Protein AF-A0A935ZJE7-F1 (afdb_monomer)

Nearest PDB structures (foldseek):
  8e0l-assembly1_C  TM=1.708E-01  e=2.653E+00  synthetic construct
  3oql-assembly1_D  TM=1.831E-01  e=4.990E+00  Pseudomonas syringae pv. tomato str. DC3000

Solvent-accessible surface area (backbone atoms only — not comparable to full-atom values): 32978 Å² total; per-residue (Å²): 133,80,88,90,83,90,86,86,88,90,85,93,81,90,82,93,84,90,88,83,87,87,90,84,86,89,83,92,86,88,88,86,89,82,90,77,90,89,80,88,88,86,84,86,81,91,82,84,89,80,87,85,90,82,88,80,86,84,83,75,77,94,67,72,40,24,48,90,77,16,51,75,6,6,15,44,99,84,45,46,67,36,75,8,51,41,46,69,37,16,13,41,54,13,36,70,38,38,42,18,56,84,72,76,26,80,33,26,41,71,91,52,22,41,49,19,35,77,34,94,59,50,31,48,84,75,15,45,76,8,7,20,48,75,57,96,86,40,19,30,28,28,66,9,46,42,36,46,34,15,15,44,47,16,38,70,43,38,52,14,50,89,68,70,18,37,28,36,72,85,80,25,40,67,38,79,57,74,66,39,24,61,92,81,17,42,7,8,15,60,74,61,43,64,42,68,4,57,39,43,66,41,10,13,35,47,16,36,70,46,35,44,16,57,86,68,70,25,39,36,37,85,41,100,72,43,23,8,38,69,37,71,56,75,64,40,20,67,91,80,16,76,9,8,13,47,99,86,41,46,65,43,80,7,65,44,34,72,36,13,16,47,51,14,38,70,41,37,58,17,56,89,72,71,21,36,30,30,58,78,92,45,100,61,35,23,32,72,34,74,65,69,76,41,22,62,92,83,17,74,12,8,17,64,70,60,42,63,41,80,8,68,38,32,71,37,14,11,38,57,16,36,70,43,40,46,16,51,85,67,60,19,44,35,35,92,81,23,40,68,45,77,70,64,72,38,22,63,90,82,18,73,13,6,11,58,76,64,43,66,40,80,6,56,39,36,70,40,15,14,44,50,13,36,69,42,37,58,42,56,63,56,19,42,28,55,93,26,37,63,44,63,65,76,42,23,61,91,56,16,77,14,6,14,58,72,62,42,47,40,84,17,66,39,35,79,31,12,12,36,54,13,38,68,39,40,50,12,63,88,70,54,23,32,38,33,76,86,42,86,68,26,37,63,74,42,77,60,62,56,69,32,86,66,95,66,75,57,94,86,49,46,43,64,65,67,68,64,49,61,56,49,26,54,75,65,56,33,52,48,45,21,64,38,14,44,80,26,64,79,30,69,53,20,48,51,46,50,56,50,30,51,74,77,40,46,62,26,31,56,51,49,50,56,48,66,39,57,68,54,50,98,77,45,84,41,64,17,64,15,41,47,39,59,38,23,75,76,49,54,74,67,45,20,24,27,42,19,33,26,52,52,34,47,46,60,19,21,65,77,29,56,90,93,41,34,66,60,39,47,50,54,37,45,34,93,93,33,91,30,21,65,38,32,50,51,22,29,57,52,53,53,58,40,36,75,44,74,84,32,34,68,50,28,50,72,82,43,76,64,30,42,3,56,37,51,22,54,47,31,43,51,35,23,10,104

Mean predicted aligned error: 23.8 Å

Radius of gyration: 37.96 Å; Cα contacts (8 Å, |Δi|>4): 1410; chains: 1; bounding box: 98×89×112 Å

Foldseek 3Di:
DDDDDDDDDDDDDDDDDDDDDDDDDDDDDDDDDDDDDDDDDDDDDDDDDDDDDDDPDPDDPPDQQALVNAQQAEQEPVSDGDNQFDCCFFDHSSHHGHNLVVVVFDGQDNQQSATWHWDQDQFLVRQAQFEWDADPNIITTGNQQACCFFDGSHHHGHNLVVVCFHQPNVVSDTDNQPAQFLVPEQAEDDTRDHDQQQDQCFHGGSHHHGHNLVVVLFHFDDDDRTTGDRDRPPQQFLVHEQAEAEPSSDHDNQQFLCFFGGNHHHGDNLVVVCWHQAPCPDPNHRDTDNQDFQFLVPEQAEDPTSDHDNQQACCFFGGRRYHGDNLVVVVFHQDPHRDTDDDDQQFLVPEQAEDPGSDRDNQQAQCFHAGRRHHTHHLAQQWGRDPRDTDQDAQFLVREQAEDDTRHHDNQQFQCAHFGRRHHGDRLVVVQFHWDPVDVGIDTDHHQCAQPDDPAQDPPFFQDAFAWAPAQDELVLLVLLLVQQQVHLPDPSNVVSLVVCCVPRVSLSVQLVQLRDDQALPLDLAGTSNLLNLLRVVFDRVLRSLNRRLVCSLCNRQVSPDDVCSSVSNSVQCPVPHDNVVSRVSNSVRSVVSCVDDPSVLSNCVVVVVRSSVSSSSSCCTRVHD

pLDDT: mean 77.6, std 16.09, range [27.86, 95.75]

Structure (mmCIF, N/CA/C/O backbone):
data_AF-A0A935ZJE7-F1
#
_entry.id   AF-A0A935ZJE7-F1
#
loop_
_atom_site.group_PDB
_atom_site.id
_atom_site.type_symbol
_atom_site.label_atom_id
_atom_site.label_alt_id
_atom_site.label_comp_id
_atom_site.label_asym_id
_atom_site.label_entity_id
_atom_site.label_seq_id
_atom_site.pdbx_PDB_ins_code
_atom_site.Cartn_x
_atom_site.Cartn_y
_atom_site.Cartn_z
_atom_site.occupancy
_atom_site.B_iso_or_equiv
_atom_site.auth_seq_id
_atom_site.auth_comp_id
_atom_site.auth_asym_id
_atom_site.auth_atom_id
_atom_site.pdbx_PDB_model_num
ATOM 1 N N . MET A 1 1 ? 50.383 -19.926 54.196 1.00 36.00 1 MET A N 1
ATOM 2 C CA . MET A 1 1 ? 50.497 -19.558 55.626 1.00 36.00 1 MET A CA 1
ATOM 3 C C . MET A 1 1 ? 49.127 -19.083 56.098 1.00 36.00 1 MET A C 1
ATOM 5 O O . MET A 1 1 ? 48.509 -18.365 55.333 1.00 36.00 1 MET A O 1
ATOM 9 N N . LYS A 1 2 ? 48.699 -19.492 57.303 1.00 35.00 2 LYS A N 1
ATOM 10 C CA . LYS A 1 2 ? 47.664 -18.886 58.177 1.00 35.00 2 LYS A CA 1
ATOM 11 C C . LYS A 1 2 ? 46.338 -18.337 57.587 1.00 35.00 2 LYS A C 1
ATOM 13 O O . LYS A 1 2 ? 46.298 -17.259 57.009 1.00 35.00 2 LYS A O 1
ATOM 18 N N . GLU A 1 3 ? 45.251 -19.034 57.941 1.00 44.78 3 GLU A N 1
ATOM 19 C CA . GLU A 1 3 ? 43.968 -18.474 58.442 1.00 44.78 3 GLU A CA 1
ATOM 20 C C . GLU A 1 3 ? 44.148 -17.276 59.410 1.00 44.78 3 GLU A C 1
ATOM 22 O O . GLU A 1 3 ? 45.193 -17.227 60.077 1.00 44.78 3 GLU A O 1
ATOM 27 N N . PRO A 1 4 ? 43.186 -16.317 59.529 1.00 54.41 4 PRO A N 1
ATOM 28 C CA . PRO A 1 4 ? 42.033 -16.440 60.477 1.00 54.41 4 PRO A CA 1
ATOM 29 C C . PRO A 1 4 ? 40.719 -15.662 60.096 1.00 54.41 4 PRO A C 1
ATOM 31 O O . PRO A 1 4 ? 40.772 -14.832 59.196 1.00 54.41 4 PRO A O 1
ATOM 34 N N . VAL A 1 5 ? 39.522 -15.740 60.732 1.00 42.94 5 VAL A N 1
ATOM 35 C CA . VAL A 1 5 ? 38.763 -16.737 61.561 1.00 42.94 5 VAL A CA 1
ATOM 36 C C . VAL A 1 5 ? 37.298 -16.224 61.778 1.00 42.94 5 VAL A C 1
ATOM 38 O O . VAL A 1 5 ? 37.151 -15.097 62.235 1.00 42.94 5 VAL A O 1
ATOM 41 N N . PHE A 1 6 ? 36.254 -17.058 61.551 1.00 35.16 6 PHE A N 1
ATOM 42 C CA . PHE A 1 6 ? 34.897 -17.050 62.202 1.00 35.16 6 PHE A CA 1
ATOM 43 C C . PHE A 1 6 ? 33.941 -15.822 61.987 1.00 35.16 6 PHE A C 1
ATOM 45 O O . PHE A 1 6 ? 34.383 -14.763 61.569 1.00 35.16 6 PHE A O 1
ATOM 52 N N . ALA A 1 7 ? 32.605 -15.846 62.215 1.00 31.02 7 ALA A N 1
ATOM 53 C CA . ALA A 1 7 ? 31.640 -16.874 62.675 1.00 31.02 7 ALA A CA 1
ATOM 54 C C . ALA A 1 7 ? 30.168 -16.598 62.221 1.00 31.02 7 ALA A C 1
ATOM 56 O O . ALA A 1 7 ? 29.805 -15.483 61.859 1.00 31.02 7 ALA A O 1
ATOM 57 N N . SER A 1 8 ? 29.308 -17.623 62.334 1.00 41.88 8 SER A N 1
ATOM 58 C CA . SER A 1 8 ? 27.815 -17.597 62.395 1.00 41.88 8 SER A CA 1
ATOM 59 C C . SER A 1 8 ? 27.384 -18.318 63.707 1.00 41.88 8 SER A C 1
ATOM 61 O O . SER A 1 8 ? 28.276 -18.508 64.538 1.00 41.88 8 SER A O 1
ATOM 63 N N . PRO A 1 9 ? 26.156 -18.866 63.935 1.00 63.50 9 PRO A N 1
ATOM 64 C CA . PRO A 1 9 ? 24.791 -18.675 63.388 1.00 63.50 9 PRO A CA 1
ATOM 65 C C . PRO A 1 9 ? 23.897 -18.104 64.545 1.00 63.50 9 PRO A C 1
ATOM 67 O O . PRO A 1 9 ? 24.390 -17.139 65.129 1.00 63.50 9 PRO A O 1
ATOM 70 N N . PRO A 1 10 ? 22.717 -18.611 65.019 1.00 56.44 10 PRO A N 1
ATOM 71 C CA . PRO A 1 10 ? 21.580 -19.419 64.502 1.00 56.44 10 PRO A CA 1
ATOM 72 C C . PRO A 1 10 ? 20.267 -18.567 64.464 1.00 56.44 10 PRO A C 1
ATOM 74 O O . PRO A 1 10 ? 20.372 -17.353 64.352 1.00 56.44 10 PRO A O 1
ATOM 77 N N . SER A 1 11 ? 18.997 -19.021 64.496 1.00 37.75 11 SER A N 1
ATOM 78 C CA . SER A 1 11 ? 18.289 -20.331 64.586 1.00 37.75 11 SER A CA 1
ATOM 79 C C . SER A 1 11 ? 16.896 -20.161 63.928 1.00 37.75 11 SER A C 1
ATOM 81 O O . SER A 1 11 ? 16.284 -19.122 64.139 1.00 37.75 11 SER A O 1
ATOM 83 N N . SER A 1 12 ? 16.371 -21.018 63.038 1.00 36.06 12 SER A N 1
ATOM 84 C CA . SER A 1 12 ? 15.965 -22.446 63.137 1.00 36.06 12 SER A CA 1
ATOM 85 C C . SER A 1 12 ? 14.521 -22.696 63.619 1.00 36.06 12 SER A C 1
ATOM 87 O O . SER A 1 12 ? 14.275 -22.586 64.809 1.00 36.06 12 SER A O 1
ATOM 89 N N . PHE A 1 13 ? 13.642 -23.184 62.725 1.00 33.97 13 PHE A N 1
ATOM 90 C CA . PHE A 1 13 ? 12.566 -24.196 62.922 1.00 33.97 13 PHE A CA 1
ATOM 91 C C . PHE A 1 13 ? 12.171 -24.695 61.498 1.00 33.97 13 PHE A C 1
ATOM 93 O O . PHE A 1 13 ? 11.922 -23.866 60.635 1.00 33.97 13 PHE A O 1
ATOM 100 N N . SER A 1 14 ? 12.363 -25.959 61.068 1.00 34.16 14 SER A N 1
ATOM 101 C CA . SER A 1 14 ? 11.653 -27.224 61.408 1.00 34.16 14 SER A CA 1
ATOM 102 C C . SER A 1 14 ? 10.138 -27.203 61.092 1.00 34.16 14 SER A C 1
ATOM 104 O O . SER A 1 14 ? 9.490 -26.253 61.498 1.00 34.16 14 SER A O 1
ATOM 106 N N . ARG A 1 15 ? 9.482 -28.212 60.468 1.00 39.22 15 ARG A N 1
ATOM 107 C CA . ARG A 1 15 ? 9.855 -29.601 60.050 1.00 39.22 15 ARG A CA 1
ATOM 108 C C . ARG A 1 15 ? 8.691 -30.291 59.259 1.00 39.22 15 ARG A C 1
ATOM 110 O O . ARG A 1 15 ? 7.568 -30.097 59.689 1.00 39.22 15 ARG A O 1
ATOM 117 N N . VAL A 1 16 ? 8.994 -31.221 58.315 1.00 34.75 16 VAL A N 1
ATOM 118 C CA . VAL A 1 16 ? 8.336 -32.573 58.089 1.00 34.75 16 VAL A CA 1
ATOM 119 C C . VAL A 1 16 ? 6.837 -32.601 57.623 1.00 34.75 16 VAL A C 1
ATOM 121 O O . VAL A 1 16 ? 6.129 -31.653 57.903 1.00 34.75 16 VAL A O 1
ATOM 124 N N . ALA A 1 17 ? 6.210 -33.568 56.903 1.00 35.66 17 ALA A N 1
ATOM 125 C CA . ALA A 1 17 ? 6.443 -34.919 56.294 1.00 35.66 17 ALA A CA 1
ATOM 126 C C . ALA A 1 17 ? 5.574 -35.043 54.990 1.00 35.66 17 ALA A C 1
ATOM 128 O O . ALA A 1 17 ? 4.609 -34.300 54.882 1.00 35.66 17 ALA A O 1
ATOM 129 N N . ARG A 1 18 ? 5.881 -35.793 53.904 1.00 41.19 18 ARG A N 1
ATOM 130 C CA . ARG A 1 18 ? 5.984 -37.263 53.603 1.00 41.19 18 ARG A CA 1
ATOM 131 C C . ARG A 1 18 ? 4.661 -38.057 53.370 1.00 41.19 18 ARG A C 1
ATOM 133 O O . ARG A 1 18 ? 3.705 -37.866 54.104 1.00 41.19 18 ARG A O 1
ATOM 140 N N . PHE A 1 19 ? 4.769 -39.063 52.472 1.00 30.44 19 PHE A N 1
ATOM 141 C CA . PHE A 1 19 ? 3.887 -40.218 52.114 1.00 30.44 19 PHE A CA 1
ATOM 142 C C . PHE A 1 19 ? 2.851 -40.060 50.957 1.00 30.44 19 PHE A C 1
ATOM 144 O O . PHE A 1 19 ? 2.272 -38.990 50.843 1.00 30.44 19 PHE A O 1
ATOM 151 N N . VAL A 1 20 ? 2.474 -41.078 50.135 1.00 36.97 20 VAL A N 1
ATOM 152 C CA . VAL A 1 20 ? 3.189 -42.177 49.390 1.00 36.97 20 VAL A CA 1
ATOM 153 C C . VAL A 1 20 ? 2.185 -43.119 48.645 1.00 36.97 20 VAL A C 1
ATOM 155 O O . VAL A 1 20 ? 1.188 -43.504 49.233 1.00 36.97 20 VAL A O 1
ATOM 158 N N . ALA A 1 21 ? 2.510 -43.524 47.400 1.00 35.50 21 ALA A N 1
ATOM 159 C CA . ALA A 1 21 ? 2.200 -44.795 46.674 1.00 35.50 21 ALA A CA 1
ATOM 160 C C . ALA A 1 21 ? 0.762 -45.370 46.392 1.00 35.50 21 ALA A C 1
ATOM 162 O O . ALA A 1 21 ? 0.103 -45.885 47.285 1.00 35.50 21 ALA A O 1
ATOM 163 N N . SER A 1 22 ? 0.461 -45.527 45.081 1.00 34.81 22 SER A N 1
ATOM 164 C CA . SER A 1 22 ? 0.302 -46.814 44.322 1.00 34.81 22 SER A CA 1
ATOM 165 C C . SER A 1 22 ? -1.004 -47.660 44.197 1.00 34.81 22 SER A C 1
ATOM 167 O O . SER A 1 22 ? -1.686 -47.938 45.172 1.00 34.81 22 SER A O 1
ATOM 169 N N . LEU A 1 23 ? -1.142 -48.255 42.980 1.00 39.81 23 LEU A N 1
ATOM 170 C CA . LEU A 1 23 ? -1.883 -49.478 42.525 1.00 39.81 23 LEU A CA 1
ATOM 171 C C . LEU A 1 23 ? -3.438 -49.434 42.388 1.00 39.81 23 LEU A C 1
ATOM 173 O O . LEU A 1 23 ? -4.076 -48.669 43.093 1.00 39.81 23 LEU A O 1
ATOM 177 N N . ALA A 1 24 ? -4.143 -50.294 41.611 1.00 36.31 24 ALA A N 1
ATOM 178 C CA . ALA A 1 24 ? -3.977 -50.877 40.248 1.00 36.31 24 ALA A CA 1
ATOM 179 C C . ALA A 1 24 ? -5.183 -51.812 39.861 1.00 36.31 24 ALA A C 1
ATOM 181 O O . ALA A 1 24 ? -5.901 -52.258 40.749 1.00 36.31 24 ALA A O 1
ATOM 182 N N . PHE A 1 25 ? -5.277 -52.210 38.571 1.00 36.06 25 PHE A N 1
ATOM 183 C CA . PHE A 1 25 ? -5.836 -53.482 38.009 1.00 36.06 25 PHE A CA 1
ATOM 184 C C . PHE A 1 25 ? -7.334 -53.707 37.602 1.00 36.06 25 PHE A C 1
ATOM 186 O O . PHE A 1 25 ? -8.259 -53.354 38.319 1.00 36.06 25 PHE A O 1
ATOM 193 N N . PHE A 1 26 ? -7.484 -54.459 36.480 1.00 33.56 26 PHE A N 1
ATOM 194 C CA . PHE A 1 26 ? -8.649 -55.173 35.863 1.00 33.56 26 PHE A CA 1
ATOM 195 C C . PHE A 1 26 ? -9.864 -54.362 35.324 1.00 33.56 26 PHE A C 1
ATOM 197 O O . PHE A 1 26 ? -10.258 -53.370 35.915 1.00 33.56 26 PHE A O 1
ATOM 204 N N . GLY A 1 27 ? -10.549 -54.745 34.224 1.00 34.59 27 GLY A N 1
ATOM 205 C CA . GLY A 1 27 ? -10.279 -55.785 33.205 1.00 34.59 27 GLY A CA 1
ATOM 206 C C . GLY A 1 27 ? -11.488 -56.138 32.291 1.00 34.59 27 GLY A C 1
ATOM 207 O O . GLY A 1 27 ? -12.632 -56.007 32.712 1.00 34.59 27 GLY A O 1
ATOM 208 N N . SER A 1 28 ? -11.201 -56.688 31.096 1.00 35.94 28 SER A N 1
ATOM 209 C CA . SER A 1 28 ? -12.076 -57.528 30.225 1.00 35.94 28 SER A CA 1
ATOM 210 C C . SER A 1 28 ? -13.096 -56.894 29.244 1.00 35.94 28 SER A C 1
ATOM 212 O O . SER A 1 28 ? -13.632 -55.813 29.453 1.00 35.94 28 SER A O 1
ATOM 214 N N . ALA A 1 29 ? -13.335 -57.612 28.133 1.00 35.41 29 ALA A N 1
ATOM 215 C CA . ALA A 1 29 ? -13.999 -57.165 26.896 1.00 35.41 29 ALA A CA 1
ATOM 216 C C . ALA A 1 29 ? -15.297 -57.933 26.552 1.00 35.41 29 ALA A C 1
ATOM 218 O O . ALA A 1 29 ? -15.499 -59.042 27.040 1.00 35.41 29 ALA A O 1
ATOM 219 N N . VAL A 1 30 ? -16.097 -57.403 25.609 1.00 33.94 30 VAL A N 1
ATOM 220 C CA . VAL A 1 30 ? -17.034 -58.160 24.742 1.00 33.94 30 VAL A CA 1
ATOM 221 C C . VAL A 1 30 ? -17.034 -57.534 23.336 1.00 33.94 30 VAL A C 1
ATOM 223 O O . VAL A 1 30 ? -16.950 -56.316 23.206 1.00 33.94 30 VAL A O 1
ATOM 226 N N . ALA A 1 31 ? -17.128 -58.361 22.289 1.00 33.69 31 ALA A N 1
ATOM 227 C CA . ALA A 1 31 ? -17.142 -57.948 20.882 1.00 33.69 31 ALA A CA 1
ATOM 228 C C . ALA A 1 31 ? -18.503 -58.205 20.205 1.00 33.69 31 ALA A C 1
ATOM 230 O O . ALA A 1 31 ? -19.209 -59.142 20.574 1.00 33.69 31 ALA A O 1
ATOM 231 N N . ALA A 1 32 ? -18.820 -57.441 19.155 1.00 35.53 32 ALA A N 1
ATOM 232 C CA . ALA A 1 32 ? -19.810 -57.799 18.134 1.00 35.53 32 ALA A CA 1
ATOM 233 C C . ALA A 1 32 ? -19.452 -57.133 16.791 1.00 35.53 32 ALA A C 1
ATOM 235 O O . ALA A 1 32 ? -18.975 -56.000 16.767 1.00 35.53 32 ALA A O 1
ATOM 236 N N . ALA A 1 33 ? -19.640 -57.852 15.681 1.00 36.06 33 ALA A N 1
ATOM 237 C CA . ALA A 1 33 ? -19.178 -57.453 14.348 1.00 36.06 33 ALA A CA 1
ATOM 238 C C . ALA A 1 33 ? -20.267 -56.767 13.498 1.00 36.06 33 ALA A C 1
ATOM 240 O O . ALA A 1 33 ? -21.458 -57.007 13.686 1.00 36.06 33 ALA A O 1
ATOM 241 N N . GLY A 1 34 ? -19.840 -55.971 12.511 1.00 31.67 34 GLY A N 1
ATOM 242 C CA . GLY A 1 34 ? -20.705 -55.278 11.547 1.00 31.67 34 GLY A CA 1
ATOM 243 C C . GLY A 1 34 ? -19.971 -55.010 10.229 1.00 31.67 34 GLY A C 1
ATOM 244 O O . GLY A 1 34 ? -19.428 -53.936 10.013 1.00 31.67 34 GLY A O 1
ATOM 245 N N . SER A 1 35 ? -19.918 -56.031 9.378 1.00 34.66 35 SER A N 1
ATOM 246 C CA . SER A 1 35 ? -19.230 -56.097 8.080 1.00 34.66 35 SER A CA 1
ATOM 247 C C . SER A 1 35 ? -19.494 -54.943 7.094 1.00 34.66 35 SER A C 1
ATOM 249 O O . SER A 1 35 ? -20.648 -54.614 6.824 1.00 34.66 35 SER A O 1
ATOM 251 N N . GLY A 1 36 ? -18.433 -54.470 6.425 1.00 28.66 36 GLY A N 1
ATOM 252 C CA . GLY A 1 36 ? -18.494 -53.630 5.220 1.00 28.66 36 GLY A CA 1
ATOM 253 C C . GLY A 1 36 ? -17.189 -53.704 4.410 1.00 28.66 36 GLY A C 1
ATOM 254 O O . GLY A 1 36 ? -16.120 -53.407 4.932 1.00 28.66 36 GLY A O 1
ATOM 255 N N . CYS A 1 37 ? -17.263 -54.149 3.151 1.00 31.30 37 CYS A N 1
ATOM 256 C CA . CYS A 1 37 ? -16.114 -54.346 2.250 1.00 31.30 37 CYS A CA 1
ATOM 257 C C . CYS A 1 37 ? -15.410 -53.010 1.901 1.00 31.30 37 CYS A C 1
ATOM 259 O O . CYS A 1 37 ? -16.077 -51.989 1.800 1.00 31.30 37 CYS A O 1
ATOM 261 N N . GLY A 1 38 ? -14.106 -52.920 1.607 1.00 27.86 38 GLY A N 1
ATOM 262 C CA . GLY A 1 38 ? -13.087 -53.963 1.442 1.00 27.86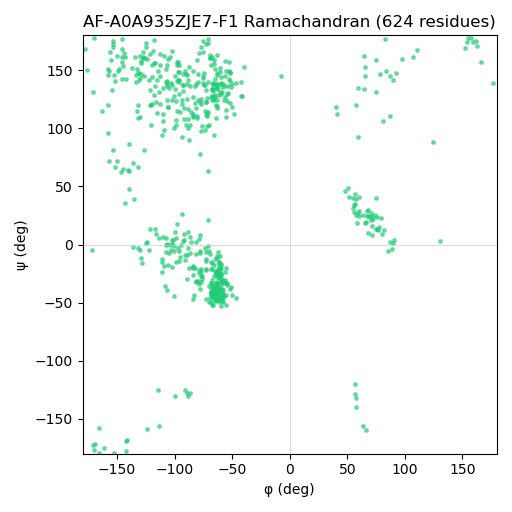 38 GLY A CA 1
ATOM 263 C C . GLY A 1 38 ? -12.372 -53.893 0.080 1.00 27.86 38 GLY A C 1
ATOM 264 O O . GLY A 1 38 ? -12.813 -54.569 -0.846 1.00 27.86 38 GLY A O 1
ATOM 265 N N . ARG A 1 39 ? -11.281 -53.107 -0.015 1.00 30.39 39 ARG A N 1
ATOM 266 C CA . ARG A 1 39 ? -10.120 -53.210 -0.948 1.00 30.39 39 ARG A CA 1
ATOM 267 C C . ARG A 1 39 ? -8.942 -52.450 -0.298 1.00 30.39 39 ARG A C 1
ATOM 269 O O . ARG A 1 39 ? -9.001 -51.231 -0.220 1.00 30.39 39 ARG A O 1
ATOM 276 N N . SER A 1 40 ? -8.023 -53.115 0.409 1.00 34.00 40 SER A N 1
ATOM 277 C CA . SER A 1 40 ? -6.761 -53.683 -0.123 1.00 34.00 40 SER A CA 1
ATOM 278 C C . SER A 1 40 ? -5.864 -52.600 -0.752 1.00 34.00 40 SER A C 1
ATOM 280 O O . SER A 1 40 ? -6.139 -52.179 -1.870 1.00 34.00 40 SER A O 1
ATOM 282 N N . SER A 1 41 ? -4.928 -51.979 -0.023 1.00 31.16 41 SER A N 1
ATOM 283 C CA . SER A 1 41 ? -3.667 -52.502 0.568 1.00 31.16 41 SER A CA 1
ATOM 284 C C . SER A 1 41 ? -2.506 -52.588 -0.429 1.00 31.16 41 SER A C 1
ATOM 286 O O . SER A 1 41 ? -2.448 -53.515 -1.232 1.00 31.16 41 SER A O 1
ATOM 288 N N . LEU A 1 42 ? -1.551 -51.663 -0.278 1.00 34.62 42 LEU A N 1
ATOM 289 C CA . LEU A 1 42 ? -0.112 -51.884 -0.461 1.00 34.62 42 LEU A CA 1
ATOM 290 C C . LEU A 1 42 ? 0.630 -51.114 0.651 1.00 34.62 42 LEU A C 1
ATOM 292 O O . LEU A 1 42 ? 0.981 -49.947 0.501 1.00 34.62 42 LEU A O 1
ATOM 296 N N . GLU A 1 43 ? 0.781 -51.787 1.788 1.00 41.72 43 GLU A N 1
ATOM 297 C CA . GLU A 1 43 ? 1.786 -51.548 2.841 1.00 41.72 43 GLU A CA 1
ATOM 298 C C . GLU A 1 43 ? 3.184 -51.937 2.280 1.00 41.72 43 GLU A C 1
ATOM 300 O O . GLU A 1 43 ? 3.245 -52.676 1.297 1.00 41.72 43 GLU A O 1
ATOM 305 N N . GLU A 1 44 ? 4.365 -51.531 2.764 1.00 44.66 44 GLU A N 1
ATOM 306 C CA . GLU A 1 44 ? 4.866 -50.752 3.926 1.00 44.66 44 GLU A CA 1
ATOM 307 C C . GLU A 1 44 ? 6.368 -50.380 3.606 1.00 44.66 44 GLU A C 1
ATOM 309 O O . GLU A 1 44 ? 6.682 -50.455 2.410 1.00 44.66 44 GLU A O 1
ATOM 314 N N . PRO A 1 45 ? 7.350 -50.043 4.506 1.00 48.12 45 PRO A N 1
ATOM 315 C CA . PRO A 1 45 ? 7.358 -49.982 5.993 1.00 48.12 45 PRO A CA 1
ATOM 316 C C . PRO A 1 45 ? 8.043 -48.767 6.711 1.00 48.12 45 PRO A C 1
ATOM 318 O O . PRO A 1 45 ? 9.069 -48.278 6.251 1.00 48.12 45 PRO A O 1
ATOM 321 N N . ILE A 1 46 ? 7.547 -48.446 7.932 1.00 36.25 46 ILE A N 1
ATOM 322 C CA . ILE A 1 46 ? 8.280 -48.237 9.231 1.00 36.25 46 ILE A CA 1
ATOM 323 C C . ILE A 1 46 ? 9.300 -47.034 9.338 1.00 36.25 46 ILE A C 1
ATOM 325 O O . ILE A 1 46 ? 10.098 -46.821 8.435 1.00 36.25 46 ILE A O 1
ATOM 329 N N . LEU A 1 47 ? 9.359 -46.158 10.376 1.00 34.38 47 LEU A N 1
ATOM 330 C CA . LEU A 1 47 ? 9.563 -46.338 11.848 1.00 34.38 47 LEU A CA 1
ATOM 331 C C . LEU A 1 47 ? 9.018 -45.159 12.726 1.00 34.38 47 LEU A C 1
ATOM 333 O O . LEU A 1 47 ? 9.098 -44.014 12.297 1.00 34.38 47 LEU A O 1
ATOM 337 N N . ASP A 1 48 ? 8.580 -45.480 13.963 1.00 30.92 48 ASP A N 1
ATOM 338 C CA . ASP A 1 48 ? 8.389 -44.688 15.224 1.00 30.92 48 ASP A CA 1
ATOM 339 C C . ASP A 1 48 ? 7.818 -43.238 15.207 1.00 30.92 48 ASP A C 1
ATOM 341 O O . ASP A 1 48 ? 8.367 -42.333 14.591 1.00 30.92 48 ASP A O 1
ATOM 345 N N . ALA A 1 49 ? 6.660 -42.936 15.830 1.00 34.91 49 ALA A N 1
ATOM 346 C CA . ALA A 1 49 ? 6.323 -42.858 17.281 1.00 34.91 49 ALA A CA 1
ATOM 347 C C . ALA A 1 49 ? 6.883 -41.587 17.989 1.00 34.91 49 ALA A C 1
ATOM 349 O O . ALA A 1 49 ? 8.051 -41.261 17.837 1.00 34.91 49 ALA A O 1
ATOM 350 N N . SER A 1 50 ? 6.136 -40.793 18.780 1.00 33.69 50 SER A N 1
ATOM 351 C CA . SER A 1 50 ? 5.019 -41.116 19.689 1.00 33.69 50 SER A CA 1
ATOM 352 C C . SER A 1 50 ? 4.011 -39.957 19.911 1.00 33.69 50 SER A C 1
ATOM 354 O O . SER A 1 50 ? 4.399 -38.799 20.010 1.00 33.69 50 SER A O 1
ATOM 356 N N . LEU A 1 51 ? 2.736 -40.345 20.077 1.00 35.69 51 LEU A N 1
ATOM 357 C CA . LEU A 1 51 ? 1.607 -39.791 20.875 1.00 35.69 51 LEU A CA 1
ATOM 358 C C . LEU A 1 51 ? 1.931 -38.617 21.848 1.00 35.69 51 LEU A C 1
ATOM 360 O O . LEU A 1 51 ? 2.970 -38.655 22.500 1.00 35.69 51 LEU A O 1
ATOM 364 N N . THR A 1 52 ? 1.061 -37.617 22.093 1.00 38.19 52 THR A N 1
ATOM 365 C CA . THR A 1 52 ? -0.406 -37.698 22.339 1.00 38.19 52 THR A CA 1
ATOM 366 C C . THR A 1 52 ? -1.261 -36.525 21.810 1.00 38.19 52 THR A C 1
ATOM 368 O O . THR A 1 52 ? -0.778 -35.418 21.598 1.00 38.19 52 THR A O 1
ATOM 371 N N . ASP A 1 53 ? -2.566 -36.792 21.682 1.00 31.05 53 ASP A N 1
ATOM 372 C CA . ASP A 1 53 ? -3.649 -35.959 21.131 1.00 31.05 53 ASP A CA 1
ATOM 373 C C . ASP A 1 53 ? -4.115 -34.772 22.007 1.00 31.05 53 ASP A C 1
ATOM 375 O O . ASP A 1 53 ? -4.358 -34.926 23.204 1.00 31.05 53 ASP A O 1
ATOM 379 N N . ALA A 1 54 ? -4.323 -33.621 21.356 1.00 32.22 54 ALA A N 1
ATOM 380 C CA . ALA A 1 54 ? -5.403 -32.673 21.653 1.00 32.22 54 ALA A CA 1
ATOM 381 C C . ALA A 1 54 ? -5.697 -31.814 20.402 1.00 32.22 54 ALA A C 1
ATOM 383 O O . ALA A 1 54 ? -5.336 -30.635 20.336 1.00 32.22 54 ALA A O 1
ATOM 384 N N . LYS A 1 55 ? -6.313 -32.404 19.370 1.00 36.00 55 LYS A N 1
ATOM 385 C CA . LYS A 1 55 ? -6.710 -31.662 18.160 1.00 36.00 55 LYS A CA 1
ATOM 386 C C . LYS A 1 55 ? -7.755 -30.577 18.447 1.00 36.00 55 LYS A C 1
ATOM 388 O O . LYS A 1 55 ? -8.893 -30.881 18.795 1.00 36.00 55 LYS A O 1
ATOM 393 N N . THR A 1 56 ? -7.425 -29.345 18.062 1.00 32.22 56 THR A N 1
ATOM 394 C CA . THR A 1 56 ? -8.402 -28.430 17.451 1.00 32.22 56 THR A CA 1
ATOM 395 C C . THR A 1 56 ? -7.821 -27.935 16.126 1.00 32.22 56 THR A C 1
ATOM 397 O O . THR A 1 56 ? -7.216 -26.867 16.056 1.00 32.22 56 THR A O 1
ATOM 400 N N . ASP A 1 57 ? -7.943 -28.749 15.073 1.00 33.97 57 ASP A N 1
ATOM 401 C CA . ASP A 1 57 ? -7.486 -28.360 13.737 1.00 33.97 57 ASP A CA 1
ATOM 402 C C . ASP A 1 57 ? -8.321 -27.194 13.200 1.00 33.97 57 ASP A C 1
ATOM 404 O O . ASP A 1 57 ? -9.543 -27.268 13.065 1.00 33.97 57 ASP A O 1
ATOM 408 N N . SER A 1 58 ? -7.641 -26.113 12.835 1.00 36.25 58 SER A N 1
ATOM 409 C CA . SER A 1 58 ? -8.144 -25.096 11.902 1.00 36.25 58 SER A CA 1
ATOM 410 C C . SER A 1 58 ? -7.007 -24.565 11.023 1.00 36.25 58 SER A C 1
ATOM 412 O O . SER A 1 58 ? -6.964 -23.391 10.667 1.00 36.25 58 SER A O 1
ATOM 414 N N . GLY A 1 59 ? -6.078 -25.459 10.669 1.00 42.03 59 GLY A N 1
ATOM 415 C CA . GLY A 1 59 ? -5.206 -25.316 9.509 1.00 42.03 59 GLY A CA 1
ATOM 416 C C . GLY A 1 59 ? -5.791 -26.141 8.369 1.00 42.03 59 GLY A C 1
ATOM 417 O O . GLY A 1 59 ? -5.768 -27.366 8.429 1.00 42.03 59 GLY A O 1
ATOM 418 N N . GLY A 1 60 ? -6.359 -25.472 7.369 1.00 36.44 60 GLY A N 1
ATOM 419 C CA . GLY A 1 60 ? -6.810 -26.099 6.129 1.00 36.44 60 GLY A CA 1
ATOM 420 C C . GLY A 1 60 ? -5.911 -25.665 4.980 1.00 36.44 60 GLY A C 1
ATOM 421 O O . GLY A 1 60 ? -5.596 -24.479 4.867 1.00 36.44 60 GLY A O 1
ATOM 422 N N . ASP A 1 61 ? -5.505 -26.618 4.143 1.00 36.38 61 ASP A N 1
ATOM 423 C CA . ASP A 1 61 ? -4.723 -26.366 2.934 1.00 36.38 61 ASP A CA 1
ATOM 424 C C . ASP A 1 61 ? -5.369 -25.306 2.031 1.00 36.38 61 ASP A C 1
ATOM 426 O O . ASP A 1 61 ? -6.587 -25.103 2.045 1.00 36.38 61 ASP A O 1
ATOM 430 N N . ALA A 1 62 ? -4.553 -24.665 1.190 1.00 41.34 62 ALA A N 1
ATOM 431 C CA . ALA A 1 62 ? -4.980 -23.648 0.230 1.00 41.34 62 ALA A CA 1
ATOM 432 C C . ALA A 1 62 ? -5.792 -24.241 -0.944 1.00 41.34 62 ALA A C 1
ATOM 434 O O . ALA A 1 62 ? -5.399 -24.169 -2.109 1.00 41.34 62 ALA A O 1
ATOM 435 N N . GLY A 1 63 ? -6.949 -24.823 -0.638 1.00 47.12 63 GLY A N 1
ATOM 436 C CA . GLY A 1 63 ? -7.977 -25.141 -1.613 1.00 47.12 63 GLY A CA 1
ATOM 437 C C . GLY A 1 63 ? -8.578 -23.859 -2.184 1.00 47.12 63 GLY A C 1
ATOM 438 O O . GLY A 1 63 ? -8.871 -22.912 -1.452 1.00 47.12 63 GLY A O 1
ATOM 439 N N . THR A 1 64 ? -8.797 -23.840 -3.499 1.00 72.69 64 THR A N 1
ATOM 440 C CA . THR A 1 64 ? -9.585 -22.804 -4.182 1.00 72.69 64 THR A CA 1
ATOM 441 C C . THR A 1 64 ? -10.891 -22.540 -3.432 1.00 72.69 64 THR A C 1
ATOM 443 O O . THR A 1 64 ? -11.538 -23.483 -2.967 1.00 72.69 64 THR A O 1
ATOM 446 N N . CYS A 1 65 ? -11.290 -21.270 -3.315 1.00 75.81 65 CYS A N 1
ATOM 447 C CA . CYS A 1 65 ? -12.541 -20.923 -2.647 1.00 75.81 65 CYS A CA 1
ATOM 448 C C . CYS A 1 65 ? -13.726 -21.680 -3.269 1.00 75.81 65 CYS A C 1
ATOM 450 O O . CYS A 1 65 ? -13.904 -21.689 -4.489 1.00 75.81 65 CYS A O 1
ATOM 452 N N . GLY A 1 66 ? -14.520 -22.311 -2.406 1.00 75.12 66 GLY A N 1
ATOM 453 C CA . GLY A 1 66 ? -15.691 -23.104 -2.757 1.00 75.12 66 GLY A CA 1
ATOM 454 C C . GLY A 1 66 ? -16.513 -23.465 -1.513 1.00 75.12 66 GLY A C 1
ATOM 455 O O . GLY A 1 66 ? -16.223 -22.965 -0.423 1.00 75.12 66 GLY A O 1
ATOM 456 N N . PRO A 1 67 ? -17.530 -24.338 -1.629 1.00 68.38 67 PRO A N 1
ATOM 457 C CA . PRO A 1 67 ? -18.483 -24.607 -0.545 1.00 68.38 67 PRO A CA 1
ATOM 458 C C . PRO A 1 67 ? -17.867 -25.128 0.763 1.00 68.38 67 PRO A C 1
ATOM 460 O O . PRO A 1 67 ? -18.392 -24.853 1.837 1.00 68.38 67 PRO A O 1
ATOM 463 N N . SER A 1 68 ? -16.742 -25.847 0.693 1.00 70.94 68 SER A N 1
ATOM 464 C CA . SER A 1 68 ? -16.022 -26.376 1.861 1.00 70.94 68 SER A CA 1
ATOM 465 C C . SER A 1 68 ? -15.115 -25.351 2.549 1.00 70.94 68 SER A C 1
ATOM 467 O O . SER A 1 68 ? -14.945 -25.408 3.763 1.00 70.94 68 SER A O 1
ATOM 469 N N . THR A 1 69 ? -14.541 -24.409 1.796 1.00 77.50 69 THR A N 1
ATOM 470 C CA . THR A 1 69 ? -13.593 -23.390 2.292 1.00 77.50 69 THR A CA 1
ATOM 471 C C . THR A 1 69 ? -14.253 -22.033 2.556 1.00 77.50 69 THR A C 1
ATOM 473 O O . THR A 1 69 ? -13.679 -21.186 3.235 1.00 77.50 69 THR A O 1
ATOM 476 N N . CYS A 1 70 ? -15.470 -21.820 2.050 1.00 81.00 70 CYS A N 1
ATOM 477 C CA . CYS A 1 70 ? -16.243 -20.588 2.194 1.00 81.00 70 CYS A CA 1
ATOM 478 C C . CYS A 1 70 ? -17.750 -20.848 2.454 1.00 81.00 70 CYS A C 1
ATOM 480 O O . CYS A 1 70 ? -18.598 -20.222 1.815 1.00 81.00 70 CYS A O 1
ATOM 482 N N . PRO A 1 71 ? -18.136 -21.741 3.391 1.00 76.62 71 PRO A N 1
ATOM 483 C CA . PRO A 1 71 ? -19.526 -22.201 3.543 1.00 76.62 71 PRO A CA 1
ATOM 484 C C . PRO A 1 71 ? -20.533 -21.074 3.831 1.00 76.62 71 PRO A C 1
ATOM 486 O O . PRO A 1 71 ? -21.680 -21.129 3.398 1.00 76.62 71 PRO A O 1
ATOM 489 N N . ASN A 1 72 ? -20.097 -20.013 4.518 1.00 79.06 72 ASN A N 1
ATOM 490 C CA . ASN A 1 72 ? -20.939 -18.875 4.902 1.00 79.06 72 ASN A CA 1
ATOM 491 C C . ASN A 1 72 ? -20.806 -17.656 3.968 1.00 79.06 72 ASN A C 1
ATOM 493 O O . ASN A 1 72 ? -21.362 -16.597 4.266 1.00 79.06 72 ASN A O 1
ATOM 497 N N . GLY A 1 73 ? -20.054 -17.769 2.872 1.00 82.94 73 GLY A N 1
ATOM 498 C CA . GLY A 1 73 ? -19.647 -16.640 2.036 1.00 82.94 73 GLY A CA 1
ATOM 499 C C . GLY A 1 73 ? -19.656 -16.953 0.543 1.00 82.94 73 GLY A C 1
ATOM 500 O O . GLY A 1 73 ? -20.180 -17.981 0.123 1.00 82.94 73 GLY A O 1
ATOM 501 N N . CYS A 1 74 ? -19.069 -16.066 -0.254 1.00 88.88 74 CYS A N 1
ATOM 502 C CA . CYS A 1 74 ? -18.906 -16.240 -1.696 1.00 88.88 74 CYS A CA 1
ATOM 503 C C . CYS A 1 74 ? -17.450 -16.041 -2.126 1.00 88.88 74 CYS A C 1
ATOM 505 O O . CYS A 1 74 ? -16.656 -15.423 -1.421 1.00 88.88 74 CYS A O 1
ATOM 507 N N . CYS A 1 75 ? -17.105 -16.544 -3.302 1.00 87.62 75 CYS A N 1
ATOM 508 C CA . CYS A 1 75 ? -15.767 -16.491 -3.866 1.00 87.62 75 CYS A CA 1
ATOM 509 C C . CYS A 1 75 ? -15.645 -15.348 -4.871 1.00 87.62 75 CYS A C 1
ATOM 511 O O . CYS A 1 75 ? -16.407 -15.282 -5.840 1.00 87.62 75 CYS A O 1
ATOM 513 N N . ASP A 1 76 ? -14.684 -14.450 -4.651 1.00 85.88 76 ASP A N 1
ATOM 514 C CA . ASP A 1 76 ? -14.381 -13.386 -5.607 1.00 85.88 76 ASP A CA 1
ATOM 515 C C . ASP A 1 76 ? -13.613 -13.908 -6.839 1.00 85.88 76 ASP A C 1
ATOM 517 O O . ASP A 1 76 ? -13.213 -15.072 -6.919 1.00 85.88 76 ASP A O 1
ATOM 521 N N . VAL A 1 77 ? -13.375 -13.027 -7.815 1.00 78.62 77 VAL A N 1
ATOM 522 C CA . VAL A 1 77 ? -12.655 -13.355 -9.062 1.00 78.62 77 VAL A CA 1
ATOM 523 C C . VAL A 1 77 ? -11.195 -13.788 -8.857 1.00 78.62 77 VAL A C 1
ATOM 525 O O . VAL A 1 77 ? -10.566 -14.257 -9.800 1.00 78.62 77 VAL A O 1
ATOM 528 N N . ARG A 1 78 ? -10.645 -13.635 -7.645 1.00 80.44 78 ARG A N 1
ATOM 529 C CA . ARG A 1 78 ? -9.291 -14.058 -7.258 1.00 80.44 78 ARG A CA 1
ATOM 530 C C . ARG A 1 78 ? -9.303 -15.356 -6.443 1.00 80.44 78 ARG A C 1
ATOM 532 O O . ARG A 1 78 ? -8.246 -15.785 -5.992 1.00 80.44 78 ARG A O 1
ATOM 539 N N . GLY A 1 79 ? -10.473 -15.971 -6.247 1.00 78.81 79 GLY A N 1
ATOM 540 C CA . GLY A 1 79 ? -10.631 -17.177 -5.438 1.00 78.81 79 GLY A CA 1
ATOM 541 C C . GLY A 1 79 ? -10.537 -16.921 -3.933 1.00 78.81 79 GLY A C 1
ATOM 542 O O . GLY A 1 79 ? -10.178 -17.837 -3.200 1.00 78.81 79 GLY A O 1
ATOM 543 N N . VAL A 1 80 ? -10.841 -15.704 -3.464 1.00 87.31 80 VAL A N 1
ATOM 544 C CA . VAL A 1 80 ? -10.838 -15.343 -2.037 1.00 87.31 80 VAL A CA 1
ATOM 545 C C . VAL A 1 80 ? -12.260 -15.369 -1.479 1.00 87.31 80 VAL A C 1
ATOM 547 O O . VAL A 1 80 ? -13.177 -14.795 -2.070 1.00 87.31 80 VAL A O 1
ATOM 550 N N . CYS A 1 81 ? -12.437 -15.988 -0.308 1.00 87.88 81 CYS A N 1
ATOM 551 C CA . CYS A 1 81 ? -13.711 -15.991 0.409 1.00 87.88 81 CYS A CA 1
ATOM 552 C C . CYS A 1 81 ? -14.068 -14.586 0.927 1.00 87.88 81 CYS A C 1
ATOM 554 O O . CYS A 1 81 ? -13.306 -13.954 1.659 1.00 87.88 81 CYS A O 1
ATOM 556 N N . ARG A 1 82 ? -15.252 -14.100 0.557 1.00 91.06 82 ARG A N 1
ATOM 557 C CA . ARG A 1 82 ? -15.900 -12.880 1.052 1.00 91.06 82 ARG A CA 1
ATOM 558 C C . ARG A 1 82 ? -17.067 -13.254 1.955 1.00 91.06 82 ARG A C 1
ATOM 560 O O . ARG A 1 82 ? -17.742 -14.249 1.720 1.00 91.06 82 ARG A O 1
ATOM 567 N N . VAL A 1 83 ? -17.383 -12.388 2.920 1.00 87.12 83 VAL A N 1
ATOM 568 C CA . VAL A 1 83 ? -18.521 -12.557 3.848 1.00 87.12 83 VAL A CA 1
ATOM 569 C C . VAL A 1 83 ? -19.876 -12.647 3.120 1.00 87.12 83 VAL A C 1
ATOM 571 O O . VAL A 1 83 ? -20.826 -13.209 3.663 1.00 87.12 83 VAL A O 1
ATOM 574 N N . GLY A 1 84 ? -19.977 -12.153 1.880 1.00 86.44 84 GLY A N 1
ATOM 575 C CA . GLY A 1 84 ? -21.141 -12.402 1.025 1.00 86.44 84 GLY A CA 1
ATOM 576 C C . GLY A 1 84 ? -22.352 -11.503 1.285 1.00 86.44 84 GLY A C 1
ATOM 577 O O . GLY A 1 84 ? -23.448 -11.802 0.821 1.00 86.44 84 GLY A O 1
ATOM 578 N N . THR A 1 85 ? -22.167 -10.436 2.065 1.00 89.75 85 THR A N 1
ATOM 579 C CA . THR A 1 85 ? -23.198 -9.456 2.459 1.00 89.75 85 THR A CA 1
ATOM 580 C C . THR A 1 85 ? -22.944 -8.060 1.882 1.00 89.75 85 THR A C 1
ATOM 582 O O . THR A 1 85 ? -23.627 -7.107 2.247 1.00 89.75 85 THR A O 1
ATOM 585 N N . ASP A 1 86 ? -21.927 -7.918 1.033 1.00 90.19 86 ASP A N 1
ATOM 586 C CA . ASP A 1 86 ? -21.564 -6.660 0.385 1.00 90.19 86 ASP A CA 1
ATOM 587 C C . ASP A 1 86 ? -22.322 -6.508 -0.944 1.00 90.19 86 ASP A C 1
ATOM 589 O O . ASP A 1 86 ? -22.567 -7.496 -1.634 1.00 90.19 86 ASP A O 1
ATOM 593 N N . VAL A 1 87 ? -22.692 -5.283 -1.327 1.00 89.25 87 VAL A N 1
ATOM 594 C CA . VAL A 1 87 ? -23.479 -5.036 -2.552 1.00 89.25 87 VAL A CA 1
ATOM 595 C C . VAL A 1 87 ? -22.715 -5.328 -3.849 1.00 89.25 87 VAL A C 1
ATOM 597 O O . VAL A 1 87 ? -23.352 -5.572 -4.869 1.00 89.25 87 VAL A O 1
ATOM 600 N N . GLN A 1 88 ? -21.380 -5.353 -3.822 1.00 90.31 88 GLN A N 1
ATOM 601 C CA . GLN A 1 88 ? -20.521 -5.732 -4.950 1.00 90.31 88 GLN A CA 1
ATOM 602 C C . GLN A 1 88 ? -19.904 -7.134 -4.791 1.00 90.31 88 GLN A C 1
ATOM 604 O O . GLN A 1 88 ? -19.268 -7.648 -5.712 1.00 90.31 88 GLN A O 1
ATOM 609 N N . ALA A 1 89 ? -20.087 -7.767 -3.630 1.00 90.38 89 ALA A N 1
ATOM 610 C CA . ALA A 1 89 ? -19.663 -9.135 -3.353 1.00 90.38 89 ALA A CA 1
ATOM 611 C C . ALA A 1 89 ? -20.731 -9.892 -2.544 1.00 90.38 89 ALA A C 1
ATOM 613 O O . ALA A 1 89 ? -20.503 -10.304 -1.402 1.00 90.38 89 ALA A O 1
ATOM 614 N N . CYS A 1 90 ? -21.903 -10.059 -3.157 1.00 89.38 90 CYS A N 1
ATOM 615 C CA . CYS A 1 90 ? -23.062 -10.729 -2.575 1.00 89.38 90 CYS A CA 1
ATOM 616 C C . CYS A 1 90 ? -23.078 -12.221 -2.933 1.00 89.38 90 CYS A C 1
ATOM 618 O O . CYS A 1 90 ? -22.810 -12.582 -4.080 1.00 89.38 90 CYS A O 1
ATOM 620 N N . GLY A 1 91 ? -23.400 -13.096 -1.980 1.00 84.31 91 GLY A N 1
ATOM 621 C CA . GLY A 1 91 ? -23.530 -14.536 -2.231 1.00 84.31 91 GLY A CA 1
ATOM 622 C C . GLY A 1 91 ? -23.230 -15.404 -1.009 1.00 84.31 91 GLY A C 1
ATOM 623 O O . GLY A 1 91 ? -22.712 -14.933 0.000 1.00 84.31 91 GLY A O 1
ATOM 624 N N . GLY A 1 92 ? -23.538 -16.696 -1.093 1.00 85.88 92 GLY A N 1
ATOM 625 C CA . GLY A 1 92 ? -23.320 -17.661 -0.012 1.00 85.88 92 GLY A CA 1
ATOM 626 C C . GLY A 1 92 ? -22.866 -19.030 -0.516 1.00 85.88 92 GLY A C 1
ATOM 627 O O . GLY A 1 92 ? -22.704 -19.236 -1.721 1.00 85.88 92 GLY A O 1
ATOM 628 N N . LEU A 1 93 ? -22.700 -19.972 0.421 1.00 75.56 93 LEU A N 1
ATOM 629 C CA . LEU A 1 93 ? -22.436 -21.393 0.153 1.00 75.56 93 LEU A CA 1
ATOM 630 C C . LEU A 1 93 ? -21.177 -21.658 -0.696 1.00 75.56 93 LEU A C 1
ATOM 632 O O . LEU A 1 93 ? -21.095 -22.670 -1.386 1.00 75.56 93 LEU A O 1
ATOM 636 N N . GLY A 1 94 ? -20.202 -20.746 -0.682 1.00 78.00 94 GLY A N 1
ATOM 637 C CA . GLY A 1 94 ? -18.989 -20.823 -1.496 1.00 78.00 94 GLY A CA 1
ATOM 638 C C . GLY A 1 94 ? -19.232 -20.711 -3.004 1.00 78.00 94 GLY A C 1
ATOM 639 O O . GLY A 1 94 ? -18.370 -21.101 -3.790 1.00 78.00 94 GLY A O 1
ATOM 640 N N . GLY A 1 95 ? -20.391 -20.193 -3.424 1.00 77.94 95 GLY A N 1
ATOM 641 C CA . GLY A 1 95 ? -20.658 -19.827 -4.815 1.00 77.94 95 GLY A CA 1
ATOM 642 C C . GLY A 1 95 ? -19.876 -18.579 -5.245 1.00 77.94 95 GLY A C 1
ATOM 643 O O . GLY A 1 95 ? -19.244 -17.913 -4.428 1.00 77.94 95 GLY A O 1
ATOM 644 N N . LYS A 1 96 ? -19.921 -18.219 -6.533 1.00 84.81 96 LYS A N 1
ATOM 645 C CA . LYS A 1 96 ? -19.288 -16.978 -7.019 1.00 84.81 96 LYS A CA 1
ATOM 646 C C . LYS A 1 96 ? -19.996 -15.745 -6.447 1.00 84.81 96 LYS A C 1
ATOM 648 O O . LYS A 1 96 ? -21.223 -15.703 -6.411 1.00 84.81 96 LYS A O 1
ATOM 653 N N . CYS A 1 97 ? -19.229 -14.737 -6.039 1.00 87.81 97 CYS A N 1
ATOM 654 C CA . CYS A 1 97 ? -19.788 -13.451 -5.635 1.00 87.81 97 CYS A CA 1
ATOM 655 C C . CYS A 1 97 ? -20.437 -12.729 -6.822 1.00 87.81 97 CYS A C 1
ATOM 657 O O . CYS A 1 97 ? -19.876 -12.693 -7.918 1.00 87.81 97 CYS A O 1
ATOM 659 N N . SER A 1 98 ? -21.590 -12.115 -6.570 1.00 87.81 98 SER A N 1
ATOM 660 C CA . SER A 1 98 ? -22.338 -11.288 -7.517 1.00 87.81 98 SER A CA 1
ATOM 661 C C . SER A 1 98 ? -22.213 -9.808 -7.160 1.00 87.81 98 SER A C 1
ATOM 663 O O . SER A 1 98 ? -22.329 -9.444 -5.987 1.00 87.81 98 SER A O 1
ATOM 665 N N . ASP A 1 99 ? -22.029 -8.958 -8.172 1.00 90.38 99 ASP A N 1
ATOM 666 C CA . ASP A 1 99 ? -22.177 -7.507 -8.032 1.00 90.38 99 ASP A CA 1
ATOM 667 C C . ASP A 1 99 ? -23.645 -7.140 -8.300 1.00 90.38 99 ASP A C 1
ATOM 669 O O . ASP A 1 99 ? -24.139 -7.221 -9.429 1.00 90.38 99 ASP A O 1
ATOM 673 N N . CYS A 1 100 ? -24.362 -6.776 -7.236 1.00 87.31 100 CYS A N 1
ATOM 674 C CA . CYS A 1 100 ? -25.774 -6.428 -7.302 1.00 87.31 100 CYS A CA 1
ATOM 675 C C . CYS A 1 100 ? -25.997 -5.134 -8.094 1.00 87.31 100 CYS A C 1
ATOM 677 O O . CYS A 1 100 ? -26.974 -5.042 -8.836 1.00 87.31 100 CYS A O 1
ATOM 679 N N . ILE A 1 101 ? -25.080 -4.168 -7.996 1.00 87.75 101 ILE A N 1
ATOM 680 C CA . ILE A 1 101 ? -25.168 -2.883 -8.699 1.00 87.75 101 ILE A CA 1
ATOM 681 C C . ILE A 1 101 ? -25.046 -3.119 -10.208 1.00 87.75 101 ILE A C 1
ATOM 683 O O . ILE A 1 101 ? -25.866 -2.623 -10.982 1.00 87.75 101 ILE A O 1
ATOM 687 N N . ALA A 1 102 ? -24.092 -3.955 -10.629 1.00 85.50 102 ALA A N 1
ATOM 688 C CA . ALA A 1 102 ? -23.942 -4.371 -12.025 1.00 85.50 102 ALA A CA 1
ATOM 689 C C . ALA A 1 102 ? -25.159 -5.163 -12.547 1.00 85.50 102 ALA A C 1
ATOM 691 O O . ALA A 1 102 ? -25.522 -5.039 -13.716 1.00 85.50 102 ALA A O 1
ATOM 692 N N . ALA A 1 103 ? -25.835 -5.927 -11.681 1.00 78.25 103 ALA A N 1
ATOM 693 C CA . ALA A 1 103 ? -27.098 -6.609 -11.982 1.00 78.25 103 ALA A CA 1
ATOM 694 C C . ALA A 1 103 ? -28.341 -5.684 -11.942 1.00 78.25 103 ALA A C 1
ATOM 696 O O . ALA A 1 103 ? -29.475 -6.156 -12.078 1.00 78.25 103 ALA A O 1
ATOM 697 N N . GLY A 1 104 ? -28.156 -4.373 -11.743 1.00 83.88 104 GLY A N 1
ATOM 698 C CA . GLY A 1 104 ? -29.231 -3.380 -11.684 1.00 83.88 104 GLY A CA 1
ATOM 699 C C . GLY A 1 104 ? -30.092 -3.458 -10.419 1.00 83.88 104 GLY A C 1
ATOM 700 O O . GLY A 1 104 ? -31.257 -3.065 -10.470 1.00 83.88 104 GLY A O 1
ATOM 701 N N . GLN A 1 105 ? -29.545 -3.995 -9.327 1.00 88.50 105 GLN A N 1
ATOM 702 C CA . GLN A 1 105 ? -30.128 -4.162 -7.988 1.00 88.50 105 GLN A CA 1
ATOM 703 C C . GLN A 1 105 ? -29.447 -3.185 -6.994 1.00 88.50 105 GLN A C 1
ATOM 705 O O . GLN A 1 105 ? -28.370 -2.670 -7.286 1.00 88.50 105 GLN A O 1
ATOM 710 N N . ASP A 1 106 ? -30.046 -2.903 -5.830 1.00 89.12 106 ASP A N 1
ATOM 711 C CA . ASP A 1 106 ? -29.568 -1.859 -4.889 1.00 89.12 106 ASP A CA 1
ATOM 712 C C . ASP A 1 106 ? -29.294 -2.350 -3.448 1.00 89.12 106 ASP A C 1
ATOM 714 O O . ASP A 1 106 ? -28.907 -1.574 -2.562 1.00 89.12 106 ASP A O 1
ATOM 718 N N . VAL A 1 107 ? -29.482 -3.647 -3.198 1.00 89.75 107 VAL A N 1
ATOM 719 C CA . VAL A 1 107 ? -29.204 -4.293 -1.914 1.00 89.75 107 VAL A CA 1
ATOM 720 C C . VAL A 1 107 ? -28.700 -5.723 -2.105 1.00 89.75 107 VAL A C 1
ATOM 722 O O . VAL A 1 107 ? -29.183 -6.453 -2.966 1.00 89.75 107 VAL A O 1
ATOM 725 N N . CYS A 1 108 ? -27.743 -6.127 -1.269 1.00 90.38 108 CYS A N 1
ATOM 726 C CA . CYS A 1 108 ? -27.487 -7.525 -0.943 1.00 90.38 108 CYS A CA 1
ATOM 727 C C . CYS A 1 108 ? -28.191 -7.800 0.386 1.00 90.38 108 CYS A C 1
ATOM 729 O O . CYS A 1 108 ? -27.843 -7.178 1.390 1.00 90.38 108 CYS A O 1
ATOM 731 N N . GLU A 1 109 ? -29.210 -8.658 0.404 1.00 88.06 109 GLU A N 1
ATOM 732 C CA . GLU A 1 109 ? -29.972 -8.925 1.628 1.00 88.06 109 GLU A CA 1
ATOM 733 C C . GLU A 1 109 ? -29.143 -9.797 2.590 1.00 88.06 109 GLU A C 1
ATOM 735 O O . GLU A 1 109 ? -28.900 -10.964 2.260 1.00 88.06 109 GLU A O 1
ATOM 740 N N . PRO A 1 110 ? -28.731 -9.314 3.783 1.00 81.88 110 PRO A N 1
ATOM 741 C CA . PRO A 1 110 ? -27.781 -10.036 4.633 1.00 81.88 110 PRO A CA 1
ATOM 742 C C . PRO A 1 110 ? -28.258 -11.426 5.063 1.00 81.88 110 PRO A C 1
ATOM 744 O O . PRO A 1 110 ? -27.444 -12.341 5.190 1.00 81.88 110 PRO A O 1
ATOM 747 N N . SER A 1 111 ? -29.572 -11.596 5.242 1.00 81.25 111 SER A N 1
ATOM 748 C CA . SER A 1 111 ? -30.182 -12.853 5.694 1.00 81.25 111 SER A CA 1
ATOM 749 C C . SER A 1 111 ? -30.305 -13.902 4.586 1.00 81.25 111 SER A C 1
ATOM 751 O O . SER A 1 111 ? -30.393 -15.091 4.875 1.00 81.25 111 SER A O 1
ATOM 753 N N . ARG A 1 112 ? -30.353 -13.477 3.315 1.00 80.62 112 ARG A N 1
ATOM 754 C CA . ARG A 1 112 ? -30.520 -14.363 2.144 1.00 80.62 112 ARG A CA 1
ATOM 755 C C . ARG A 1 112 ? -29.255 -14.490 1.297 1.00 80.62 112 ARG A C 1
ATOM 757 O O . ARG A 1 112 ? -29.158 -15.432 0.516 1.00 80.62 112 ARG A O 1
ATOM 764 N N . LYS A 1 113 ? -28.313 -13.549 1.449 1.00 84.50 113 LYS A N 1
ATOM 765 C CA . LYS A 1 113 ? -27.102 -13.376 0.627 1.00 84.50 113 LYS A CA 1
ATOM 766 C C . LYS A 1 113 ? -27.426 -13.334 -0.873 1.00 84.50 113 LYS A C 1
ATOM 768 O O . LYS A 1 113 ? -26.725 -13.923 -1.690 1.00 84.50 113 LYS A O 1
ATOM 773 N N . ALA A 1 114 ? -28.519 -12.647 -1.204 1.00 86.12 114 ALA A N 1
ATOM 774 C CA . ALA A 1 114 ? -29.071 -12.520 -2.547 1.00 86.12 114 ALA A CA 1
ATOM 775 C C . ALA A 1 114 ? -29.255 -11.038 -2.908 1.00 86.12 114 ALA A C 1
ATOM 777 O O . ALA A 1 114 ? -29.578 -10.216 -2.044 1.00 86.12 114 ALA A O 1
ATOM 778 N N . CYS A 1 115 ? -29.047 -10.702 -4.181 1.00 89.06 115 CYS A N 1
ATOM 779 C CA . CYS A 1 115 ? -29.233 -9.345 -4.693 1.00 89.06 115 CYS A CA 1
ATOM 780 C C . CYS A 1 115 ? -30.721 -9.013 -4.854 1.00 89.06 115 CYS A C 1
ATOM 782 O O . CYS A 1 115 ? -31.487 -9.860 -5.302 1.00 89.06 115 CYS A O 1
ATOM 784 N N . GLY A 1 116 ? -31.132 -7.776 -4.573 1.00 89.31 116 GLY A N 1
ATOM 785 C CA . GLY A 1 116 ? -32.515 -7.329 -4.759 1.00 89.31 116 GLY A CA 1
ATOM 786 C C . GLY A 1 116 ? -32.696 -5.819 -4.820 1.00 89.31 116 GLY A C 1
ATOM 787 O O . GLY A 1 116 ? -31.732 -5.052 -4.793 1.00 89.31 116 GLY A O 1
ATOM 788 N N . LYS A 1 117 ? -33.962 -5.403 -4.877 1.00 90.69 117 LYS A N 1
ATOM 789 C CA . LYS A 1 117 ? -34.388 -3.998 -4.870 1.00 90.69 117 LYS A CA 1
ATOM 790 C C . LYS A 1 117 ? -35.159 -3.647 -3.616 1.00 90.69 117 LYS A C 1
ATOM 792 O O . LYS A 1 117 ? -36.132 -4.326 -3.289 1.00 90.69 117 LYS A O 1
ATOM 797 N N . ARG A 1 118 ? -34.800 -2.543 -2.968 1.00 90.69 118 ARG A N 1
ATOM 798 C CA . ARG A 1 118 ? -35.651 -1.907 -1.957 1.00 90.69 118 ARG A CA 1
ATOM 799 C C . ARG A 1 118 ? -36.910 -1.353 -2.618 1.00 90.69 118 ARG A C 1
ATOM 801 O O . ARG A 1 118 ? -36.849 -0.671 -3.638 1.00 90.69 118 ARG A O 1
ATOM 808 N N . VAL A 1 119 ? -38.058 -1.645 -2.020 1.00 87.75 119 VAL A N 1
ATOM 809 C CA . VAL A 1 119 ? -39.381 -1.209 -2.478 1.00 87.75 119 VAL A CA 1
ATOM 810 C C . VAL A 1 119 ? -40.192 -0.665 -1.289 1.00 87.75 119 VAL A C 1
ATOM 812 O O . VAL A 1 119 ? -40.122 -1.243 -0.202 1.00 87.75 119 VAL A O 1
ATOM 815 N N . PRO A 1 120 ? -40.960 0.435 -1.448 1.00 84.06 120 PRO A N 1
ATOM 816 C CA . PRO A 1 120 ? -41.731 1.023 -0.344 1.00 84.06 120 PRO A CA 1
ATOM 817 C C . PRO A 1 120 ? -42.787 0.069 0.228 1.00 84.06 120 PRO A C 1
ATOM 819 O O . PRO A 1 120 ? -42.940 -0.039 1.441 1.00 84.06 120 PRO A O 1
ATOM 822 N N . THR A 1 121 ? -43.470 -0.667 -0.650 1.00 85.56 121 THR A N 1
ATOM 823 C CA . THR A 1 121 ? -44.274 -1.849 -0.326 1.00 85.56 121 THR A CA 1
ATOM 824 C C . THR A 1 121 ? -43.731 -3.018 -1.133 1.00 85.56 121 THR A C 1
ATOM 826 O O . THR A 1 121 ? -43.335 -2.837 -2.286 1.00 85.56 121 THR A O 1
ATOM 829 N N . CYS A 1 122 ? -43.678 -4.213 -0.546 1.00 87.00 122 CYS A N 1
ATOM 830 C CA . CYS A 1 122 ? -43.303 -5.426 -1.269 1.00 87.00 122 CYS A CA 1
ATOM 831 C C . CYS A 1 122 ? -44.540 -6.309 -1.421 1.00 87.00 122 CYS A C 1
ATOM 833 O O . CYS A 1 122 ? -45.024 -6.880 -0.446 1.00 87.00 122 CYS A O 1
ATOM 835 N N . ASP A 1 123 ? -45.069 -6.346 -2.640 1.00 89.62 123 ASP A N 1
ATOM 836 C CA . ASP A 1 123 ? -46.329 -6.987 -3.002 1.00 89.62 123 ASP A CA 1
ATOM 837 C C . ASP A 1 123 ? -46.294 -7.432 -4.478 1.00 89.62 123 ASP A C 1
ATOM 839 O O . ASP A 1 123 ? -45.290 -7.259 -5.176 1.00 89.62 123 ASP A O 1
ATOM 843 N N . ALA A 1 124 ? -47.382 -8.025 -4.974 1.00 87.56 124 ALA A N 1
ATOM 844 C CA . ALA A 1 124 ? -47.469 -8.527 -6.348 1.00 87.56 124 ALA A CA 1
ATOM 845 C C . ALA A 1 124 ? -47.307 -7.439 -7.432 1.00 87.56 124 ALA A C 1
ATOM 847 O O . ALA A 1 124 ? -46.983 -7.764 -8.572 1.00 87.56 124 ALA A O 1
ATOM 848 N N . THR A 1 125 ? -47.510 -6.163 -7.096 1.00 86.94 125 THR A N 1
ATOM 849 C CA . THR A 1 125 ? -47.376 -5.014 -8.006 1.00 86.94 125 THR A CA 1
ATOM 850 C C . THR A 1 125 ? -45.924 -4.561 -8.097 1.00 86.94 125 THR A C 1
ATOM 852 O O . THR A 1 125 ? -45.405 -4.356 -9.192 1.00 86.94 125 THR A O 1
ATOM 855 N N . SER A 1 126 ? -45.249 -4.423 -6.952 1.00 87.62 126 SER A N 1
ATOM 856 C CA . SER A 1 126 ? -43.849 -3.984 -6.884 1.00 87.62 126 SER A CA 1
ATOM 857 C C . SER A 1 126 ? -42.841 -5.108 -7.139 1.00 87.62 126 SER A C 1
ATOM 859 O O . SER A 1 126 ? -41.700 -4.833 -7.510 1.00 87.62 126 SER A O 1
ATOM 861 N N . CYS A 1 127 ? -43.253 -6.369 -6.973 1.00 89.81 127 CYS A N 1
ATOM 862 C CA . CYS A 1 127 ? -42.393 -7.547 -7.060 1.00 89.81 127 CYS A CA 1
ATOM 863 C C . CYS A 1 127 ? -43.019 -8.702 -7.872 1.00 89.81 127 CYS A C 1
ATOM 865 O O . CYS A 1 127 ? -42.865 -9.874 -7.536 1.00 89.81 127 CYS A O 1
ATOM 867 N N . ALA A 1 128 ? -43.715 -8.394 -8.973 1.00 86.62 128 ALA A N 1
ATOM 868 C CA . ALA A 1 128 ? -44.459 -9.373 -9.782 1.00 86.62 128 ALA A CA 1
ATOM 869 C C . ALA A 1 128 ? -43.655 -10.632 -10.184 1.00 86.62 128 ALA A C 1
ATOM 871 O O . ALA A 1 128 ? -44.153 -11.753 -10.082 1.00 86.62 128 ALA A O 1
ATOM 872 N N . ALA A 1 129 ? -42.401 -10.462 -10.616 1.00 83.75 129 ALA A N 1
ATOM 873 C CA . ALA A 1 129 ? -41.530 -11.550 -11.085 1.00 83.75 129 ALA A CA 1
ATOM 874 C C . ALA A 1 129 ? -40.641 -12.177 -9.987 1.00 83.75 129 ALA A C 1
ATOM 876 O O . ALA A 1 129 ? -39.788 -13.015 -10.291 1.00 83.75 129 ALA A O 1
ATOM 877 N N . GLY A 1 130 ? -40.804 -11.744 -8.735 1.00 89.94 130 GLY A N 1
ATOM 878 C CA . GLY A 1 130 ? -39.928 -12.079 -7.618 1.00 89.94 130 GLY A CA 1
ATOM 879 C C . GLY A 1 130 ? -40.691 -12.296 -6.316 1.00 89.94 130 GLY A C 1
ATOM 880 O O . GLY A 1 130 ? -41.918 -12.397 -6.295 1.00 89.94 130 GLY A O 1
ATOM 881 N N . CYS A 1 131 ? -39.954 -12.389 -5.218 1.00 93.00 131 CYS A N 1
ATOM 882 C CA . CYS A 1 131 ? -40.508 -12.632 -3.894 1.00 93.00 131 CYS A CA 1
ATOM 883 C C . CYS A 1 131 ? -40.021 -11.586 -2.890 1.00 93.00 131 CYS A C 1
ATOM 885 O O . CYS A 1 131 ? -39.024 -10.897 -3.104 1.00 93.00 131 CYS A O 1
ATOM 887 N N . CYS A 1 132 ? -40.741 -11.477 -1.781 1.00 92.62 132 CYS A N 1
ATOM 888 C CA . CYS A 1 132 ? -40.562 -10.425 -0.799 1.00 92.62 132 CYS A CA 1
ATOM 889 C C . CYS A 1 132 ? -39.883 -10.912 0.479 1.00 92.62 132 CYS A C 1
ATOM 891 O O . CYS A 1 132 ? -40.187 -11.982 1.014 1.00 92.62 132 CYS A O 1
ATOM 893 N N . VAL A 1 133 ? -38.997 -10.073 1.006 1.00 91.25 133 VAL A N 1
ATOM 894 C CA . VAL A 1 133 ? -38.470 -10.152 2.372 1.00 91.25 133 VAL A CA 1
ATOM 895 C C . VAL A 1 133 ? -38.537 -8.770 3.016 1.00 91.25 133 VAL A C 1
ATOM 897 O O . VAL A 1 133 ? -38.477 -7.754 2.326 1.00 91.25 133 VAL A O 1
ATOM 900 N N . THR A 1 134 ? -38.677 -8.721 4.339 1.00 83.62 134 THR A N 1
ATOM 901 C CA . THR A 1 134 ? -38.784 -7.460 5.083 1.00 83.62 134 THR A CA 1
ATOM 902 C C . THR A 1 134 ? -37.513 -7.249 5.893 1.00 83.62 134 THR A C 1
ATOM 904 O O . THR A 1 134 ? -37.265 -7.979 6.850 1.00 83.62 134 THR A O 1
ATOM 907 N N . ALA A 1 135 ? -36.720 -6.245 5.527 1.00 70.69 135 ALA A N 1
ATOM 908 C CA . ALA A 1 135 ? -35.445 -5.932 6.163 1.00 70.69 135 ALA A CA 1
ATOM 909 C C . ALA A 1 135 ? -35.532 -4.560 6.844 1.00 70.69 135 ALA A C 1
ATOM 911 O O . ALA A 1 135 ? -35.714 -3.533 6.190 1.00 70.69 135 ALA A O 1
ATOM 912 N N . GLY A 1 136 ? -35.463 -4.535 8.179 1.00 63.97 136 GLY A N 1
ATOM 913 C CA . GLY A 1 136 ? -35.515 -3.288 8.958 1.00 63.97 136 GLY A CA 1
ATOM 914 C C . GLY A 1 136 ? -36.793 -2.457 8.762 1.00 63.97 136 GLY A C 1
ATOM 915 O O . GLY A 1 136 ? -36.746 -1.238 8.880 1.00 63.97 136 GLY A O 1
ATOM 916 N N . GLY A 1 137 ? -37.917 -3.092 8.410 1.00 71.94 137 GLY A N 1
ATOM 917 C CA . GLY A 1 137 ? -39.186 -2.412 8.107 1.00 71.94 137 GLY A CA 1
ATOM 918 C C . GLY A 1 137 ? -39.338 -1.929 6.658 1.00 71.94 137 GLY A C 1
ATOM 919 O O . GLY A 1 137 ? -40.427 -1.505 6.288 1.00 71.94 137 GLY A O 1
ATOM 920 N N . THR A 1 138 ? -38.299 -2.043 5.823 1.00 80.31 138 THR A N 1
ATOM 921 C CA . THR A 1 138 ? -38.378 -1.788 4.374 1.00 80.31 138 THR A CA 1
ATOM 922 C C . THR A 1 138 ? -38.590 -3.104 3.622 1.00 80.31 138 THR A C 1
ATOM 924 O O . THR A 1 138 ? -38.011 -4.133 3.979 1.00 80.31 138 THR A O 1
ATOM 927 N N . GLY A 1 139 ? -39.413 -3.089 2.572 1.00 87.88 139 GLY A N 1
ATOM 928 C CA . GLY A 1 139 ? -39.574 -4.233 1.680 1.00 87.88 139 GLY A CA 1
ATOM 929 C C . GLY A 1 139 ? -38.373 -4.399 0.747 1.00 87.88 139 GLY A C 1
ATOM 930 O O . GLY A 1 139 ? -37.885 -3.424 0.180 1.00 87.88 139 GLY A O 1
ATOM 931 N N . VAL A 1 140 ? -37.907 -5.629 0.553 1.00 92.06 140 VAL A N 1
ATOM 932 C CA . VAL A 1 140 ? -36.903 -5.975 -0.460 1.00 92.06 140 VAL A CA 1
ATOM 933 C C . VAL A 1 140 ? -37.497 -7.020 -1.397 1.00 92.06 140 VAL A C 1
ATOM 935 O O . VAL A 1 140 ? -37.878 -8.111 -0.973 1.00 92.06 140 VAL A O 1
ATOM 938 N N . CYS A 1 141 ? -37.565 -6.669 -2.678 1.00 92.56 141 CYS A N 1
ATOM 939 C CA . CYS A 1 141 ? -37.921 -7.572 -3.759 1.00 92.56 141 CYS A CA 1
ATOM 940 C C . CYS A 1 141 ? -36.666 -8.318 -4.225 1.00 92.56 141 CYS A C 1
ATOM 942 O O . CYS A 1 141 ? -35.738 -7.707 -4.763 1.00 92.56 141 CYS A O 1
ATOM 944 N N . LEU A 1 142 ? -36.637 -9.633 -4.017 1.00 91.06 142 LEU A N 1
ATOM 945 C CA . LEU A 1 142 ? -35.591 -10.525 -4.512 1.00 91.06 142 LEU A CA 1
ATOM 946 C C . LEU A 1 142 ? -36.044 -11.179 -5.833 1.00 91.06 142 LEU A C 1
ATOM 948 O O . LEU A 1 142 ? -37.238 -11.453 -5.992 1.00 91.06 142 LEU A O 1
ATOM 952 N N . PRO A 1 143 ? -35.127 -11.488 -6.774 1.00 86.88 143 PRO A N 1
ATOM 953 C CA . PRO A 1 143 ? -35.445 -12.061 -8.084 1.00 86.88 143 PRO A CA 1
ATOM 954 C C . PRO A 1 143 ? -36.265 -13.350 -8.056 1.00 86.88 143 PRO A C 1
ATOM 956 O O . PRO A 1 143 ? -36.860 -13.699 -9.074 1.00 86.88 143 PRO A O 1
ATOM 959 N N . GLY A 1 144 ? -36.280 -14.075 -6.932 1.00 87.00 144 GLY A N 1
ATOM 960 C CA . GLY A 1 144 ? -37.097 -15.272 -6.746 1.00 87.00 144 GLY A CA 1
ATOM 961 C C . GLY A 1 144 ? -36.529 -16.549 -7.371 1.00 87.00 144 GLY A C 1
ATOM 962 O O . GLY A 1 144 ? -37.256 -17.536 -7.474 1.00 87.00 144 GLY A O 1
ATOM 963 N N . THR A 1 145 ? -35.279 -16.511 -7.850 1.00 84.06 145 THR A N 1
ATOM 964 C CA . THR A 1 145 ? -34.582 -17.624 -8.530 1.00 84.06 145 THR A CA 1
ATOM 965 C C . THR A 1 145 ? -33.523 -18.303 -7.666 1.00 84.06 145 THR A C 1
ATOM 967 O O . THR A 1 145 ? -33.110 -19.418 -7.984 1.00 84.06 145 THR A O 1
ATOM 970 N N . ASP A 1 146 ? -33.082 -17.652 -6.591 1.00 80.25 146 ASP A N 1
ATOM 971 C CA . ASP A 1 146 ? -31.977 -18.126 -5.766 1.00 80.25 146 ASP A CA 1
ATOM 972 C C . ASP A 1 146 ? -32.435 -19.228 -4.808 1.00 80.25 146 ASP A C 1
ATOM 974 O O . ASP A 1 146 ? -33.550 -19.202 -4.283 1.00 80.25 146 ASP A O 1
ATOM 978 N N . ALA A 1 147 ? -31.555 -20.190 -4.521 1.00 74.62 147 ALA A N 1
ATOM 979 C CA . ALA A 1 147 ? -31.882 -21.318 -3.646 1.00 74.62 147 ALA A CA 1
ATOM 980 C C . ALA A 1 147 ? -32.274 -20.881 -2.218 1.00 74.62 147 ALA A C 1
ATOM 982 O O . ALA A 1 147 ? -33.093 -21.542 -1.588 1.00 74.62 147 ALA A O 1
ATOM 983 N N . THR A 1 148 ? -31.750 -19.752 -1.732 1.00 79.06 148 THR A N 1
ATOM 984 C CA . THR A 1 148 ? -32.095 -19.141 -0.435 1.00 79.06 148 THR A CA 1
ATOM 985 C C . THR A 1 148 ? -33.266 -18.151 -0.510 1.00 79.06 148 THR A C 1
ATOM 987 O O . THR A 1 148 ? -33.754 -17.688 0.524 1.00 79.06 148 THR A O 1
ATOM 990 N N . ALA A 1 149 ? -33.729 -17.791 -1.711 1.00 86.31 149 ALA A N 1
ATOM 991 C CA . ALA A 1 149 ? -34.758 -16.778 -1.938 1.00 86.31 149 ALA A CA 1
ATOM 992 C C . ALA A 1 149 ? -35.634 -17.120 -3.154 1.00 86.31 149 ALA A C 1
ATOM 994 O O . ALA A 1 149 ? -35.689 -16.387 -4.141 1.00 86.31 149 ALA A O 1
ATOM 995 N N . CYS A 1 150 ? -36.334 -18.247 -3.061 1.00 87.31 150 CYS A N 1
ATOM 996 C CA . CYS A 1 150 ? -37.215 -18.753 -4.104 1.00 87.31 150 CYS A CA 1
ATOM 997 C C . CYS A 1 150 ? -38.643 -18.208 -3.956 1.00 87.31 150 CYS A C 1
ATOM 999 O O . CYS A 1 150 ? -39.178 -18.162 -2.844 1.00 87.31 150 CYS A O 1
ATOM 1001 N N . GLY A 1 151 ? -39.280 -17.827 -5.064 1.00 90.88 151 GLY A N 1
ATOM 1002 C CA . GLY A 1 151 ? -40.685 -17.405 -5.083 1.00 90.88 151 GLY A CA 1
ATOM 1003 C C . GLY A 1 151 ? -41.037 -16.471 -6.243 1.00 90.88 151 GLY A C 1
ATOM 1004 O O . GLY A 1 151 ? -40.181 -16.100 -7.046 1.00 90.88 151 GLY A O 1
ATOM 1005 N N . GLN A 1 152 ? -42.311 -16.091 -6.338 1.00 92.25 152 GLN A N 1
ATOM 1006 C CA . GLN A 1 152 ? -42.833 -15.156 -7.343 1.00 92.25 152 GLN A CA 1
ATOM 1007 C C . GLN A 1 152 ? -44.094 -14.433 -6.844 1.00 92.25 152 GLN A C 1
ATOM 1009 O O . GLN A 1 152 ? -44.660 -14.810 -5.814 1.00 92.25 152 GLN A O 1
ATOM 1014 N N . GLY A 1 153 ? -44.554 -13.415 -7.580 1.00 88.88 153 GLY A N 1
ATOM 1015 C CA . GLY A 1 153 ? -45.806 -12.709 -7.298 1.00 88.88 153 GLY A CA 1
ATOM 1016 C C . GLY A 1 153 ? -45.805 -11.895 -6.002 1.00 88.88 153 GLY A C 1
ATOM 1017 O O . GLY A 1 153 ? -46.869 -11.695 -5.423 1.00 88.88 153 GLY A O 1
ATOM 1018 N N . GLY A 1 154 ? -44.640 -11.467 -5.505 1.00 89.25 154 GLY A N 1
ATOM 1019 C CA . GLY A 1 154 ? -44.524 -10.704 -4.257 1.00 89.25 154 GLY A CA 1
ATOM 1020 C C . GLY A 1 154 ? -44.871 -11.482 -2.980 1.00 89.25 154 GLY A C 1
ATOM 1021 O O . GLY A 1 154 ? -44.966 -10.888 -1.909 1.00 89.25 154 GLY A O 1
ATOM 1022 N N . ALA A 1 155 ? -45.041 -12.805 -3.060 1.00 89.62 155 ALA A N 1
ATOM 1023 C CA . ALA A 1 155 ? -45.159 -13.665 -1.884 1.00 89.62 155 ALA A CA 1
ATOM 1024 C C . ALA A 1 155 ? -43.834 -13.715 -1.099 1.00 89.62 155 ALA A C 1
ATOM 1026 O O . ALA A 1 155 ? -42.772 -13.402 -1.639 1.00 89.62 155 ALA A O 1
ATOM 1027 N N . SER A 1 156 ? -43.861 -14.130 0.171 1.00 90.19 156 SER A N 1
ATOM 1028 C CA . SER A 1 156 ? -42.642 -14.247 0.983 1.00 90.19 156 SER A CA 1
ATOM 1029 C C . SER A 1 156 ? -41.637 -15.236 0.378 1.00 90.19 156 SER A C 1
ATOM 1031 O O . SER A 1 156 ? -41.994 -16.366 0.052 1.00 90.19 156 SER A O 1
ATOM 1033 N N . CYS A 1 157 ? -40.367 -14.836 0.255 1.00 90.94 157 CYS A N 1
ATOM 1034 C CA . CYS A 1 157 ? -39.326 -15.712 -0.287 1.00 90.94 157 CYS A CA 1
ATOM 1035 C C . CYS A 1 157 ? -39.096 -16.948 0.591 1.00 90.94 157 CYS A C 1
ATOM 1037 O O . CYS A 1 157 ? -38.870 -16.822 1.798 1.00 90.94 157 CYS A O 1
ATOM 1039 N N . THR A 1 158 ? -39.000 -18.125 -0.019 1.00 89.75 158 THR A N 1
ATOM 1040 C CA . THR A 1 158 ? -38.684 -19.390 0.663 1.00 89.75 158 THR A CA 1
ATOM 1041 C C . THR A 1 158 ? -37.192 -19.706 0.557 1.00 89.75 158 THR A C 1
ATOM 1043 O O . THR A 1 158 ? -36.587 -19.486 -0.490 1.00 89.75 158 THR A O 1
ATOM 1046 N N . ASP A 1 159 ? -36.591 -20.208 1.636 1.00 85.69 159 ASP A N 1
ATOM 1047 C CA . ASP A 1 159 ? -35.241 -20.783 1.612 1.00 85.69 159 ASP A CA 1
ATOM 1048 C C . ASP A 1 159 ? -35.340 -22.285 1.310 1.00 85.69 159 ASP A C 1
ATOM 1050 O O . ASP A 1 159 ? -35.727 -23.076 2.171 1.00 85.69 159 ASP A O 1
ATOM 1054 N N . CYS A 1 160 ? -35.049 -22.668 0.069 1.00 80.94 160 CYS A N 1
ATOM 1055 C CA . CYS A 1 160 ? -34.994 -24.063 -0.356 1.00 80.94 160 CYS A CA 1
ATOM 1056 C C . CYS A 1 160 ? -33.676 -24.724 0.074 1.00 80.94 160 CYS A C 1
ATOM 1058 O O . CYS A 1 160 ? -33.672 -25.902 0.427 1.00 80.94 160 CYS A O 1
ATOM 1060 N N . ALA A 1 161 ? -32.568 -23.976 0.088 1.00 70.62 161 ALA A N 1
ATOM 1061 C CA . ALA A 1 161 ? -31.248 -24.493 0.444 1.00 70.62 161 ALA A CA 1
ATOM 1062 C C . ALA A 1 161 ? -31.217 -25.001 1.894 1.00 70.62 161 ALA A C 1
ATOM 1064 O O . ALA A 1 161 ? -30.766 -26.120 2.139 1.00 70.62 161 ALA A O 1
ATOM 1065 N N . GLY A 1 162 ? -31.802 -24.248 2.833 1.00 69.50 162 GLY A N 1
ATOM 1066 C CA . GLY A 1 162 ? -32.005 -24.678 4.222 1.00 69.50 162 GLY A CA 1
ATOM 1067 C C . GLY A 1 162 ? -32.904 -25.916 4.384 1.00 69.50 162 GLY A C 1
ATOM 1068 O O . GLY A 1 162 ? -32.886 -26.553 5.434 1.00 69.50 162 GLY A O 1
ATOM 1069 N N . GLN A 1 163 ? -33.655 -26.295 3.343 1.00 76.19 163 GLN A N 1
ATOM 1070 C CA . GLN A 1 163 ? -34.494 -27.501 3.284 1.00 76.19 163 GLN A CA 1
ATOM 1071 C C . GLN A 1 163 ? -33.844 -28.654 2.488 1.00 76.19 163 GLN A C 1
ATOM 1073 O O . GLN A 1 163 ? -34.479 -29.687 2.284 1.00 76.19 163 GLN A O 1
ATOM 1078 N N . GLY A 1 164 ? -32.602 -28.502 2.007 1.00 64.06 164 GLY A N 1
ATOM 1079 C CA . GLY A 1 164 ? -31.956 -29.484 1.122 1.00 64.06 164 GLY A CA 1
ATOM 1080 C C . GLY A 1 164 ? -32.597 -29.571 -0.272 1.00 64.06 164 GLY A C 1
ATOM 1081 O O . GLY A 1 164 ? -32.536 -30.608 -0.932 1.00 64.06 164 GLY A O 1
ATOM 1082 N N . GLN A 1 165 ? -33.254 -28.495 -0.706 1.00 73.31 165 GLN A N 1
ATOM 1083 C CA . GLN A 1 165 ? -34.012 -28.389 -1.949 1.00 73.31 165 GLN A CA 1
ATOM 1084 C C . GLN A 1 165 ? -33.413 -27.326 -2.878 1.00 73.31 165 GLN A C 1
ATOM 1086 O O . GLN A 1 165 ? -32.774 -26.370 -2.439 1.00 73.31 165 GLN A O 1
ATOM 1091 N N . ALA A 1 166 ? -33.666 -27.459 -4.179 1.00 72.88 166 ALA A N 1
ATOM 1092 C CA . ALA A 1 166 ? -33.308 -26.440 -5.163 1.00 72.88 166 ALA A CA 1
ATOM 1093 C C . ALA A 1 166 ? -34.516 -25.540 -5.468 1.00 72.88 166 ALA A C 1
ATOM 1095 O O . ALA A 1 166 ? -35.658 -26.008 -5.458 1.00 72.88 166 ALA A O 1
ATOM 1096 N N . CYS A 1 167 ? -34.269 -24.266 -5.782 1.00 78.69 167 CYS A N 1
ATOM 1097 C CA . CYS A 1 167 ? -35.289 -23.408 -6.381 1.00 78.69 167 CYS A CA 1
ATOM 1098 C C . CYS A 1 167 ? -35.434 -23.754 -7.866 1.00 78.69 167 CYS A C 1
ATOM 1100 O O . CYS A 1 167 ? -34.469 -23.647 -8.625 1.00 78.69 167 CYS A O 1
ATOM 1102 N N . ASP A 1 168 ? -36.630 -24.147 -8.305 1.00 81.00 168 ASP A N 1
ATOM 1103 C CA . ASP A 1 168 ? -36.914 -24.256 -9.734 1.00 81.00 168 ASP A CA 1
ATOM 1104 C C . ASP A 1 168 ? -37.017 -22.840 -10.327 1.00 81.00 168 ASP A C 1
ATOM 1106 O O . ASP A 1 168 ? -37.956 -22.099 -10.039 1.00 81.00 168 ASP A O 1
ATOM 1110 N N . SER A 1 169 ? -36.058 -22.439 -11.163 1.00 73.62 169 SER A N 1
ATOM 1111 C CA . SER A 1 169 ? -35.994 -21.079 -11.720 1.00 73.62 169 SER A CA 1
ATOM 1112 C C . SER A 1 169 ? -37.101 -20.751 -12.736 1.00 73.62 169 SER A C 1
ATOM 1114 O O . SER A 1 169 ? -37.249 -19.585 -13.115 1.00 73.62 169 SER A O 1
ATOM 1116 N N . ARG A 1 170 ? -37.911 -21.740 -13.149 1.00 78.88 170 ARG A N 1
ATOM 1117 C CA . ARG A 1 170 ? -39.095 -21.564 -14.008 1.00 78.88 170 ARG A CA 1
ATOM 1118 C C . ARG A 1 170 ? -40.396 -21.571 -13.210 1.00 78.88 170 ARG A C 1
ATOM 1120 O O . ARG A 1 170 ? -41.253 -20.736 -13.469 1.00 78.88 170 ARG A O 1
ATOM 1127 N N . LEU A 1 171 ? -40.546 -22.497 -12.262 1.00 80.62 171 LEU A N 1
ATOM 1128 C CA . LEU A 1 171 ? -41.763 -22.648 -11.449 1.00 80.62 171 LEU A CA 1
ATOM 1129 C C . LEU A 1 171 ? -41.762 -21.773 -10.187 1.00 80.62 171 LEU A C 1
ATOM 1131 O O . LEU A 1 171 ? -42.822 -21.489 -9.636 1.00 80.62 171 LEU A O 1
ATOM 1135 N N . ARG A 1 172 ? -40.577 -21.325 -9.755 1.00 83.44 172 ARG A N 1
ATOM 1136 C CA . ARG A 1 172 ? -40.320 -20.496 -8.565 1.00 83.44 172 ARG A CA 1
ATOM 1137 C C . ARG A 1 172 ? -40.813 -21.131 -7.266 1.00 83.44 172 ARG A C 1
ATOM 1139 O O . ARG A 1 172 ? -41.330 -20.466 -6.373 1.00 83.44 172 ARG A O 1
ATOM 1146 N N . THR A 1 173 ? -40.621 -22.442 -7.181 1.00 84.56 173 THR A N 1
ATOM 1147 C CA . THR A 1 173 ? -40.980 -23.301 -6.049 1.00 84.56 173 THR A CA 1
ATOM 1148 C C . THR A 1 173 ? -39.782 -24.143 -5.632 1.00 84.56 173 THR A C 1
ATOM 1150 O O . THR A 1 173 ? -39.010 -24.582 -6.489 1.00 84.56 173 THR A O 1
ATOM 1153 N N . CYS A 1 174 ? -39.657 -24.432 -4.337 1.00 80.81 174 CYS A N 1
ATOM 1154 C CA . CYS A 1 174 ? -38.686 -25.413 -3.864 1.00 80.81 174 CYS A CA 1
ATOM 1155 C C . CYS A 1 174 ? -39.079 -26.820 -4.327 1.00 80.81 174 CYS A C 1
ATOM 1157 O O . CYS A 1 174 ? -40.241 -27.215 -4.216 1.00 80.81 174 CYS A O 1
ATOM 1159 N N . ASN A 1 175 ? -38.113 -27.574 -4.843 1.00 77.00 175 ASN A N 1
ATOM 1160 C CA . ASN A 1 175 ? -38.303 -28.960 -5.251 1.00 77.00 175 ASN A CA 1
ATOM 1161 C C . ASN A 1 175 ? -37.207 -29.839 -4.635 1.00 77.00 175 ASN A C 1
ATOM 1163 O O . ASN A 1 175 ? -36.049 -29.419 -4.537 1.00 77.00 175 ASN A O 1
ATOM 1167 N N . ALA A 1 176 ? -37.565 -31.065 -4.245 1.00 60.62 176 ALA A N 1
ATOM 1168 C CA . ALA A 1 176 ? -36.588 -32.083 -3.870 1.00 60.62 176 ALA A CA 1
ATOM 1169 C C . ALA A 1 176 ? -35.596 -32.238 -5.028 1.00 60.62 176 ALA A C 1
ATOM 1171 O O . ALA A 1 176 ? -36.017 -32.433 -6.170 1.00 60.62 176 ALA A O 1
ATOM 1172 N N . ALA A 1 177 ? -34.304 -32.058 -4.738 1.00 53.31 177 ALA A N 1
ATOM 1173 C CA . ALA A 1 177 ? -33.294 -31.767 -5.748 1.00 53.31 177 ALA A CA 1
ATOM 1174 C C . ALA A 1 177 ? -33.375 -32.728 -6.948 1.00 53.31 177 ALA A C 1
ATOM 1176 O O . ALA A 1 177 ? -33.061 -33.918 -6.840 1.00 53.31 177 ALA A O 1
ATOM 1177 N N . ARG A 1 178 ? -33.764 -32.198 -8.118 1.00 56.56 178 ARG A N 1
ATOM 1178 C CA . ARG A 1 178 ? -33.444 -32.861 -9.383 1.00 56.56 178 ARG A CA 1
ATOM 1179 C C . ARG A 1 178 ? -31.931 -32.833 -9.491 1.00 56.56 178 ARG A C 1
ATOM 1181 O O . ARG A 1 178 ? -31.358 -31.765 -9.693 1.00 56.56 178 ARG A O 1
ATOM 1188 N N . LYS A 1 179 ? -31.314 -34.003 -9.332 1.00 65.88 179 LYS A N 1
ATOM 1189 C CA . LYS A 1 179 ? -29.881 -34.171 -9.548 1.00 65.88 179 LYS A CA 1
ATOM 1190 C C . LYS A 1 179 ? -29.515 -33.640 -10.925 1.00 65.88 179 LYS A C 1
ATOM 1192 O O . LYS A 1 179 ? -30.288 -33.802 -11.871 1.00 65.88 179 LYS A O 1
ATOM 1197 N N . CYS A 1 180 ? -28.356 -33.008 -11.036 1.00 72.75 180 CYS A N 1
ATOM 1198 C CA . CYS A 1 180 ? -27.881 -32.554 -12.335 1.00 72.75 180 CYS A CA 1
ATOM 1199 C C . CYS A 1 180 ? -27.666 -33.778 -13.238 1.00 72.75 180 CYS A C 1
ATOM 1201 O O . CYS A 1 180 ? -26.910 -34.686 -12.890 1.00 72.75 180 CYS A O 1
ATOM 1203 N N . ASP A 1 181 ? -28.389 -33.833 -14.357 1.00 75.94 181 ASP A N 1
ATOM 1204 C CA . ASP A 1 181 ? -28.394 -34.981 -15.265 1.00 75.94 181 ASP A CA 1
ATOM 1205 C C . ASP A 1 181 ? -28.737 -34.576 -16.711 1.00 75.94 181 ASP A C 1
ATOM 1207 O O . ASP A 1 181 ? -29.073 -33.427 -17.012 1.00 75.94 181 ASP A O 1
ATOM 1211 N N . ALA A 1 182 ? -28.665 -35.542 -17.630 1.00 74.81 182 ALA A N 1
ATOM 1212 C CA . ALA A 1 182 ? -28.901 -35.342 -19.061 1.00 74.81 182 ALA A CA 1
ATOM 1213 C C . ALA A 1 182 ? -30.312 -34.839 -19.434 1.00 74.81 182 ALA A C 1
ATOM 1215 O O . ALA A 1 182 ? -30.510 -34.365 -20.552 1.00 74.81 182 ALA A O 1
ATOM 1216 N N . SER A 1 183 ? -31.298 -34.941 -18.536 1.00 72.38 183 SER A N 1
ATOM 1217 C CA . SER A 1 183 ? -32.665 -34.446 -18.751 1.00 72.38 183 SER A CA 1
ATOM 1218 C C . SER A 1 183 ? -32.825 -32.956 -18.436 1.00 72.38 183 SER A C 1
ATOM 1220 O O . SER A 1 183 ? -33.802 -32.341 -18.869 1.00 72.38 183 SER A O 1
ATOM 1222 N N . ASN A 1 184 ? -31.896 -32.378 -17.667 1.00 69.06 184 ASN A N 1
ATOM 1223 C CA . ASN A 1 184 ? -31.992 -31.008 -17.162 1.00 69.06 184 ASN A CA 1
ATOM 1224 C C . ASN A 1 184 ? -30.752 -30.136 -17.432 1.00 69.06 184 ASN A C 1
ATOM 1226 O O . ASN A 1 184 ? -30.870 -28.911 -17.388 1.00 69.06 184 ASN A O 1
ATOM 1230 N N . CYS A 1 185 ? -29.611 -30.730 -17.792 1.00 78.06 185 CYS A N 1
ATOM 1231 C CA . CYS A 1 185 ? -28.367 -30.018 -18.060 1.00 78.06 185 CYS A CA 1
ATOM 1232 C C . CYS A 1 185 ? -27.845 -30.254 -19.486 1.00 78.06 185 CYS A C 1
ATOM 1234 O O . CYS A 1 185 ? -27.520 -31.375 -19.876 1.00 78.06 185 CYS A O 1
ATOM 1236 N N . ALA A 1 186 ? -27.718 -29.178 -20.271 1.00 78.69 186 ALA A N 1
ATOM 1237 C CA . ALA A 1 186 ? -27.127 -29.235 -21.614 1.00 78.69 186 ALA A CA 1
ATOM 1238 C C . ALA A 1 186 ? -25.584 -29.255 -21.585 1.00 78.69 186 ALA A C 1
ATOM 1240 O O . ALA A 1 186 ? -24.961 -29.870 -22.450 1.00 78.69 186 ALA A O 1
ATOM 1241 N N . GLY A 1 187 ? -24.980 -28.602 -20.586 1.00 84.62 187 GLY A N 1
ATOM 1242 C CA . GLY A 1 187 ? -23.541 -28.622 -20.320 1.00 84.62 187 GLY A CA 1
ATOM 1243 C C . GLY A 1 187 ? -23.152 -29.776 -19.395 1.00 84.62 187 GLY A C 1
ATOM 1244 O O . GLY A 1 187 ? -23.511 -30.919 -19.667 1.00 84.62 187 GLY A O 1
ATOM 1245 N N . CYS A 1 188 ? -22.434 -29.495 -18.309 1.00 87.69 188 CYS A N 1
ATOM 1246 C CA . CYS A 1 188 ? -21.909 -30.518 -17.398 1.00 87.69 188 CYS A CA 1
ATOM 1247 C C . CYS A 1 188 ? -22.217 -30.230 -15.925 1.00 87.69 188 CYS A C 1
ATOM 1249 O O . CYS A 1 188 ? -22.537 -29.104 -15.553 1.00 87.69 188 CYS A O 1
ATOM 1251 N N . CYS A 1 189 ? -22.109 -31.258 -15.089 1.00 85.94 189 CYS A N 1
ATOM 1252 C CA . CYS A 1 189 ? -22.489 -31.233 -13.683 1.00 85.94 189 CYS A CA 1
ATOM 1253 C C . CYS A 1 189 ? -21.278 -31.166 -12.744 1.00 85.94 189 CYS A C 1
ATOM 1255 O O . CYS A 1 189 ? -20.322 -31.934 -12.891 1.00 85.94 189 CYS A O 1
ATOM 1257 N N . VAL A 1 190 ? -21.357 -30.294 -11.735 1.00 81.69 190 VAL A N 1
ATOM 1258 C CA . VAL A 1 190 ? -20.493 -30.296 -10.543 1.00 81.69 190 VAL A CA 1
ATOM 1259 C C . VAL A 1 190 ? -21.402 -30.461 -9.329 1.00 81.69 190 VAL A C 1
ATOM 1261 O O . VAL A 1 190 ? -22.115 -29.535 -8.946 1.00 81.69 190 VAL A O 1
ATOM 1264 N N . GLY A 1 191 ? -21.441 -31.671 -8.764 1.00 77.31 191 GLY A N 1
ATOM 1265 C CA . GLY A 1 191 ? -22.521 -32.052 -7.850 1.00 77.31 191 GLY A CA 1
ATOM 1266 C C . GLY A 1 191 ? -23.882 -31.910 -8.543 1.00 77.31 191 GLY A C 1
ATOM 1267 O O . GLY A 1 191 ? -24.035 -32.318 -9.693 1.00 77.31 191 GLY A O 1
ATOM 1268 N N . ASP A 1 192 ? -24.840 -31.273 -7.871 1.00 73.88 192 ASP A N 1
ATOM 1269 C CA . ASP A 1 192 ? -26.168 -30.982 -8.426 1.00 73.88 192 ASP A CA 1
ATOM 1270 C C . ASP A 1 192 ? -26.238 -29.656 -9.217 1.00 73.88 192 ASP A C 1
ATOM 1272 O O . ASP A 1 192 ? -27.313 -29.253 -9.661 1.00 73.88 192 ASP A O 1
ATOM 1276 N N . GLN A 1 193 ? -25.108 -28.971 -9.444 1.00 77.56 193 GLN A N 1
ATOM 1277 C CA . GLN A 1 193 ? -25.061 -27.727 -10.216 1.00 77.56 193 GLN A CA 1
ATOM 1278 C C . GLN A 1 193 ? -24.750 -27.985 -11.699 1.00 77.56 193 GLN A C 1
ATOM 1280 O O . GLN A 1 193 ? -23.674 -28.478 -12.041 1.00 77.56 193 GLN A O 1
ATOM 1285 N N . CYS A 1 194 ? -25.661 -27.572 -12.586 1.00 79.06 194 CYS A N 1
ATOM 1286 C CA . CYS A 1 194 ? -25.413 -27.531 -14.029 1.00 79.06 194 CYS A CA 1
ATOM 1287 C C . CYS A 1 194 ? -24.597 -26.290 -14.417 1.00 79.06 194 CYS A C 1
ATOM 1289 O O . CYS A 1 194 ? -25.007 -25.155 -14.166 1.00 79.06 194 CYS A O 1
ATOM 1291 N N . LEU A 1 195 ? -23.462 -26.509 -15.076 1.00 83.00 195 LEU A N 1
ATOM 1292 C CA . LEU A 1 195 ? -22.620 -25.491 -15.700 1.00 83.00 195 LEU A CA 1
ATOM 1293 C C . LEU A 1 195 ? -22.784 -25.534 -17.223 1.00 83.00 195 LEU A C 1
ATOM 1295 O O . LEU A 1 195 ? -23.190 -26.548 -17.789 1.00 83.00 195 LEU A O 1
ATOM 1299 N N . THR A 1 196 ? -22.427 -24.447 -17.916 1.00 78.38 196 THR A N 1
ATOM 1300 C CA . THR A 1 196 ? -22.552 -24.361 -19.386 1.00 78.38 196 THR A CA 1
ATOM 1301 C C . THR A 1 196 ? -21.702 -25.387 -20.129 1.00 78.38 196 THR A C 1
ATOM 1303 O O . THR A 1 196 ? -22.025 -25.703 -21.269 1.00 78.38 196 THR A O 1
ATOM 1306 N N . GLY A 1 197 ? -20.648 -25.922 -19.502 1.00 85.06 197 GLY A N 1
ATOM 1307 C CA . GLY A 1 197 ? -19.820 -26.993 -20.056 1.00 85.06 197 GLY A CA 1
ATOM 1308 C C . GLY A 1 197 ? -18.825 -26.556 -21.132 1.00 85.06 197 GLY A C 1
ATOM 1309 O O . GLY A 1 197 ? -18.286 -27.405 -21.833 1.00 85.06 197 GLY A O 1
ATOM 1310 N N . THR A 1 198 ? -18.605 -25.248 -21.284 1.00 81.38 198 THR A N 1
ATOM 1311 C CA . THR A 1 198 ? -17.747 -24.630 -22.314 1.00 81.38 198 THR A CA 1
ATOM 1312 C C . THR A 1 198 ? -16.418 -24.096 -21.771 1.00 81.38 198 THR A C 1
ATOM 1314 O O . THR A 1 198 ? -15.646 -23.502 -22.518 1.00 81.38 198 THR A O 1
ATOM 1317 N N . ASP A 1 199 ? -16.169 -24.235 -20.469 1.00 81.81 199 ASP A N 1
ATOM 1318 C CA . ASP A 1 199 ? -14.980 -23.706 -19.800 1.00 81.81 199 ASP A CA 1
ATOM 1319 C C . ASP A 1 199 ? -13.839 -24.740 -19.800 1.00 81.81 199 ASP A C 1
ATOM 1321 O O . ASP A 1 199 ? -14.081 -25.941 -19.711 1.00 81.81 199 ASP A O 1
ATOM 1325 N N . GLY A 1 200 ? -12.581 -24.295 -19.883 1.00 76.69 200 GLY A N 1
ATOM 1326 C CA . GLY A 1 200 ? -11.419 -25.193 -19.928 1.00 76.69 200 GLY A CA 1
ATOM 1327 C C . GLY A 1 200 ? -11.200 -26.030 -18.658 1.00 76.69 200 GLY A C 1
ATOM 1328 O O . GLY A 1 200 ? -10.563 -27.082 -18.730 1.00 76.69 200 GLY A O 1
ATOM 1329 N N . GLN A 1 201 ? -11.726 -25.589 -17.514 1.00 82.50 201 GLN A N 1
ATOM 1330 C CA . GLN A 1 201 ? -11.682 -26.287 -16.226 1.00 82.50 201 GLN A CA 1
ATOM 1331 C C . GLN A 1 201 ? -13.011 -26.979 -15.880 1.00 82.50 201 GLN A C 1
ATOM 1333 O O . GLN A 1 201 ? -13.016 -27.899 -15.063 1.00 82.50 201 GLN A O 1
ATOM 1338 N N . ALA A 1 202 ? -14.112 -26.575 -16.522 1.00 85.06 202 ALA A N 1
ATOM 1339 C CA . ALA A 1 202 ? -15.442 -27.163 -16.376 1.00 85.06 202 ALA A CA 1
ATOM 1340 C C . ALA A 1 202 ? -16.084 -27.451 -17.748 1.00 85.06 202 ALA A C 1
ATOM 1342 O O . ALA A 1 202 ? -17.081 -26.839 -18.143 1.00 85.06 202 ALA A O 1
ATOM 1343 N N . CYS A 1 203 ? -15.485 -28.392 -18.477 1.00 85.31 203 CYS A N 1
ATOM 1344 C CA . CYS A 1 203 ? -15.909 -28.802 -19.809 1.00 85.31 203 CYS A CA 1
ATOM 1345 C C . CYS A 1 203 ? -16.788 -30.054 -19.770 1.00 85.31 203 CYS A C 1
ATOM 1347 O O . CYS A 1 203 ? -16.517 -30.990 -19.020 1.00 85.31 203 CYS A O 1
ATOM 1349 N N . GLY A 1 204 ? -17.810 -30.121 -20.614 1.00 87.50 204 GLY A N 1
ATOM 1350 C CA . GLY A 1 204 ? -18.621 -31.324 -20.789 1.00 87.50 204 GLY A CA 1
ATOM 1351 C C . GLY A 1 204 ? -19.989 -31.012 -21.384 1.00 87.50 204 GLY A C 1
ATOM 1352 O O . GLY A 1 204 ? -20.359 -29.850 -21.558 1.00 87.50 204 GLY A O 1
ATOM 1353 N N . ASN A 1 205 ? -20.758 -32.052 -21.691 1.00 89.62 205 ASN A N 1
ATOM 1354 C CA . ASN A 1 205 ? -22.077 -31.916 -22.293 1.00 89.62 205 ASN A CA 1
ATOM 1355 C C . ASN A 1 205 ? -23.082 -32.957 -21.778 1.00 89.62 205 ASN A C 1
ATOM 1357 O O . ASN A 1 205 ? -22.706 -34.007 -21.256 1.00 89.62 205 ASN A O 1
ATOM 1361 N N . ARG A 1 206 ? -24.375 -32.664 -21.976 1.00 84.88 206 ARG A N 1
ATOM 1362 C CA . ARG A 1 206 ? -25.518 -33.544 -21.668 1.00 84.88 206 ARG A CA 1
ATOM 1363 C C . ARG A 1 206 ? -25.551 -34.040 -20.215 1.00 84.88 206 ARG A C 1
ATOM 1365 O O . ARG A 1 206 ? -25.841 -35.207 -19.972 1.00 84.88 206 ARG A O 1
ATOM 1372 N N . GLY A 1 207 ? -25.221 -33.179 -19.256 1.00 81.44 207 GLY A N 1
ATOM 1373 C CA . GLY A 1 207 ? -25.302 -33.489 -17.828 1.00 81.44 207 GLY A CA 1
ATOM 1374 C C . GLY A 1 207 ? -24.324 -34.569 -17.361 1.00 81.44 207 GLY A C 1
ATOM 1375 O O . GLY A 1 207 ? -24.528 -35.174 -16.313 1.00 81.44 207 GLY A O 1
ATOM 1376 N N . ALA A 1 208 ? -23.261 -34.830 -18.127 1.00 84.44 208 ALA A N 1
ATOM 1377 C CA . ALA A 1 208 ? -22.115 -35.591 -17.644 1.00 84.44 208 ALA A CA 1
ATOM 1378 C C . ALA A 1 208 ? -21.334 -34.779 -16.593 1.00 84.44 208 ALA A C 1
ATOM 1380 O O . ALA A 1 208 ? -21.431 -33.553 -16.552 1.00 84.44 208 ALA A O 1
ATOM 1381 N N . ALA A 1 209 ? -20.520 -35.438 -15.765 1.00 83.94 209 ALA A N 1
ATOM 1382 C CA . ALA A 1 209 ? -19.628 -34.740 -14.836 1.00 83.94 209 ALA A CA 1
ATOM 1383 C C . ALA A 1 209 ? -18.639 -33.827 -15.589 1.00 83.94 209 ALA A C 1
ATOM 1385 O O . ALA A 1 209 ? -18.094 -34.222 -16.624 1.00 83.94 209 ALA A O 1
ATOM 1386 N N . CYS A 1 210 ? -18.406 -32.617 -15.074 1.00 86.06 210 CYS A N 1
ATOM 1387 C CA . CYS A 1 210 ? -17.465 -31.678 -15.685 1.00 86.06 210 CYS A CA 1
ATOM 1388 C C . CYS A 1 210 ? -16.017 -32.189 -15.648 1.00 86.06 210 CYS A C 1
ATOM 1390 O O . CYS A 1 210 ? -15.564 -32.775 -14.665 1.00 86.06 210 CYS A O 1
ATOM 1392 N N . GLN A 1 211 ? -15.278 -31.913 -16.720 1.00 85.00 211 GLN A N 1
ATOM 1393 C CA . GLN A 1 211 ? -13.891 -32.308 -16.934 1.00 85.00 211 GLN A CA 1
ATOM 1394 C C . GLN A 1 211 ? -12.986 -31.077 -17.007 1.00 85.00 211 GLN A C 1
ATOM 1396 O O . GLN A 1 211 ? -13.333 -30.069 -17.623 1.00 85.00 211 GLN A O 1
ATOM 1401 N N . ASN A 1 212 ? -11.790 -31.181 -16.430 1.00 85.44 212 ASN A N 1
ATOM 1402 C CA . ASN A 1 212 ? -10.768 -30.148 -16.538 1.00 85.44 212 ASN A CA 1
ATOM 1403 C C . ASN A 1 212 ? -9.827 -30.464 -17.710 1.00 85.44 212 ASN A C 1
ATOM 1405 O O . ASN A 1 212 ? -8.834 -31.174 -17.550 1.00 85.44 212 ASN A O 1
ATOM 1409 N N . CYS A 1 213 ? -10.141 -29.926 -18.889 1.00 79.38 213 CYS A N 1
ATOM 1410 C CA . CYS A 1 213 ? -9.319 -30.087 -20.086 1.00 79.38 213 CYS A CA 1
ATOM 1411 C C . CYS A 1 213 ? -7.927 -29.461 -19.921 1.00 79.38 213 CYS A C 1
ATOM 1413 O O . CYS A 1 213 ? -6.952 -30.024 -20.418 1.00 79.38 213 CYS A O 1
ATOM 1415 N N . THR A 1 214 ? -7.800 -28.350 -19.178 1.00 72.62 214 THR A N 1
ATOM 1416 C CA . THR A 1 214 ? -6.485 -27.718 -18.947 1.00 72.62 214 THR A CA 1
ATOM 1417 C C . THR A 1 214 ? -5.535 -28.623 -18.158 1.00 72.62 214 THR A C 1
ATOM 1419 O O . THR A 1 214 ? -4.370 -28.740 -18.527 1.00 72.62 214 THR A O 1
ATOM 1422 N N . ALA A 1 215 ? -6.037 -29.361 -17.160 1.00 70.94 215 ALA A N 1
ATOM 1423 C CA . ALA A 1 215 ? -5.264 -30.379 -16.440 1.00 70.94 215 ALA A CA 1
ATOM 1424 C C . ALA A 1 215 ? -4.893 -31.596 -17.314 1.00 70.94 215 ALA A C 1
ATOM 1426 O O . ALA A 1 215 ? -3.943 -32.310 -17.007 1.00 70.94 215 ALA A O 1
ATOM 1427 N N . GLN A 1 216 ? -5.620 -31.822 -18.412 1.00 70.00 216 GLN A N 1
ATOM 1428 C CA . GLN A 1 216 ? -5.363 -32.889 -19.385 1.00 70.00 216 GLN A CA 1
ATOM 1429 C C . GLN A 1 216 ? -4.509 -32.426 -20.585 1.00 70.00 216 GLN A C 1
ATOM 1431 O O . GLN A 1 216 ? -4.246 -33.225 -21.481 1.00 70.00 216 GLN A O 1
ATOM 1436 N N . GLY A 1 217 ? -4.095 -31.153 -20.648 1.00 61.53 217 GLY A N 1
ATOM 1437 C CA . GLY A 1 217 ? -3.371 -30.597 -21.800 1.00 61.53 217 GLY A CA 1
ATOM 1438 C C . GLY A 1 217 ? -4.215 -30.500 -23.080 1.00 61.53 217 GLY A C 1
ATOM 1439 O O . GLY A 1 217 ? -3.686 -30.604 -24.184 1.00 61.53 217 GLY A O 1
ATOM 1440 N N . THR A 1 218 ? -5.533 -30.341 -22.942 1.00 76.12 218 THR A N 1
ATOM 1441 C CA . THR A 1 218 ? -6.508 -30.279 -24.045 1.00 76.12 218 THR A CA 1
ATOM 1442 C C . THR A 1 218 ? -7.347 -28.997 -23.967 1.00 76.12 218 THR A C 1
ATOM 1444 O O . THR A 1 218 ? -7.235 -28.223 -23.015 1.00 76.12 218 THR A O 1
ATOM 1447 N N . THR A 1 219 ? -8.191 -28.724 -24.966 1.00 77.50 219 THR A N 1
ATOM 1448 C CA . THR A 1 219 ? -9.072 -27.542 -24.980 1.00 77.50 219 THR A CA 1
ATOM 1449 C C . THR A 1 219 ? -10.537 -27.964 -25.035 1.00 77.50 219 THR A C 1
ATOM 1451 O O . THR A 1 219 ? -10.885 -28.953 -25.677 1.00 77.50 219 THR A O 1
ATOM 1454 N N . CYS A 1 220 ? -11.411 -27.218 -24.356 1.00 78.56 220 CYS A N 1
ATOM 1455 C CA . CYS A 1 220 ? -12.848 -27.461 -24.412 1.00 78.56 220 CYS A CA 1
ATOM 1456 C C . CYS A 1 220 ? -13.405 -27.000 -25.768 1.00 78.56 220 CYS A C 1
ATOM 1458 O O . CYS A 1 220 ? -13.612 -25.809 -25.990 1.00 78.56 220 CYS A O 1
ATOM 1460 N N . GLY A 1 221 ? -13.596 -27.938 -26.694 1.00 81.38 221 GLY A N 1
ATOM 1461 C CA . GLY A 1 221 ? -14.142 -27.670 -28.023 1.00 81.38 221 GLY A CA 1
ATOM 1462 C C . GLY A 1 221 ? -15.669 -27.811 -28.059 1.00 81.38 221 GLY A C 1
ATOM 1463 O O . GLY A 1 221 ? -16.226 -28.621 -27.311 1.00 81.38 221 GLY A O 1
ATOM 1464 N N . PRO A 1 222 ? -16.376 -27.051 -28.915 1.00 73.19 222 PRO A N 1
ATOM 1465 C CA . PRO A 1 222 ? -17.838 -27.048 -28.967 1.00 73.19 222 PRO A CA 1
ATOM 1466 C C . PRO A 1 222 ? -18.406 -28.419 -29.360 1.00 73.19 222 PRO A C 1
ATOM 1468 O O . PRO A 1 222 ? -17.804 -29.154 -30.144 1.00 73.19 222 PRO A O 1
ATOM 1471 N N . SER A 1 223 ? -19.584 -28.764 -28.827 1.00 76.81 223 SER A N 1
ATOM 1472 C CA . SER A 1 223 ? -20.232 -30.064 -29.052 1.00 76.81 223 SER A CA 1
ATOM 1473 C C . SER A 1 223 ? -21.702 -29.969 -29.466 1.00 76.81 223 SER A C 1
ATOM 1475 O O . SER A 1 223 ? -22.453 -29.092 -29.035 1.00 76.81 223 SER A O 1
ATOM 1477 N N . ALA A 1 224 ? -22.141 -30.926 -30.290 1.00 58.22 224 ALA A N 1
ATOM 1478 C CA . ALA A 1 224 ? -23.521 -31.020 -30.763 1.00 58.22 224 ALA A CA 1
ATOM 1479 C C . ALA A 1 224 ? -24.483 -31.422 -29.623 1.00 58.22 224 ALA A C 1
ATOM 1481 O O . ALA A 1 224 ? -24.572 -32.593 -29.227 1.00 58.22 224 ALA A O 1
ATOM 1482 N N . GLY A 1 225 ? -25.210 -30.431 -29.100 1.00 62.66 225 GLY A N 1
ATOM 1483 C CA . GLY A 1 225 ? -26.168 -30.576 -27.994 1.00 62.66 225 GLY A CA 1
ATOM 1484 C C . GLY A 1 225 ? -26.006 -29.567 -26.851 1.00 62.66 225 GLY A C 1
ATOM 1485 O O . GLY A 1 225 ? -26.746 -29.663 -25.879 1.00 62.66 225 GLY A O 1
ATOM 1486 N N . GLY A 1 226 ? -25.071 -28.617 -26.962 1.00 66.75 226 GLY A N 1
ATOM 1487 C CA . GLY A 1 226 ? -24.702 -27.709 -25.873 1.00 66.75 226 GLY A CA 1
ATOM 1488 C C . GLY A 1 226 ? -23.455 -28.197 -25.133 1.00 66.75 226 GLY A C 1
ATOM 1489 O O . GLY A 1 226 ? -23.077 -29.364 -25.246 1.00 66.75 226 GLY A O 1
ATOM 1490 N N . GLY A 1 227 ? -22.792 -27.280 -24.428 1.00 79.62 227 GLY A N 1
ATOM 1491 C CA . GLY A 1 227 ? -21.503 -27.542 -23.792 1.00 79.62 227 GLY A CA 1
ATOM 1492 C C . GLY A 1 227 ? -20.377 -27.859 -24.773 1.00 79.62 227 GLY A C 1
ATOM 1493 O O . GLY A 1 227 ? -20.401 -27.475 -25.948 1.00 79.62 227 GLY A O 1
ATOM 1494 N N . GLY A 1 228 ? -19.369 -28.555 -24.265 1.00 82.06 228 GLY A N 1
ATOM 1495 C CA . GLY A 1 228 ? -18.154 -28.885 -24.990 1.00 82.06 228 GLY A CA 1
ATOM 1496 C C . GLY A 1 228 ? -17.588 -30.243 -24.600 1.00 82.06 228 GLY A C 1
ATOM 1497 O O . GLY A 1 228 ? -18.106 -30.934 -23.727 1.00 82.06 228 GLY A O 1
ATOM 1498 N N . GLN A 1 229 ? -16.520 -30.636 -25.278 1.00 85.19 229 GLN A N 1
ATOM 1499 C CA . GLN A 1 229 ? -15.758 -31.850 -25.002 1.00 85.19 229 GLN A CA 1
ATOM 1500 C C . GLN A 1 229 ? -14.276 -31.498 -24.960 1.00 85.19 229 GLN A C 1
ATOM 1502 O O . GLN A 1 229 ? -13.837 -30.616 -25.701 1.00 85.19 229 GLN A O 1
ATOM 1507 N N . CYS A 1 230 ? -13.499 -32.192 -24.124 1.00 78.06 230 CYS A N 1
ATOM 1508 C CA . CYS A 1 230 ? -12.045 -32.075 -24.146 1.00 78.06 230 CYS A CA 1
ATOM 1509 C C . CYS A 1 230 ? -11.522 -32.628 -25.474 1.00 78.06 230 CYS A C 1
ATOM 1511 O O . CYS A 1 230 ? -11.336 -33.830 -25.657 1.00 78.06 230 CYS A O 1
ATOM 1513 N N . GLN A 1 231 ? -11.337 -31.723 -26.428 1.00 78.25 231 GLN A N 1
ATOM 1514 C CA . GLN A 1 231 ? -10.740 -32.001 -27.716 1.00 78.25 231 GLN A CA 1
ATOM 1515 C C . GLN A 1 231 ? -9.244 -31.792 -27.546 1.00 78.25 231 GLN A C 1
ATOM 1517 O O . GLN A 1 231 ? -8.791 -30.738 -27.087 1.00 78.25 231 GLN A O 1
ATOM 1522 N N . GLY A 1 232 ? -8.465 -32.811 -27.899 1.00 61.06 232 GLY A N 1
ATOM 1523 C CA . GLY A 1 232 ? -7.026 -32.649 -27.986 1.00 61.06 232 GLY A CA 1
ATOM 1524 C C . GLY A 1 232 ? -6.727 -31.497 -28.933 1.00 61.06 232 GLY A C 1
ATOM 1525 O O . GLY A 1 232 ? -6.995 -31.606 -30.130 1.00 61.06 232 GLY A O 1
ATOM 1526 N N . ILE A 1 233 ? -6.133 -30.420 -28.410 1.00 51.59 233 ILE A N 1
ATOM 1527 C CA . ILE A 1 233 ? -5.264 -29.610 -29.251 1.00 51.59 233 ILE A CA 1
ATOM 1528 C C . ILE A 1 233 ? -4.230 -30.589 -29.788 1.00 51.59 233 ILE A C 1
ATOM 1530 O O . ILE A 1 233 ? -3.438 -31.149 -29.027 1.00 51.59 233 ILE A O 1
ATOM 1534 N N . GLY A 1 234 ? -4.308 -30.874 -31.090 1.00 54.50 234 GLY A N 1
ATOM 1535 C CA . GLY A 1 234 ? -3.253 -31.608 -31.767 1.00 54.50 234 GLY A CA 1
ATOM 1536 C C . GLY A 1 234 ? -1.959 -30.899 -31.405 1.00 54.50 234 GLY A C 1
ATOM 1537 O O . GLY A 1 234 ? -1.860 -29.690 -31.643 1.00 54.50 234 GLY A O 1
ATOM 1538 N N . ARG A 1 235 ? -1.050 -31.623 -30.729 1.00 65.94 235 ARG A N 1
ATOM 1539 C CA . ARG A 1 235 ? 0.218 -31.072 -30.229 1.00 65.94 235 ARG A CA 1
ATOM 1540 C C . ARG A 1 235 ? 0.810 -30.182 -31.311 1.00 65.94 235 ARG A C 1
ATOM 1542 O O . ARG A 1 235 ? 0.726 -30.562 -32.481 1.00 65.94 235 ARG A O 1
ATOM 1549 N N . CYS A 1 236 ? 1.375 -29.037 -30.920 1.00 69.06 236 CYS A N 1
ATOM 1550 C CA . CYS A 1 236 ? 2.056 -28.159 -31.865 1.00 69.06 236 CYS A CA 1
ATOM 1551 C C . CYS A 1 236 ? 2.885 -29.001 -32.846 1.00 69.06 236 CYS A C 1
ATOM 1553 O O . CYS A 1 236 ? 3.616 -29.909 -32.439 1.00 69.06 236 CYS A O 1
ATOM 1555 N N . GLY A 1 237 ? 2.659 -28.752 -34.131 1.00 71.62 237 GLY A N 1
ATOM 1556 C CA . GLY A 1 237 ? 3.104 -29.619 -35.205 1.00 71.62 237 GLY A CA 1
ATOM 1557 C C . GLY A 1 237 ? 2.920 -28.967 -36.576 1.00 71.62 237 GLY A C 1
ATOM 1558 O O . GLY A 1 237 ? 2.371 -27.864 -36.674 1.00 71.62 237 GLY A O 1
ATOM 1559 N N . PRO A 1 238 ? 3.327 -29.643 -37.664 1.00 73.62 238 PRO A N 1
ATOM 1560 C CA . PRO A 1 238 ? 3.363 -29.049 -39.005 1.00 73.62 238 PRO A CA 1
ATOM 1561 C C . PRO A 1 238 ? 2.011 -28.556 -39.539 1.00 73.62 238 PRO A C 1
ATOM 1563 O O . PRO A 1 238 ? 1.961 -27.764 -40.474 1.00 73.62 238 PRO A O 1
ATOM 1566 N N . GLN A 1 239 ? 0.908 -29.031 -38.956 1.00 72.88 239 GLN A N 1
ATOM 1567 C CA . GLN A 1 239 ? -0.457 -28.697 -39.367 1.00 72.88 239 GLN A CA 1
ATOM 1568 C C . GLN A 1 239 ? -0.976 -27.384 -38.759 1.00 72.88 239 GLN A C 1
ATOM 1570 O O . GLN A 1 239 ? -1.935 -26.819 -39.276 1.00 72.88 239 GLN A O 1
ATOM 1575 N N . ASN A 1 240 ? -0.377 -26.909 -37.660 1.00 69.88 240 ASN A N 1
ATOM 1576 C CA . ASN A 1 240 ? -0.851 -25.740 -36.911 1.00 69.88 240 ASN A CA 1
ATOM 1577 C C . ASN A 1 240 ? 0.260 -24.766 -36.475 1.00 69.88 240 ASN A C 1
ATOM 1579 O O . ASN A 1 240 ? -0.057 -23.720 -35.910 1.00 69.88 240 ASN A O 1
ATOM 1583 N N . CYS A 1 241 ? 1.535 -25.058 -36.757 1.00 81.25 241 CYS A N 1
ATOM 1584 C CA . CYS A 1 241 ? 2.655 -24.193 -36.404 1.00 81.25 241 CYS A CA 1
ATOM 1585 C C . CYS A 1 241 ? 3.624 -23.953 -37.570 1.00 81.25 241 CYS A C 1
ATOM 1587 O O . CYS A 1 241 ? 4.245 -24.875 -38.092 1.00 81.25 241 CYS A O 1
ATOM 1589 N N . GLY A 1 242 ? 3.797 -22.682 -37.953 1.00 81.00 242 GLY A N 1
ATOM 1590 C CA . GLY A 1 242 ? 4.786 -22.273 -38.961 1.00 81.00 242 GLY A CA 1
ATOM 1591 C C . GLY A 1 242 ? 6.205 -22.062 -38.411 1.00 81.00 242 GLY A C 1
ATOM 1592 O O . GLY A 1 242 ? 7.163 -22.037 -39.188 1.00 81.00 242 GLY A O 1
ATOM 1593 N N . GLY A 1 243 ? 6.347 -21.881 -37.095 1.00 87.38 243 GLY A N 1
ATOM 1594 C CA . GLY A 1 243 ? 7.627 -21.817 -36.379 1.00 87.38 243 GLY A CA 1
ATOM 1595 C C . GLY A 1 243 ? 7.949 -23.155 -35.716 1.00 87.38 243 GLY A C 1
ATOM 1596 O O . GLY A 1 243 ? 7.861 -24.180 -36.388 1.00 87.38 243 GLY A O 1
ATOM 1597 N N . CYS A 1 244 ? 8.305 -23.166 -34.433 1.00 90.44 244 CYS A N 1
ATOM 1598 C CA . CYS A 1 244 ? 8.636 -24.390 -33.695 1.00 90.44 244 CYS A CA 1
ATOM 1599 C C . CYS A 1 244 ? 7.799 -24.556 -32.424 1.00 90.44 244 CYS A C 1
ATOM 1601 O O . CYS A 1 244 ? 7.078 -23.651 -32.004 1.00 90.44 244 CYS A O 1
ATOM 1603 N N . CYS A 1 245 ? 7.892 -25.738 -31.826 1.00 88.50 245 CYS A N 1
ATOM 1604 C CA . CYS A 1 245 ? 7.107 -26.141 -30.672 1.00 88.50 245 CYS A CA 1
ATOM 1605 C C . CYS A 1 245 ? 7.951 -26.154 -29.401 1.00 88.50 245 CYS A C 1
ATOM 1607 O O . CYS A 1 245 ? 8.977 -26.838 -29.339 1.00 88.50 245 CYS A O 1
ATOM 1609 N N . ASP A 1 246 ? 7.510 -25.416 -28.382 1.00 85.44 246 ASP A N 1
ATOM 1610 C CA . ASP A 1 246 ? 8.146 -25.431 -27.067 1.00 85.44 246 ASP A CA 1
ATOM 1611 C C . ASP A 1 246 ? 7.867 -26.744 -26.305 1.00 85.44 246 ASP A C 1
ATOM 1613 O O . ASP A 1 246 ? 7.048 -27.578 -26.705 1.00 85.44 246 ASP A O 1
ATOM 1617 N N . ALA A 1 247 ? 8.529 -26.927 -25.159 1.00 77.19 247 ALA A N 1
ATOM 1618 C CA . ALA A 1 247 ? 8.366 -28.117 -24.319 1.00 77.19 247 ALA A CA 1
ATOM 1619 C C . ALA A 1 247 ? 6.945 -28.300 -23.733 1.00 77.19 247 ALA A C 1
ATOM 1621 O O . ALA A 1 247 ? 6.642 -29.365 -23.197 1.00 77.19 247 ALA A O 1
ATOM 1622 N N . ARG A 1 248 ? 6.073 -27.285 -23.825 1.00 76.19 248 ARG A N 1
ATOM 1623 C CA . ARG A 1 248 ? 4.659 -27.337 -23.416 1.00 76.19 248 ARG A CA 1
ATOM 1624 C C . ARG A 1 248 ? 3.717 -27.612 -24.595 1.00 76.19 248 ARG A C 1
ATOM 1626 O O . ARG A 1 248 ? 2.518 -27.761 -24.383 1.00 76.19 248 ARG A O 1
ATOM 1633 N N . GLY A 1 249 ? 4.241 -27.716 -25.819 1.00 74.56 249 GLY A N 1
ATOM 1634 C CA . GLY A 1 249 ? 3.449 -27.882 -27.036 1.00 74.56 249 GLY A CA 1
ATOM 1635 C C . GLY A 1 249 ? 2.837 -26.578 -27.554 1.00 74.56 249 GLY A C 1
ATOM 1636 O O . GLY A 1 249 ? 1.851 -26.634 -28.286 1.00 74.56 249 GLY A O 1
ATOM 1637 N N . THR A 1 250 ? 3.403 -25.425 -27.194 1.00 84.75 250 THR A N 1
ATOM 1638 C CA . THR A 1 250 ? 3.026 -24.096 -27.697 1.00 84.75 250 THR A CA 1
ATOM 1639 C C . THR A 1 250 ? 3.787 -23.789 -28.984 1.00 84.75 250 THR A C 1
ATOM 1641 O O . THR A 1 250 ? 4.996 -24.009 -29.048 1.00 84.75 250 THR A O 1
ATOM 1644 N N . CYS A 1 251 ? 3.112 -23.239 -29.996 1.00 82.31 251 CYS A N 1
ATOM 1645 C CA . CYS A 1 251 ? 3.784 -22.729 -31.194 1.00 82.31 251 CYS A CA 1
ATOM 1646 C C . CYS A 1 251 ? 4.442 -21.372 -30.914 1.00 82.31 251 CYS A C 1
ATOM 1648 O O . CYS A 1 251 ? 3.762 -20.429 -30.509 1.00 82.31 251 CYS A O 1
ATOM 1650 N N . THR A 1 252 ? 5.741 -21.259 -31.176 1.00 87.56 252 THR A N 1
ATOM 1651 C CA . THR A 1 252 ? 6.498 -19.999 -31.174 1.00 87.56 252 THR A CA 1
ATOM 1652 C C . THR A 1 252 ? 6.953 -19.665 -32.597 1.00 87.56 252 THR A C 1
ATOM 1654 O O . THR A 1 252 ? 6.934 -20.522 -33.481 1.00 87.56 252 THR A O 1
ATOM 1657 N N . GLU A 1 253 ? 7.372 -18.423 -32.867 1.00 85.19 253 GLU A N 1
ATOM 1658 C CA . GLU A 1 253 ? 7.781 -18.015 -34.224 1.00 85.19 253 GLU A CA 1
ATOM 1659 C C . GLU A 1 253 ? 9.043 -18.716 -34.756 1.00 85.19 253 GLU A C 1
ATOM 1661 O O . GLU A 1 253 ? 9.271 -18.709 -35.970 1.00 85.19 253 GLU A O 1
ATOM 1666 N N . GLY A 1 254 ? 9.847 -19.329 -33.880 1.00 87.94 254 GLY A N 1
ATOM 1667 C CA . GLY A 1 254 ? 11.027 -20.096 -34.279 1.00 87.94 254 GLY A CA 1
ATOM 1668 C C . GLY A 1 254 ? 12.242 -19.265 -34.704 1.00 87.94 254 GLY A C 1
ATOM 1669 O O . GLY A 1 254 ? 13.051 -19.745 -35.497 1.00 87.94 254 GLY A O 1
ATOM 1670 N N . ILE A 1 255 ? 12.334 -18.010 -34.245 1.00 86.56 255 ILE A N 1
ATOM 1671 C CA . ILE A 1 255 ? 13.360 -17.026 -34.652 1.00 86.56 255 ILE A CA 1
ATOM 1672 C C . ILE A 1 255 ? 14.370 -16.666 -33.551 1.00 86.56 255 ILE A C 1
ATOM 1674 O O . ILE A 1 255 ? 15.380 -16.030 -33.845 1.00 86.56 255 ILE A O 1
ATOM 1678 N N . ASP A 1 256 ? 14.116 -17.044 -32.297 1.00 88.56 256 ASP A N 1
ATOM 1679 C CA . ASP A 1 256 ? 15.036 -16.773 -31.189 1.00 88.56 256 ASP A CA 1
ATOM 1680 C C . ASP A 1 256 ? 16.122 -17.859 -31.114 1.00 88.56 256 ASP A C 1
ATOM 1682 O O . ASP A 1 256 ? 15.884 -19.015 -31.457 1.00 88.56 256 ASP A O 1
ATOM 1686 N N . SER A 1 257 ? 17.327 -17.522 -30.648 1.00 87.31 257 SER A N 1
ATOM 1687 C CA . SER A 1 257 ? 18.426 -18.502 -30.571 1.00 87.31 257 SER A CA 1
ATOM 1688 C C . SER A 1 257 ? 18.250 -19.549 -29.464 1.00 87.31 257 SER A C 1
ATOM 1690 O O . SER A 1 257 ? 18.927 -20.567 -29.512 1.00 87.31 257 SER A O 1
ATOM 1692 N N . THR A 1 258 ? 17.331 -19.343 -28.517 1.00 88.69 258 THR A N 1
ATOM 1693 C CA . THR A 1 258 ? 16.900 -20.329 -27.505 1.00 88.69 258 THR A CA 1
ATOM 1694 C C . THR A 1 258 ? 15.635 -21.097 -27.911 1.00 88.69 258 THR A C 1
ATOM 1696 O O . THR A 1 258 ? 15.266 -22.078 -27.268 1.00 88.69 258 THR A O 1
ATOM 1699 N N . SER A 1 259 ? 14.954 -20.666 -28.980 1.00 90.50 259 SER A N 1
ATOM 1700 C CA . SER A 1 259 ? 13.775 -21.340 -29.535 1.00 90.50 259 SER A CA 1
ATOM 1701 C C . SER A 1 259 ? 13.735 -21.212 -31.061 1.00 90.50 259 SER A C 1
ATOM 1703 O O . SER A 1 259 ? 12.857 -20.579 -31.645 1.00 90.50 259 SER A O 1
ATOM 1705 N N . CYS A 1 260 ? 14.727 -21.822 -31.708 1.00 91.19 260 CYS A N 1
ATOM 1706 C CA . CYS A 1 260 ? 14.908 -21.796 -33.154 1.00 91.19 260 CYS A CA 1
ATOM 1707 C C . CYS A 1 260 ? 14.235 -23.003 -33.819 1.00 91.19 260 CYS A C 1
ATOM 1709 O O . CYS A 1 260 ? 14.368 -24.130 -33.339 1.00 91.19 260 CYS A O 1
ATOM 1711 N N . GLY A 1 261 ? 13.545 -22.802 -34.943 1.00 90.88 261 GLY A N 1
ATOM 1712 C CA . GLY A 1 261 ? 13.000 -23.906 -35.739 1.00 90.88 261 GLY A CA 1
ATOM 1713 C C . GLY A 1 261 ? 11.833 -23.505 -36.640 1.00 90.88 261 GLY A C 1
ATOM 1714 O O . GLY A 1 261 ? 11.383 -22.361 -36.647 1.00 90.88 261 GLY A O 1
ATOM 1715 N N . ARG A 1 262 ? 11.321 -24.446 -37.435 1.00 90.50 262 ARG A N 1
ATOM 1716 C CA . ARG A 1 262 ? 10.255 -24.182 -38.416 1.00 90.50 262 ARG A CA 1
ATOM 1717 C C . ARG A 1 262 ? 9.365 -25.398 -38.646 1.00 90.50 262 ARG A C 1
ATOM 1719 O O . ARG A 1 262 ? 9.768 -26.520 -38.366 1.00 90.50 262 ARG A O 1
ATOM 1726 N N . GLY A 1 263 ? 8.182 -25.164 -39.215 1.00 86.00 263 GLY A N 1
ATOM 1727 C CA . GLY A 1 263 ? 7.277 -26.233 -39.647 1.00 86.00 263 GLY A CA 1
ATOM 1728 C C . GLY A 1 263 ? 6.739 -27.116 -38.518 1.00 86.00 263 GLY A C 1
ATOM 1729 O O . GLY A 1 263 ? 6.413 -28.268 -38.773 1.00 86.00 263 GLY A O 1
ATOM 1730 N N . GLY A 1 264 ? 6.670 -26.611 -37.284 1.00 84.62 264 GLY A N 1
ATOM 1731 C CA . GLY A 1 264 ? 6.114 -27.333 -36.142 1.00 84.62 264 GLY A CA 1
ATOM 1732 C C . GLY A 1 264 ? 6.984 -28.482 -35.629 1.00 84.62 264 GLY A C 1
ATOM 1733 O O . GLY A 1 264 ? 6.479 -29.387 -34.973 1.00 84.62 264 GLY A O 1
ATOM 1734 N N . GLU A 1 265 ? 8.283 -28.465 -35.919 1.00 87.25 265 GLU A N 1
ATOM 1735 C CA . GLU A 1 265 ? 9.253 -29.308 -35.218 1.00 87.25 265 GLU A CA 1
ATOM 1736 C C . GLU A 1 265 ? 9.545 -28.756 -33.809 1.00 87.25 265 GLU A C 1
ATOM 1738 O O . GLU A 1 265 ? 9.212 -27.612 -33.487 1.00 87.25 265 GLU A O 1
ATOM 1743 N N . ALA A 1 266 ? 10.175 -29.558 -32.947 1.00 88.31 266 ALA A N 1
ATOM 1744 C CA . ALA A 1 266 ? 10.585 -29.108 -31.616 1.00 88.31 266 ALA A CA 1
ATOM 1745 C C . ALA A 1 266 ? 11.622 -27.973 -31.706 1.00 88.31 266 ALA A C 1
ATOM 1747 O O . ALA A 1 266 ? 12.563 -28.045 -32.498 1.00 88.31 266 ALA A O 1
ATOM 1748 N N . CYS A 1 267 ? 11.462 -26.935 -30.883 1.00 90.69 267 CYS A N 1
ATOM 1749 C CA . CYS A 1 267 ? 12.403 -25.819 -30.837 1.00 90.69 267 CYS A CA 1
ATOM 1750 C C . CYS A 1 267 ? 13.804 -26.264 -30.389 1.00 90.69 267 CYS A C 1
ATOM 1752 O O . CYS A 1 267 ? 13.952 -27.025 -29.432 1.00 90.69 267 CYS A O 1
ATOM 1754 N N . GLN A 1 268 ? 14.832 -25.739 -31.055 1.00 91.06 268 GLN A N 1
ATOM 1755 C CA . GLN A 1 268 ? 16.239 -25.965 -30.737 1.00 91.06 268 GLN A CA 1
ATOM 1756 C C . GLN A 1 268 ? 16.839 -24.749 -30.024 1.00 91.06 268 GLN A C 1
ATOM 1758 O O . GLN A 1 268 ? 16.607 -23.607 -30.424 1.00 91.06 268 GLN A O 1
ATOM 1763 N N . ASP A 1 269 ? 17.656 -25.008 -29.003 1.00 90.88 269 ASP A N 1
ATOM 1764 C CA . ASP A 1 269 ? 18.534 -24.009 -28.395 1.00 90.88 269 ASP A CA 1
ATOM 1765 C C . ASP A 1 269 ? 19.906 -24.051 -29.085 1.00 90.88 269 ASP A C 1
ATOM 1767 O O . ASP A 1 269 ? 20.691 -24.990 -28.925 1.00 90.88 269 ASP A O 1
ATOM 1771 N N . CYS A 1 270 ? 20.180 -23.025 -29.884 1.00 88.25 270 CYS A N 1
ATOM 1772 C CA . CYS A 1 270 ? 21.439 -22.837 -30.591 1.00 88.25 270 CYS A CA 1
ATOM 1773 C C . CYS A 1 270 ? 22.556 -22.327 -29.660 1.00 88.25 270 CYS A C 1
ATOM 1775 O O . CYS A 1 270 ? 23.742 -22.533 -29.940 1.00 88.25 270 CYS A O 1
ATOM 1777 N N . THR A 1 271 ? 22.206 -21.680 -28.542 1.00 83.00 271 THR A N 1
ATOM 1778 C CA . THR A 1 271 ? 23.176 -21.000 -27.669 1.00 83.00 271 THR A CA 1
ATOM 1779 C C . THR A 1 271 ? 24.127 -21.986 -26.993 1.00 83.00 271 THR A C 1
ATOM 1781 O O . THR A 1 271 ? 25.329 -21.728 -26.928 1.00 83.00 271 THR A O 1
ATOM 1784 N N . GLY A 1 272 ? 23.635 -23.178 -26.631 1.00 78.69 272 GLY A N 1
ATOM 1785 C CA . GLY A 1 272 ? 24.435 -24.278 -26.078 1.00 78.69 272 GLY A CA 1
ATOM 1786 C C . GLY A 1 272 ? 25.523 -24.837 -27.011 1.00 78.69 272 GLY A C 1
ATOM 1787 O O . GLY A 1 272 ? 26.322 -25.667 -26.584 1.00 78.69 272 GLY A O 1
ATOM 1788 N N . ARG A 1 273 ? 25.576 -24.395 -28.276 1.00 80.00 273 ARG A N 1
ATOM 1789 C CA . ARG A 1 273 ? 26.622 -24.740 -29.259 1.00 80.00 273 ARG A CA 1
ATOM 1790 C C . ARG A 1 273 ? 27.374 -23.520 -29.807 1.00 80.00 273 ARG A C 1
ATOM 1792 O O . ARG A 1 273 ? 28.065 -23.651 -30.812 1.00 80.00 273 ARG A O 1
ATOM 1799 N N . ALA A 1 274 ? 27.224 -22.348 -29.180 1.00 74.50 274 ALA A N 1
ATOM 1800 C CA . ALA A 1 274 ? 27.690 -21.059 -29.707 1.00 74.50 274 ALA A CA 1
ATOM 1801 C C . ALA A 1 274 ? 27.152 -20.742 -31.123 1.00 74.50 274 ALA A C 1
ATOM 1803 O O . ALA A 1 274 ? 27.811 -20.087 -31.929 1.00 74.50 274 ALA A O 1
ATOM 1804 N N . GLN A 1 275 ? 25.940 -21.215 -31.429 1.00 84.88 275 GLN A N 1
ATOM 1805 C CA . GLN A 1 275 ? 25.243 -20.985 -32.693 1.00 84.88 275 GLN A CA 1
ATOM 1806 C C . GLN A 1 275 ? 24.125 -19.947 -32.521 1.00 84.88 275 GLN A C 1
ATOM 1808 O O . GLN A 1 275 ? 23.651 -19.693 -31.412 1.00 84.88 275 GLN A O 1
ATOM 1813 N N . VAL A 1 276 ? 23.675 -19.363 -33.631 1.00 85.44 276 VAL A N 1
ATOM 1814 C CA . VAL A 1 276 ? 22.544 -18.424 -33.681 1.00 85.44 276 VAL A CA 1
ATOM 1815 C C . VAL A 1 276 ? 21.442 -18.962 -34.588 1.00 85.44 276 VAL A C 1
ATOM 1817 O O . VAL A 1 276 ? 21.709 -19.738 -35.507 1.00 85.44 276 VAL A O 1
ATOM 1820 N N . CYS A 1 277 ? 20.200 -18.543 -34.351 1.00 87.62 277 CYS A N 1
ATOM 1821 C CA . CYS A 1 277 ? 19.103 -18.864 -35.260 1.00 87.62 277 CYS A CA 1
ATOM 1822 C C . CYS A 1 277 ? 19.228 -18.050 -36.558 1.00 87.62 277 CYS A C 1
ATOM 1824 O O . CYS A 1 277 ? 19.265 -16.819 -36.525 1.00 87.62 277 CYS A O 1
ATOM 1826 N N . ALA A 1 278 ? 19.300 -18.726 -37.705 1.00 86.88 278 ALA A N 1
ATOM 1827 C CA . ALA A 1 278 ? 19.425 -18.070 -39.003 1.00 86.88 278 ALA A CA 1
ATOM 1828 C C . ALA A 1 278 ? 18.190 -17.195 -39.328 1.00 86.88 278 ALA A C 1
ATOM 1830 O O . ALA A 1 278 ? 17.060 -17.686 -39.202 1.00 86.88 278 ALA A O 1
ATOM 1831 N N . PRO A 1 279 ? 18.366 -15.946 -39.810 1.00 80.94 279 PRO A N 1
ATOM 1832 C CA . PRO A 1 279 ? 17.268 -15.080 -40.242 1.00 80.94 279 PRO A CA 1
ATOM 1833 C C . PRO A 1 279 ? 16.326 -15.746 -41.252 1.00 80.94 279 PRO A C 1
ATOM 1835 O O . PRO A 1 279 ? 16.753 -16.545 -42.088 1.00 80.94 279 PRO A O 1
ATOM 1838 N N . ARG A 1 280 ? 15.037 -15.386 -41.198 1.00 80.56 280 ARG A N 1
ATOM 1839 C CA . ARG A 1 280 ? 13.960 -16.015 -41.986 1.00 80.56 280 ARG A CA 1
ATOM 1840 C C . ARG A 1 280 ? 14.227 -16.032 -43.496 1.00 80.56 280 ARG A C 1
ATOM 1842 O O . ARG A 1 280 ? 13.832 -16.987 -44.157 1.00 80.56 280 ARG A O 1
ATOM 1849 N N . ASP A 1 281 ? 14.902 -15.008 -44.007 1.00 78.56 281 ASP A N 1
ATOM 1850 C CA . ASP A 1 281 ? 15.068 -14.749 -45.442 1.00 78.56 281 ASP A CA 1
ATOM 1851 C C . ASP A 1 281 ? 16.339 -15.386 -46.043 1.00 78.56 281 ASP A C 1
ATOM 1853 O O . ASP A 1 281 ? 16.699 -15.120 -47.189 1.00 78.56 281 ASP A O 1
ATOM 1857 N N . GLN A 1 282 ? 17.037 -16.235 -45.279 1.00 78.62 282 GLN A N 1
ATOM 1858 C CA . GLN A 1 282 ? 18.212 -16.986 -45.736 1.00 78.62 282 GLN A CA 1
ATOM 1859 C C . GLN A 1 282 ? 17.852 -18.425 -46.161 1.00 78.62 282 GLN A C 1
ATOM 1861 O O . GLN A 1 282 ? 16.885 -18.988 -45.645 1.00 78.62 282 GLN A O 1
ATOM 1866 N N . PRO A 1 283 ? 18.659 -19.094 -47.016 1.00 74.50 283 PRO A N 1
ATOM 1867 C CA . PRO A 1 283 ? 18.419 -20.488 -47.424 1.00 74.50 283 PRO A CA 1
ATOM 1868 C C . PRO A 1 283 ? 18.294 -21.470 -46.245 1.00 74.50 283 PRO A C 1
ATOM 1870 O O . PRO A 1 283 ? 17.496 -22.406 -46.279 1.00 74.50 283 PRO A O 1
ATOM 1873 N N . ASN A 1 284 ? 19.039 -21.202 -45.168 1.00 78.44 284 ASN A N 1
ATOM 1874 C CA . ASN A 1 284 ? 19.036 -21.976 -43.926 1.00 78.44 284 ASN A CA 1
ATOM 1875 C C . ASN A 1 284 ? 18.146 -21.347 -42.836 1.00 78.44 284 ASN A C 1
ATOM 1877 O O . ASN A 1 284 ? 18.298 -21.669 -41.660 1.00 78.44 284 ASN A O 1
ATOM 1881 N N . GLY A 1 285 ? 17.235 -20.436 -43.195 1.00 83.38 285 GLY A N 1
ATOM 1882 C CA . GLY A 1 285 ? 16.432 -19.660 -42.252 1.00 83.38 285 GLY A CA 1
ATOM 1883 C C . GLY A 1 285 ? 15.670 -20.523 -41.243 1.00 83.38 285 GLY A C 1
ATOM 1884 O O . GLY A 1 285 ? 15.070 -21.545 -41.606 1.00 83.38 285 GLY A O 1
ATOM 1885 N N . ARG A 1 286 ? 15.697 -20.082 -39.978 1.00 86.44 286 ARG A N 1
ATOM 1886 C CA . ARG A 1 286 ? 15.195 -20.789 -38.786 1.00 86.44 286 ARG A CA 1
ATOM 1887 C C . ARG A 1 286 ? 15.876 -22.138 -38.511 1.00 86.44 286 ARG A C 1
ATOM 1889 O O . ARG A 1 286 ? 15.220 -23.111 -38.145 1.00 86.44 286 ARG A O 1
ATOM 1896 N N . THR A 1 287 ? 17.195 -22.198 -38.689 1.00 88.38 287 THR A N 1
ATOM 1897 C CA . THR A 1 287 ? 18.046 -23.305 -38.215 1.00 88.38 287 THR A CA 1
ATOM 1898 C C . THR A 1 287 ? 19.237 -22.758 -37.429 1.00 88.38 287 THR A C 1
ATOM 1900 O O . THR A 1 287 ? 19.622 -21.601 -37.621 1.00 88.38 287 THR A O 1
ATOM 1903 N N . CYS A 1 288 ? 19.817 -23.568 -36.540 1.00 88.44 288 CYS A N 1
ATOM 1904 C CA . CYS A 1 288 ? 21.032 -23.193 -35.823 1.00 88.44 288 CYS A CA 1
ATOM 1905 C C . CYS A 1 288 ? 22.233 -23.194 -36.774 1.00 88.44 288 CYS A C 1
ATOM 1907 O O . CYS A 1 288 ? 22.658 -24.244 -37.258 1.00 88.44 288 CYS A O 1
ATOM 1909 N N . ILE A 1 289 ? 22.794 -22.012 -37.014 1.00 85.38 289 ILE A N 1
ATOM 1910 C CA . ILE A 1 289 ? 24.012 -21.824 -37.801 1.00 85.38 289 ILE A CA 1
ATOM 1911 C C . ILE A 1 289 ? 25.141 -21.339 -36.899 1.00 85.38 289 ILE A C 1
ATOM 1913 O O . ILE A 1 289 ? 24.926 -20.564 -35.966 1.00 85.38 289 ILE A O 1
ATOM 1917 N N . THR A 1 290 ? 26.366 -21.767 -37.189 1.00 82.06 290 THR A N 1
ATOM 1918 C CA . THR A 1 290 ? 27.545 -21.112 -36.618 1.00 82.06 290 THR A CA 1
ATOM 1919 C C . THR A 1 290 ? 27.574 -19.683 -37.164 1.00 82.06 290 THR A C 1
ATOM 1921 O O . THR A 1 290 ? 27.578 -19.534 -38.391 1.00 82.06 290 THR A O 1
ATOM 1924 N N . PRO A 1 291 ? 27.526 -18.638 -36.315 1.00 67.75 291 PRO A N 1
ATOM 1925 C CA . PRO A 1 291 ? 27.617 -17.271 -36.802 1.00 67.75 291 PRO A CA 1
ATOM 1926 C C . PRO A 1 291 ? 28.942 -17.105 -37.561 1.00 67.75 291 PRO A C 1
ATOM 1928 O O . PRO A 1 291 ? 29.972 -17.595 -37.089 1.00 67.75 291 PRO A O 1
ATOM 1931 N N . PRO A 1 292 ? 28.949 -16.454 -38.739 1.00 68.88 292 PRO A N 1
ATOM 1932 C CA . PRO A 1 292 ? 30.206 -16.062 -39.360 1.00 68.88 292 PRO A CA 1
ATOM 1933 C C . PRO A 1 292 ? 30.962 -15.131 -38.396 1.00 68.88 292 PRO A C 1
ATOM 1935 O O . PRO A 1 292 ? 30.303 -14.332 -37.721 1.00 68.88 292 PRO A O 1
ATOM 1938 N N . PRO A 1 293 ? 32.307 -15.196 -38.330 1.00 78.81 293 PRO A N 1
ATOM 1939 C CA . PRO A 1 293 ? 33.086 -14.333 -37.449 1.00 78.81 293 PRO A CA 1
ATOM 1940 C C . PRO A 1 293 ? 32.703 -12.870 -37.647 1.00 78.81 293 PRO A C 1
ATOM 1942 O O . PRO A 1 293 ? 32.541 -12.422 -38.786 1.00 78.81 293 PRO A O 1
ATOM 1945 N N . CYS A 1 294 ? 32.522 -12.131 -36.556 1.00 80.50 294 CYS A N 1
ATOM 1946 C CA . CYS A 1 294 ? 32.122 -10.732 -36.667 1.00 80.50 294 CYS A CA 1
ATOM 1947 C C . CYS A 1 294 ? 33.251 -9.917 -37.310 1.00 80.50 294 CYS A C 1
ATOM 1949 O O . CYS A 1 294 ? 34.398 -9.971 -36.864 1.00 80.50 294 CYS A O 1
ATOM 1951 N N . GLY A 1 295 ? 32.927 -9.174 -38.368 1.00 85.19 295 GLY A N 1
ATOM 1952 C CA . GLY A 1 295 ? 33.911 -8.416 -39.129 1.00 85.19 295 GLY A CA 1
ATOM 1953 C C . GLY A 1 295 ? 33.289 -7.453 -40.144 1.00 85.19 295 GLY A C 1
ATOM 1954 O O . GLY A 1 295 ? 32.064 -7.337 -40.227 1.00 85.19 295 GLY A O 1
ATOM 1955 N N . PRO A 1 296 ? 34.116 -6.755 -40.944 1.00 82.88 296 PRO A N 1
ATOM 1956 C CA . PRO A 1 296 ? 33.655 -5.682 -41.832 1.00 82.88 296 PRO A CA 1
ATOM 1957 C C . PRO A 1 296 ? 32.625 -6.119 -42.885 1.00 82.88 296 PRO A C 1
ATOM 1959 O O . PRO A 1 296 ? 31.822 -5.308 -43.335 1.00 82.88 296 PRO A O 1
ATOM 1962 N N . GLU A 1 297 ? 32.628 -7.399 -43.273 1.00 81.81 297 GLU A N 1
ATOM 1963 C CA . GLU A 1 297 ? 31.723 -7.951 -44.292 1.00 81.81 297 GLU A CA 1
ATOM 1964 C C . GLU A 1 297 ? 30.294 -8.203 -43.781 1.00 81.81 297 GLU A C 1
ATOM 1966 O O . GLU A 1 297 ? 29.364 -8.295 -44.580 1.00 81.81 297 GLU A O 1
ATOM 1971 N N . ASN A 1 298 ? 30.102 -8.323 -42.461 1.00 77.75 298 ASN A N 1
ATOM 1972 C CA . ASN A 1 298 ? 28.813 -8.672 -41.851 1.00 77.75 298 ASN A CA 1
ATOM 1973 C C . ASN A 1 298 ? 28.378 -7.740 -40.705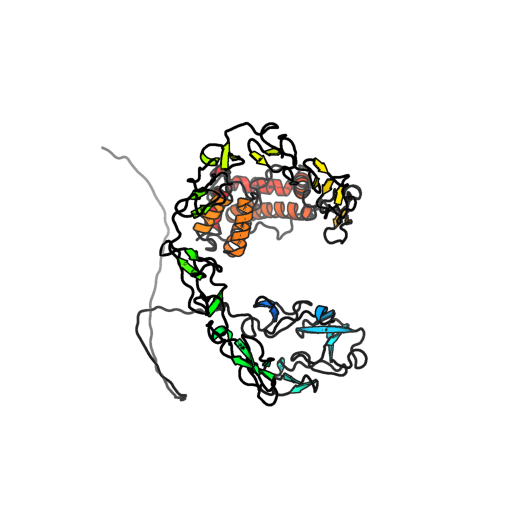 1.00 77.75 298 ASN A C 1
ATOM 1975 O O . ASN A 1 298 ? 27.261 -7.882 -40.204 1.00 77.75 298 ASN A O 1
ATOM 1979 N N . CYS A 1 299 ? 29.215 -6.777 -40.308 1.00 85.88 299 CYS A N 1
ATOM 1980 C CA . CYS A 1 299 ? 28.935 -5.861 -39.212 1.00 85.88 299 CYS A CA 1
ATOM 1981 C C . CYS A 1 299 ? 29.233 -4.402 -39.578 1.00 85.88 299 CYS A C 1
ATOM 1983 O O . CYS A 1 299 ? 30.382 -4.009 -39.758 1.00 85.88 299 CYS A O 1
ATOM 1985 N N . ALA A 1 300 ? 28.190 -3.569 -39.627 1.00 85.06 300 ALA A N 1
ATOM 1986 C CA . ALA A 1 300 ? 28.336 -2.128 -39.855 1.00 85.06 300 ALA A CA 1
ATOM 1987 C C . ALA A 1 300 ? 28.825 -1.364 -38.605 1.00 85.06 300 ALA A C 1
ATOM 1989 O O . ALA A 1 300 ? 29.496 -0.339 -38.736 1.00 85.06 300 ALA A O 1
ATOM 1990 N N . GLY A 1 301 ? 28.493 -1.860 -37.406 1.00 89.69 301 GLY A N 1
ATOM 1991 C CA . GLY A 1 301 ? 28.941 -1.321 -36.118 1.00 89.69 301 GLY A CA 1
ATOM 1992 C C . GLY A 1 301 ? 30.233 -1.989 -35.643 1.00 89.69 301 GLY A C 1
ATOM 1993 O O . GLY A 1 301 ? 31.213 -2.008 -36.383 1.00 89.69 301 GLY A O 1
ATOM 1994 N N . CYS A 1 302 ? 30.250 -2.548 -34.431 1.00 92.38 302 CYS A N 1
ATOM 1995 C CA . CYS A 1 302 ? 31.443 -3.186 -33.860 1.00 92.38 302 CYS A CA 1
ATOM 1996 C C . CYS A 1 302 ? 31.171 -4.541 -33.200 1.00 92.38 302 CYS A C 1
ATOM 1998 O O . CYS A 1 302 ? 30.039 -4.865 -32.834 1.00 92.38 302 CYS A O 1
ATOM 2000 N N . CYS A 1 303 ? 32.241 -5.309 -33.022 1.00 92.06 303 CYS A N 1
ATOM 2001 C CA . CYS A 1 303 ? 32.235 -6.697 -32.586 1.00 92.06 303 CYS A CA 1
ATOM 2002 C C . CYS A 1 303 ? 32.579 -6.859 -31.097 1.00 92.06 303 CYS A C 1
ATOM 2004 O O . CYS A 1 303 ? 33.629 -6.399 -30.636 1.00 92.06 303 CYS A O 1
ATOM 2006 N N . ILE A 1 304 ? 31.724 -7.572 -30.355 1.00 88.81 304 ILE A N 1
ATOM 2007 C CA . ILE A 1 304 ? 32.021 -8.119 -29.020 1.00 88.81 304 ILE A CA 1
ATOM 2008 C C . ILE A 1 304 ? 32.096 -9.642 -29.161 1.00 88.81 304 ILE A C 1
ATOM 2010 O O . ILE A 1 304 ? 31.071 -10.327 -29.163 1.00 88.81 304 ILE A O 1
ATOM 2014 N N . GLY A 1 305 ? 33.310 -10.168 -29.350 1.00 83.81 305 GLY A N 1
ATOM 2015 C CA . GLY A 1 305 ? 33.480 -11.516 -29.903 1.00 83.81 305 GLY A CA 1
ATOM 2016 C C . GLY A 1 305 ? 32.800 -11.608 -31.274 1.00 83.81 305 GLY A C 1
ATOM 2017 O O . GLY A 1 305 ? 32.801 -10.636 -32.026 1.00 83.81 305 GLY A O 1
ATOM 2018 N N . ASP A 1 306 ? 32.133 -12.725 -31.561 1.00 80.62 306 ASP A N 1
ATOM 2019 C CA . ASP A 1 306 ? 31.394 -12.922 -32.819 1.00 80.62 306 ASP A CA 1
ATOM 2020 C C . ASP A 1 306 ? 30.021 -12.221 -32.869 1.00 80.62 306 ASP A C 1
ATOM 2022 O O . ASP A 1 306 ? 29.249 -12.414 -33.809 1.00 80.62 306 ASP A O 1
ATOM 2026 N N . ARG A 1 307 ? 29.680 -11.378 -31.881 1.00 83.75 307 ARG A N 1
ATOM 2027 C CA . ARG A 1 307 ? 28.433 -10.599 -31.896 1.00 83.75 307 ARG A CA 1
ATOM 2028 C C . ARG A 1 307 ? 28.659 -9.199 -32.450 1.00 83.75 307 ARG A C 1
ATOM 2030 O O . ARG A 1 307 ? 29.281 -8.362 -31.796 1.00 83.75 307 ARG A O 1
ATOM 2037 N N . CYS A 1 308 ? 28.055 -8.925 -33.604 1.00 84.88 308 CYS A N 1
ATOM 2038 C CA . CYS A 1 308 ? 27.896 -7.562 -34.096 1.00 84.88 308 CYS A CA 1
ATOM 2039 C C . CYS A 1 308 ? 26.929 -6.770 -33.206 1.00 84.88 308 CYS A C 1
ATOM 2041 O O . CYS A 1 308 ? 25.837 -7.235 -32.873 1.00 84.88 308 CYS A O 1
ATOM 2043 N N . THR A 1 309 ? 27.323 -5.551 -32.856 1.00 87.88 309 THR A N 1
ATOM 2044 C CA . THR A 1 309 ? 26.501 -4.550 -32.174 1.00 87.88 309 THR A CA 1
ATOM 2045 C C . THR A 1 309 ? 26.418 -3.292 -33.037 1.00 87.88 309 THR A C 1
ATOM 2047 O O . THR A 1 309 ? 27.236 -3.093 -33.933 1.00 87.88 309 THR A O 1
ATOM 2050 N N . LEU A 1 310 ? 25.460 -2.406 -32.747 1.00 85.88 310 LEU A N 1
ATOM 2051 C CA . LEU A 1 310 ? 25.320 -1.120 -33.445 1.00 85.88 310 LEU A CA 1
ATOM 2052 C C . LEU A 1 310 ? 26.546 -0.200 -33.304 1.00 85.88 310 LEU A C 1
ATOM 2054 O O . LEU A 1 310 ? 26.707 0.695 -34.125 1.00 85.88 310 LEU A O 1
ATOM 2058 N N . GLY A 1 311 ? 27.401 -0.408 -32.296 1.00 88.00 311 GLY A N 1
ATOM 2059 C CA . GLY A 1 311 ? 28.631 0.368 -32.127 1.00 88.00 311 GLY A CA 1
ATOM 2060 C C . GLY A 1 311 ? 28.442 1.818 -31.673 1.00 88.00 311 GLY A C 1
ATOM 2061 O O . GLY A 1 311 ? 29.367 2.618 -31.785 1.00 88.00 311 GLY A O 1
ATOM 2062 N N . THR A 1 312 ? 27.256 2.157 -31.159 1.00 86.06 312 THR A N 1
ATOM 2063 C CA . THR A 1 312 ? 26.867 3.510 -30.720 1.00 86.06 312 THR A CA 1
ATOM 2064 C C . THR A 1 312 ? 26.715 3.650 -29.201 1.00 86.06 312 THR A C 1
ATOM 2066 O O . THR A 1 312 ? 26.192 4.662 -28.742 1.00 86.06 312 THR A O 1
ATOM 2069 N N . GLN A 1 313 ? 27.066 2.630 -28.412 1.00 85.69 313 GLN A N 1
ATOM 2070 C CA . GLN A 1 313 ? 26.917 2.660 -26.952 1.00 85.69 313 GLN A CA 1
ATOM 2071 C C . GLN A 1 313 ? 28.254 2.987 -26.288 1.00 85.69 313 GLN A C 1
ATOM 2073 O O . GLN A 1 313 ? 29.297 2.517 -26.734 1.00 85.69 313 GLN A O 1
ATOM 2078 N N . ASP A 1 314 ? 28.239 3.724 -25.177 1.00 83.25 314 ASP A N 1
ATOM 2079 C CA . ASP A 1 314 ? 29.473 4.128 -24.485 1.00 83.25 314 ASP A CA 1
ATOM 2080 C C . ASP A 1 314 ? 30.292 2.937 -23.963 1.00 83.25 314 ASP A C 1
ATOM 2082 O O . ASP A 1 314 ? 31.508 3.028 -23.838 1.00 83.25 314 ASP A O 1
ATOM 2086 N N . THR A 1 315 ? 29.661 1.793 -23.699 1.00 87.56 315 THR A N 1
ATOM 2087 C CA . THR A 1 315 ? 30.334 0.539 -23.315 1.00 87.56 315 THR A CA 1
ATOM 2088 C C . THR A 1 315 ? 30.683 -0.367 -24.502 1.00 87.56 315 THR A C 1
ATOM 2090 O O . THR A 1 315 ? 31.394 -1.355 -24.318 1.00 87.56 315 THR A O 1
ATOM 2093 N N . ALA A 1 316 ? 30.205 -0.043 -25.707 1.00 89.88 316 ALA A N 1
ATOM 2094 C CA . ALA A 1 316 ? 30.347 -0.834 -26.926 1.00 89.88 316 ALA A CA 1
ATOM 2095 C C . ALA A 1 316 ? 30.369 0.083 -28.164 1.00 89.88 316 ALA A C 1
ATOM 2097 O O . ALA A 1 316 ? 29.399 0.161 -28.924 1.00 89.88 316 ALA A O 1
ATOM 2098 N N . CYS A 1 317 ? 31.472 0.814 -28.327 1.00 90.00 317 CYS A N 1
ATOM 2099 C CA . CYS A 1 317 ? 31.641 1.824 -29.366 1.00 90.00 317 CYS A CA 1
ATOM 2100 C C . CYS A 1 317 ? 32.578 1.349 -30.480 1.00 90.00 317 CYS A C 1
ATOM 2102 O O . CYS A 1 317 ? 33.632 0.777 -30.198 1.00 90.00 317 CYS A O 1
ATOM 2104 N N . GLY A 1 318 ? 32.220 1.596 -31.736 1.00 91.19 318 GLY A N 1
ATOM 2105 C CA . GLY A 1 318 ? 33.033 1.215 -32.892 1.00 91.19 318 GLY A CA 1
ATOM 2106 C C . GLY A 1 318 ? 32.231 1.217 -34.191 1.00 91.19 318 GLY A C 1
ATOM 2107 O O . GLY A 1 318 ? 31.007 1.319 -34.178 1.00 91.19 318 GLY A O 1
ATOM 2108 N N . ALA A 1 319 ? 32.911 1.070 -35.323 1.00 91.75 319 ALA A N 1
ATOM 2109 C CA . ALA A 1 319 ? 32.276 0.985 -36.638 1.00 91.75 319 ALA A CA 1
ATOM 2110 C C . ALA A 1 319 ? 33.043 0.036 -37.574 1.00 91.75 319 ALA A C 1
ATOM 2112 O O . ALA A 1 319 ? 34.174 -0.365 -37.282 1.00 91.75 319 ALA A O 1
ATOM 2113 N N . ALA A 1 320 ? 32.426 -0.297 -38.711 1.00 88.19 320 ALA A N 1
ATOM 2114 C CA . ALA A 1 320 ? 33.012 -1.090 -39.795 1.00 88.19 320 ALA A CA 1
ATOM 2115 C C . ALA A 1 320 ? 33.539 -2.478 -39.369 1.00 88.19 320 ALA A C 1
ATOM 2117 O O . ALA A 1 320 ? 34.548 -2.951 -39.886 1.00 88.19 320 ALA A O 1
ATOM 2118 N N . GLY A 1 321 ? 32.874 -3.127 -38.408 1.00 88.44 321 GLY A N 1
ATOM 2119 C CA . GLY A 1 321 ? 33.182 -4.492 -37.977 1.00 88.44 321 GLY A CA 1
ATOM 2120 C C . GLY A 1 321 ? 34.497 -4.62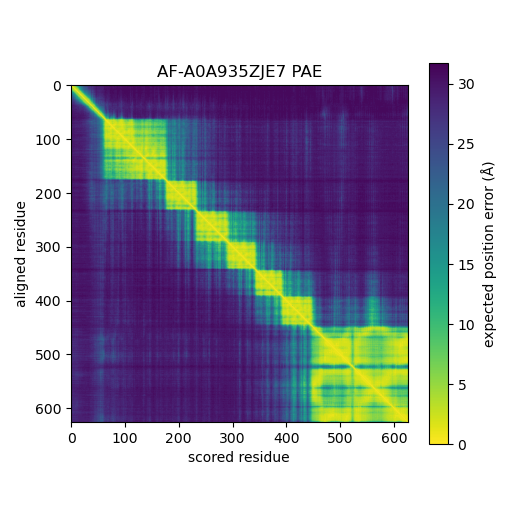0 -37.210 1.00 88.44 321 GLY A C 1
ATOM 2121 O O . GLY A 1 321 ? 35.074 -5.701 -37.144 1.00 88.44 321 GLY A O 1
ATOM 2122 N N . THR A 1 322 ? 34.986 -3.518 -36.640 1.00 90.25 322 THR A N 1
ATOM 2123 C CA . THR A 1 322 ? 36.138 -3.506 -35.727 1.00 90.25 322 THR A CA 1
ATOM 2124 C C . THR A 1 322 ? 35.730 -3.961 -34.319 1.00 90.25 322 THR A C 1
ATOM 2126 O O . THR A 1 322 ? 34.544 -4.030 -33.998 1.00 90.25 322 THR A O 1
ATOM 2129 N N . GLN A 1 323 ? 36.690 -4.297 -33.452 1.00 92.12 323 GLN A N 1
ATOM 2130 C CA . GLN A 1 323 ? 36.391 -4.678 -32.066 1.00 92.12 323 GLN A CA 1
ATOM 2131 C C . GLN A 1 323 ? 35.831 -3.483 -31.274 1.00 92.12 323 GLN A C 1
ATOM 2133 O O . GLN A 1 323 ? 36.381 -2.383 -31.332 1.00 92.12 323 GLN A O 1
ATOM 2138 N N . CYS A 1 324 ? 34.751 -3.691 -30.516 1.00 92.12 324 CYS A N 1
ATOM 2139 C CA . CYS A 1 324 ? 34.150 -2.623 -29.717 1.00 92.12 324 CYS A CA 1
ATOM 2140 C C . CYS A 1 324 ? 35.088 -2.119 -28.611 1.00 92.12 324 CYS A C 1
ATOM 2142 O O . CYS A 1 324 ? 35.686 -2.903 -27.873 1.00 92.12 324 CYS A O 1
ATOM 2144 N N . THR A 1 325 ? 35.128 -0.800 -28.437 1.00 91.12 325 THR A N 1
ATOM 2145 C CA . THR A 1 325 ? 35.846 -0.104 -27.365 1.00 91.12 325 THR A CA 1
ATOM 2146 C C . THR A 1 325 ? 34.870 0.353 -26.279 1.00 91.12 325 THR A C 1
ATOM 2148 O O . THR A 1 325 ? 33.800 0.885 -26.576 1.00 91.12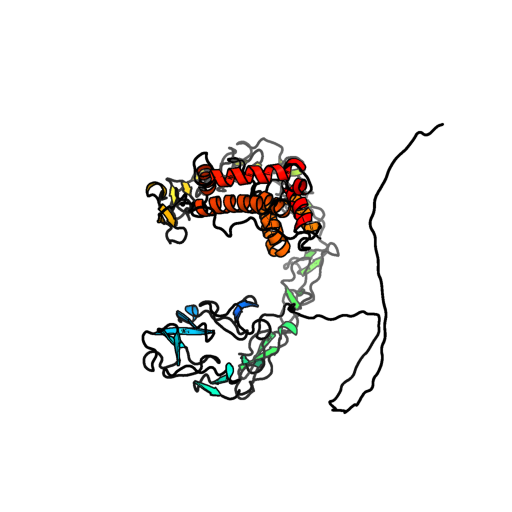 325 THR A O 1
ATOM 2151 N N . ASN A 1 326 ? 35.241 0.174 -25.009 1.00 88.38 326 ASN A N 1
ATOM 2152 C CA . ASN A 1 326 ? 34.481 0.672 -23.861 1.00 88.38 326 ASN A CA 1
ATOM 2153 C C . ASN A 1 326 ? 34.918 2.111 -23.524 1.00 88.38 326 ASN A C 1
ATOM 2155 O O . ASN A 1 326 ? 35.842 2.320 -22.739 1.00 88.38 326 ASN A O 1
ATOM 2159 N N . CYS A 1 327 ? 34.255 3.096 -24.128 1.00 84.06 327 CYS A N 1
ATOM 2160 C CA . CYS A 1 327 ? 34.476 4.520 -23.876 1.00 84.06 327 CYS A CA 1
ATOM 2161 C C . CYS A 1 327 ? 34.151 4.919 -22.428 1.00 84.06 327 CYS A C 1
ATOM 2163 O O . CYS A 1 327 ? 34.891 5.705 -21.837 1.00 84.06 327 CYS A O 1
ATOM 2165 N N . ALA A 1 328 ? 33.108 4.343 -21.821 1.00 77.69 328 ALA A N 1
ATOM 2166 C CA . ALA A 1 328 ? 32.726 4.629 -20.437 1.00 77.69 328 ALA A CA 1
ATOM 2167 C C . ALA A 1 328 ? 33.858 4.283 -19.450 1.00 77.69 328 ALA A C 1
ATOM 2169 O O . ALA A 1 328 ? 34.170 5.072 -18.561 1.00 77.69 328 ALA A O 1
ATOM 2170 N N . GLY A 1 329 ? 34.556 3.161 -19.669 1.00 71.19 329 GLY A N 1
ATOM 2171 C CA . GLY A 1 329 ? 35.761 2.780 -18.917 1.00 71.19 329 GLY A CA 1
ATOM 2172 C C . GLY A 1 329 ? 36.965 3.718 -19.106 1.00 71.19 329 GLY A C 1
ATOM 2173 O O . GLY A 1 329 ? 37.926 3.639 -18.346 1.00 71.19 329 GLY A O 1
ATOM 2174 N N . LEU A 1 330 ? 36.909 4.619 -20.092 1.00 71.81 330 LEU A N 1
ATOM 2175 C CA . LEU A 1 330 ? 37.915 5.640 -20.393 1.00 71.81 330 LEU A CA 1
ATOM 2176 C C . LEU A 1 330 ? 37.449 7.067 -20.018 1.00 71.81 330 LEU A C 1
ATOM 2178 O O . LEU A 1 330 ? 38.159 8.028 -20.315 1.00 71.81 330 LEU A O 1
ATOM 2182 N N . ASN A 1 331 ? 36.279 7.222 -19.379 1.00 61.16 331 ASN A N 1
ATOM 2183 C CA . ASN A 1 331 ? 35.586 8.506 -19.161 1.00 61.16 331 ASN A CA 1
ATOM 2184 C C . ASN A 1 331 ? 35.305 9.275 -20.470 1.00 61.16 331 ASN A C 1
ATOM 2186 O O . ASN A 1 331 ? 35.527 10.485 -20.577 1.00 61.16 331 ASN A O 1
ATOM 2190 N N . GLN A 1 332 ? 34.847 8.552 -21.491 1.00 77.81 332 GLN A N 1
ATOM 2191 C CA . GLN A 1 332 ? 34.545 9.057 -22.830 1.00 77.81 332 GLN A CA 1
ATOM 2192 C C . GLN A 1 332 ? 33.144 8.617 -23.265 1.00 77.81 332 GLN A C 1
ATOM 2194 O O . GLN A 1 332 ? 32.628 7.611 -22.779 1.00 77.81 332 GLN A O 1
ATOM 2199 N N . VAL A 1 333 ? 32.557 9.337 -24.220 1.00 77.19 333 VAL A N 1
ATOM 2200 C CA . VAL A 1 333 ? 31.292 8.948 -24.869 1.00 77.19 333 VAL A CA 1
ATOM 2201 C C . VAL A 1 333 ? 31.538 8.459 -26.293 1.00 77.19 333 VAL A C 1
ATOM 2203 O O . VAL A 1 333 ? 32.529 8.839 -26.927 1.00 77.19 333 VAL A O 1
ATOM 2206 N N . CYS A 1 334 ? 30.645 7.614 -26.800 1.00 82.81 334 CYS A N 1
ATOM 2207 C CA . CYS A 1 334 ? 30.698 7.118 -28.166 1.00 82.81 334 CYS A CA 1
ATOM 2208 C C . CYS A 1 334 ? 30.227 8.196 -29.150 1.00 82.81 334 CYS A C 1
ATOM 2210 O O . CYS A 1 334 ? 29.036 8.474 -29.293 1.00 82.81 334 CYS A O 1
ATOM 2212 N N . GLY A 1 335 ? 31.182 8.838 -29.819 1.00 80.81 335 GLY A N 1
ATOM 2213 C CA . GLY A 1 335 ? 30.922 9.910 -30.769 1.00 80.81 335 GLY A CA 1
ATOM 2214 C C . GLY A 1 335 ? 30.416 9.420 -32.127 1.00 80.81 335 GLY A C 1
ATOM 2215 O O . GLY A 1 335 ? 30.466 8.234 -32.467 1.00 80.81 335 GLY A O 1
ATOM 2216 N N . ALA A 1 336 ? 29.973 10.373 -32.950 1.00 73.38 336 ALA A N 1
ATOM 2217 C CA . ALA A 1 336 ? 29.595 10.110 -34.336 1.00 73.38 336 ALA A CA 1
ATOM 2218 C C . ALA A 1 336 ? 30.738 9.409 -35.096 1.00 73.38 336 ALA A C 1
ATOM 2220 O O . ALA A 1 336 ? 31.885 9.854 -35.051 1.00 73.38 336 ALA A O 1
ATOM 2221 N N . GLY A 1 337 ? 30.412 8.314 -35.789 1.00 74.56 337 GLY A N 1
ATOM 2222 C CA . GLY A 1 337 ? 31.391 7.449 -36.457 1.00 74.56 337 GLY A CA 1
ATOM 2223 C C . GLY A 1 337 ? 31.938 6.298 -35.603 1.00 74.56 337 GLY A C 1
ATOM 2224 O O . GLY A 1 337 ? 32.805 5.579 -36.085 1.00 74.56 337 GLY A O 1
ATOM 2225 N N . GLY A 1 338 ? 31.447 6.097 -34.372 1.00 80.38 338 GLY A N 1
ATOM 2226 C CA . GLY A 1 338 ? 31.854 4.966 -33.530 1.00 80.38 338 GLY A CA 1
ATOM 2227 C C . GLY A 1 338 ? 33.252 5.141 -32.934 1.00 80.38 338 GLY A C 1
ATOM 2228 O O . GLY A 1 338 ? 34.037 4.201 -32.894 1.00 80.38 338 GLY A O 1
ATOM 2229 N N . VAL A 1 339 ? 33.595 6.357 -32.501 1.00 84.56 339 VAL A N 1
ATOM 2230 C CA . VAL A 1 339 ? 34.910 6.676 -31.923 1.00 84.56 339 VAL A CA 1
ATOM 2231 C C . VAL A 1 339 ? 34.717 7.215 -30.510 1.00 84.56 339 VAL A C 1
ATOM 2233 O O . VAL A 1 339 ? 33.887 8.099 -30.307 1.00 84.56 339 VAL A O 1
ATOM 2236 N N . CYS A 1 340 ? 35.489 6.727 -29.537 1.00 80.19 340 CYS A N 1
ATOM 2237 C CA . CYS A 1 340 ? 35.485 7.305 -28.193 1.00 80.19 340 CYS A CA 1
ATOM 2238 C C . CYS A 1 340 ? 36.032 8.740 -28.227 1.00 80.19 340 CYS A C 1
ATOM 2240 O O . CYS A 1 340 ? 37.113 8.986 -28.767 1.00 80.19 340 CYS A O 1
ATOM 2242 N N . GLN A 1 341 ? 35.274 9.690 -27.676 1.00 80.81 341 GLN A N 1
ATOM 2243 C CA . GLN A 1 341 ? 35.639 11.107 -27.653 1.00 80.81 341 GLN A CA 1
ATOM 2244 C C . GLN A 1 341 ? 35.842 11.592 -26.214 1.00 80.81 341 GLN A C 1
ATOM 2246 O O . GLN A 1 341 ? 34.966 11.470 -25.355 1.00 80.81 341 GLN A O 1
ATOM 2251 N N . GLY A 1 342 ? 37.039 12.120 -25.948 1.00 58.53 342 GLY A N 1
ATOM 2252 C CA . GLY A 1 342 ? 37.536 12.352 -24.596 1.00 58.53 342 GLY A CA 1
ATOM 2253 C C . GLY A 1 342 ? 37.058 13.632 -23.917 1.00 58.53 342 GLY A C 1
ATOM 2254 O O . GLY A 1 342 ? 37.390 14.732 -24.353 1.00 58.53 342 GLY A O 1
ATOM 2255 N N . GLY A 1 343 ? 36.403 13.465 -22.763 1.00 62.75 343 GLY A N 1
ATOM 2256 C CA . GLY A 1 343 ? 36.707 14.239 -21.553 1.00 62.75 343 GLY A CA 1
ATOM 2257 C C . GLY A 1 343 ? 36.656 15.768 -21.630 1.00 62.75 343 GLY A C 1
ATOM 2258 O O . GLY A 1 343 ? 37.440 16.424 -20.949 1.00 62.75 343 GLY A O 1
ATOM 2259 N N . GLN A 1 344 ? 35.759 16.354 -22.422 1.00 55.75 344 GLN A N 1
ATOM 2260 C CA . GLN A 1 344 ? 35.388 17.758 -22.239 1.00 55.75 344 GLN A CA 1
ATOM 2261 C C . GLN A 1 344 ? 34.308 17.847 -21.160 1.00 55.75 344 GLN A C 1
ATOM 2263 O O . GLN A 1 344 ? 33.271 17.189 -21.283 1.00 55.75 344 GLN A O 1
ATOM 2268 N N . THR A 1 345 ? 34.537 18.680 -20.136 1.00 66.06 345 THR A N 1
ATOM 2269 C CA . THR A 1 345 ? 33.502 19.132 -19.191 1.00 66.06 345 THR A CA 1
ATOM 2270 C C . THR A 1 345 ? 32.245 19.465 -19.982 1.00 66.06 345 THR A C 1
ATOM 2272 O O . THR A 1 345 ? 32.342 20.192 -20.973 1.00 66.06 345 THR A O 1
ATOM 2275 N N . CYS A 1 346 ? 31.094 18.907 -19.603 1.00 72.12 346 CYS A N 1
ATOM 2276 C CA . CYS A 1 346 ? 29.887 19.077 -20.406 1.00 72.12 346 CYS A CA 1
ATOM 2277 C C . CYS A 1 346 ? 29.588 20.571 -20.584 1.00 72.12 346 CYS A C 1
ATOM 2279 O O . CYS A 1 346 ? 29.508 21.323 -19.610 1.00 72.12 346 CYS A O 1
ATOM 2281 N N . GLY A 1 347 ? 29.483 21.000 -21.841 1.00 77.44 347 GLY A N 1
ATOM 2282 C CA . GLY A 1 347 ? 29.403 22.408 -22.188 1.00 77.44 347 GLY A CA 1
ATOM 2283 C C . GLY A 1 347 ? 28.949 22.652 -23.629 1.00 77.44 347 GLY A C 1
ATOM 2284 O O . GLY A 1 347 ? 28.704 21.709 -24.388 1.00 77.44 347 GLY A O 1
ATOM 2285 N N . PRO A 1 348 ? 28.854 23.925 -24.053 1.00 77.00 348 PRO A N 1
ATOM 2286 C CA . PRO A 1 348 ? 28.324 24.289 -25.372 1.00 77.00 348 PRO A CA 1
ATOM 2287 C C . PRO A 1 348 ? 29.114 23.734 -26.566 1.00 77.00 348 PRO A C 1
ATOM 2289 O O . PRO A 1 348 ? 28.587 23.662 -27.673 1.00 77.00 348 PRO A O 1
ATOM 2292 N N . ALA A 1 349 ? 30.376 23.345 -26.357 1.00 75.31 349 ALA A N 1
ATOM 2293 C CA . ALA A 1 349 ? 31.243 22.793 -27.396 1.00 75.31 349 ALA A CA 1
ATOM 2294 C C . ALA A 1 349 ? 30.932 21.325 -27.747 1.00 75.31 349 ALA A C 1
ATOM 2296 O O . ALA A 1 349 ? 31.205 20.901 -28.868 1.00 75.31 349 ALA A O 1
ATOM 2297 N N . ASN A 1 350 ? 30.382 20.546 -26.806 1.00 68.69 350 ASN A N 1
ATOM 2298 C CA . ASN A 1 350 ? 30.187 19.098 -26.949 1.00 68.69 350 ASN A CA 1
ATOM 2299 C C . ASN A 1 350 ? 28.763 18.610 -26.634 1.00 68.69 350 ASN A C 1
ATOM 2301 O O . ASN A 1 350 ? 28.442 17.471 -26.964 1.00 68.69 350 ASN A O 1
ATOM 2305 N N . CYS A 1 351 ? 27.895 19.441 -26.050 1.00 77.06 351 CYS A N 1
ATOM 2306 C CA . CYS A 1 351 ? 26.530 19.056 -25.704 1.00 77.06 351 CYS A CA 1
ATOM 2307 C C . CYS A 1 351 ? 25.475 19.916 -26.415 1.00 77.06 351 CYS A C 1
ATOM 2309 O O . CYS A 1 351 ? 25.417 21.132 -26.244 1.00 77.06 351 CYS A O 1
ATOM 2311 N N . ARG A 1 352 ? 24.599 19.277 -27.207 1.00 80.94 352 ARG A N 1
ATOM 2312 C CA . ARG A 1 352 ? 23.458 19.956 -27.858 1.00 80.94 352 ARG A CA 1
ATOM 2313 C C . ARG A 1 352 ? 22.257 20.135 -26.921 1.00 80.94 352 ARG A C 1
ATOM 2315 O O . ARG A 1 352 ? 21.538 21.122 -27.064 1.00 80.94 352 ARG A O 1
ATOM 2322 N N . GLY A 1 353 ? 22.062 19.203 -25.986 1.00 86.25 353 GLY A N 1
ATOM 2323 C CA . GLY A 1 353 ? 21.055 19.271 -24.925 1.00 86.25 353 GLY A CA 1
ATOM 2324 C C . GLY A 1 353 ? 21.580 20.018 -23.699 1.00 86.25 353 GLY A C 1
ATOM 2325 O O . GLY A 1 353 ? 22.091 21.130 -23.832 1.00 86.25 353 GLY A O 1
ATOM 2326 N N . CYS A 1 354 ? 21.481 19.419 -22.513 1.00 90.00 354 CYS A N 1
ATOM 2327 C CA . CYS A 1 354 ? 21.913 20.030 -21.253 1.00 90.00 354 CYS A CA 1
ATOM 2328 C C . CYS A 1 354 ? 22.869 19.140 -20.456 1.00 90.00 354 CYS A C 1
ATOM 2330 O O . CYS A 1 354 ? 22.989 17.950 -20.723 1.00 90.00 354 CYS A O 1
ATOM 2332 N N . CYS A 1 355 ? 23.540 19.721 -19.468 1.00 87.44 355 CYS A N 1
ATOM 2333 C CA . CYS A 1 355 ? 24.559 19.051 -18.671 1.00 87.44 355 CYS A CA 1
ATOM 2334 C C . CYS A 1 355 ? 24.058 18.703 -17.269 1.00 87.44 355 CYS A C 1
ATOM 2336 O O . CYS A 1 355 ? 23.745 19.603 -16.488 1.00 87.44 355 CYS A O 1
ATOM 2338 N N . ASP A 1 356 ? 24.023 17.412 -16.941 1.00 86.94 356 ASP A N 1
ATOM 2339 C CA . ASP A 1 356 ? 23.918 16.937 -15.561 1.00 86.94 356 ASP A CA 1
ATOM 2340 C C . ASP A 1 356 ? 25.316 16.511 -15.089 1.00 86.94 356 ASP A C 1
ATOM 2342 O O . ASP A 1 356 ? 25.865 15.488 -15.507 1.00 86.94 356 ASP A O 1
ATOM 2346 N N . GLY A 1 357 ? 25.970 17.387 -14.324 1.00 80.88 357 GLY A N 1
ATOM 2347 C CA . GLY A 1 357 ? 27.410 17.302 -14.080 1.00 80.88 357 GLY A CA 1
ATOM 2348 C C . GLY A 1 357 ? 28.207 17.317 -15.393 1.00 80.88 357 GLY A C 1
ATOM 2349 O O . GLY A 1 357 ? 28.118 18.264 -16.173 1.00 80.88 357 GLY A O 1
ATOM 2350 N N . ASN A 1 358 ? 28.979 16.255 -15.641 1.00 76.69 358 ASN A N 1
ATOM 2351 C CA . ASN A 1 358 ? 29.732 16.055 -16.887 1.00 76.69 358 ASN A CA 1
ATOM 2352 C C . ASN A 1 358 ? 28.974 15.232 -17.948 1.00 76.69 358 ASN A C 1
ATOM 2354 O O . ASN A 1 358 ? 29.524 14.972 -19.017 1.00 76.69 358 ASN A O 1
ATOM 2358 N N . THR A 1 359 ? 27.728 14.834 -17.686 1.00 78.88 359 THR A N 1
ATOM 2359 C CA . THR A 1 359 ? 26.920 14.014 -18.596 1.00 78.88 359 THR A CA 1
ATOM 2360 C C . THR A 1 359 ? 26.059 14.906 -19.485 1.00 78.88 359 THR A C 1
ATOM 2362 O O . THR A 1 359 ? 25.275 15.713 -18.984 1.00 78.88 359 THR A O 1
ATOM 2365 N N . CYS A 1 360 ? 26.170 14.757 -20.809 1.00 77.19 360 CYS A N 1
ATOM 2366 C CA . CYS A 1 360 ? 25.271 15.436 -21.742 1.00 77.19 360 CYS A CA 1
ATOM 2367 C C . CYS A 1 360 ? 23.945 14.676 -21.858 1.00 77.19 360 CYS A C 1
ATOM 2369 O O . CYS A 1 360 ? 23.876 13.604 -22.457 1.00 77.19 360 CYS A O 1
ATOM 2371 N N . MET A 1 361 ? 22.886 15.259 -21.312 1.00 85.38 361 MET A N 1
ATOM 2372 C CA . MET A 1 361 ? 21.518 14.776 -21.430 1.00 85.38 361 MET A CA 1
ATOM 2373 C C . MET A 1 361 ? 20.856 15.333 -22.701 1.00 85.38 361 MET A C 1
ATOM 2375 O O . MET A 1 361 ? 21.174 16.453 -23.114 1.00 85.38 361 MET A O 1
ATOM 2379 N N . PRO A 1 362 ? 19.866 14.631 -23.296 1.00 82.62 362 PRO A N 1
ATOM 2380 C CA . PRO A 1 362 ? 19.136 15.114 -24.474 1.00 82.62 362 PRO A CA 1
ATOM 2381 C C . PRO A 1 362 ? 18.463 16.481 -24.290 1.00 82.62 362 PRO A C 1
ATOM 2383 O O . PRO A 1 362 ? 18.225 17.181 -25.271 1.00 82.62 362 PRO A O 1
ATOM 2386 N N . GLY A 1 363 ? 18.167 16.872 -23.045 1.00 84.56 363 GLY A N 1
ATOM 2387 C CA . GLY A 1 363 ? 17.622 18.190 -22.722 1.00 84.56 363 GLY A CA 1
ATOM 2388 C C . GLY A 1 363 ? 16.141 18.369 -23.051 1.00 84.56 363 GLY A C 1
ATOM 2389 O O . GLY A 1 363 ? 15.667 19.499 -23.046 1.00 84.56 363 GLY A O 1
ATOM 2390 N N . THR A 1 364 ? 15.419 17.280 -23.337 1.00 84.38 364 THR A N 1
ATOM 2391 C CA . THR A 1 364 ? 13.996 17.257 -23.727 1.00 84.38 364 THR A CA 1
ATOM 2392 C C . THR A 1 364 ? 13.059 16.714 -22.644 1.00 84.38 364 THR A C 1
ATOM 2394 O O . THR A 1 364 ? 11.856 16.627 -22.874 1.00 84.38 364 THR A O 1
ATOM 2397 N N . ASP A 1 365 ? 13.581 16.315 -21.483 1.00 83.81 365 ASP A N 1
ATOM 2398 C CA . ASP A 1 365 ? 12.785 15.761 -20.383 1.00 83.81 365 ASP A CA 1
ATOM 2399 C C . ASP A 1 365 ? 12.369 16.862 -19.391 1.00 83.81 365 ASP A C 1
ATOM 2401 O O . ASP A 1 365 ? 13.109 17.819 -19.168 1.00 83.81 365 ASP A O 1
ATOM 2405 N N . ALA A 1 366 ? 11.194 16.745 -18.769 1.00 80.56 366 ALA A N 1
ATOM 2406 C CA . ALA A 1 366 ? 10.700 17.728 -17.801 1.00 80.56 366 ALA A CA 1
ATOM 2407 C C . ALA A 1 366 ? 11.539 17.802 -16.506 1.00 80.56 366 ALA A C 1
ATOM 2409 O O . ALA A 1 366 ? 11.585 18.858 -15.870 1.00 80.56 366 ALA A O 1
ATOM 2410 N N . ALA A 1 367 ? 12.211 16.718 -16.111 1.00 82.44 367 ALA A N 1
ATOM 2411 C CA . ALA A 1 367 ? 13.143 16.683 -14.986 1.00 82.44 367 ALA A CA 1
ATOM 2412 C C . ALA A 1 367 ? 14.558 17.154 -15.371 1.00 82.44 367 ALA A C 1
ATOM 2414 O O . ALA A 1 367 ? 15.281 17.664 -14.517 1.00 82.44 367 ALA A O 1
ATOM 2415 N N . MET A 1 368 ? 14.944 17.020 -16.646 1.00 86.44 368 MET A N 1
ATOM 2416 C CA . MET A 1 368 ? 16.273 17.370 -17.167 1.00 86.44 368 MET A CA 1
ATOM 2417 C C . MET A 1 368 ? 16.164 18.131 -18.496 1.00 86.44 368 MET A C 1
ATOM 2419 O O . MET A 1 368 ? 16.496 17.625 -19.570 1.00 86.44 368 MET A O 1
ATOM 2423 N N . CYS A 1 369 ? 15.682 19.370 -18.403 1.00 88.94 369 CYS A N 1
ATOM 2424 C CA . CYS A 1 369 ? 15.441 20.255 -19.535 1.00 88.94 369 CYS A CA 1
ATOM 2425 C C . CYS A 1 369 ? 16.594 21.245 -19.742 1.00 88.94 369 CYS A C 1
ATOM 2427 O O . CYS A 1 369 ? 17.120 21.817 -18.780 1.00 88.94 369 CYS A O 1
ATOM 2429 N N . GLY A 1 370 ? 16.949 21.502 -21.001 1.00 88.62 370 GLY A N 1
ATOM 2430 C CA . GLY A 1 370 ? 17.913 22.535 -21.380 1.00 88.62 370 GLY A CA 1
ATOM 2431 C C . GLY A 1 370 ? 18.472 22.346 -22.794 1.00 88.62 370 GLY A C 1
ATOM 2432 O O . GLY A 1 370 ? 18.198 21.353 -23.460 1.00 88.62 370 GLY A O 1
ATOM 2433 N N . GLN A 1 371 ? 19.281 23.300 -23.247 1.00 91.06 371 GLN A N 1
ATOM 2434 C CA . GLN A 1 371 ? 19.853 23.345 -24.596 1.00 91.06 371 GLN A CA 1
ATOM 2435 C C . GLN A 1 371 ? 21.271 23.927 -24.558 1.00 91.06 371 GLN A C 1
ATOM 2437 O O . GLN A 1 371 ? 21.586 24.761 -23.707 1.00 91.06 371 GLN A O 1
ATOM 2442 N N . GLY A 1 372 ? 22.093 23.545 -25.540 1.00 84.69 372 GLY A N 1
ATOM 2443 C CA . GLY A 1 372 ? 23.368 24.194 -25.839 1.00 84.69 372 GLY A CA 1
ATOM 2444 C C . GLY A 1 372 ? 24.429 24.010 -24.759 1.00 84.69 372 GLY A C 1
ATOM 2445 O O . GLY A 1 372 ? 25.241 24.908 -24.562 1.00 84.69 372 GLY A O 1
ATOM 2446 N N . GLY A 1 373 ? 24.394 22.892 -24.030 1.00 84.81 373 GLY A N 1
ATOM 2447 C CA . GLY A 1 373 ? 25.413 22.538 -23.043 1.00 84.81 373 GLY A CA 1
ATOM 2448 C C . GLY A 1 373 ? 25.410 23.420 -21.797 1.00 84.81 373 GLY A C 1
ATOM 2449 O O . GLY A 1 373 ? 26.425 23.554 -21.122 1.00 84.81 373 GLY A O 1
ATOM 2450 N N . LEU A 1 374 ? 24.270 24.038 -21.491 1.00 87.00 374 LEU A N 1
ATOM 2451 C CA . LEU A 1 374 ? 24.006 24.641 -20.187 1.00 87.00 374 LEU A CA 1
ATOM 2452 C C . LEU A 1 374 ? 23.575 23.559 -19.187 1.00 87.00 374 LEU A C 1
ATOM 2454 O O . LEU A 1 374 ? 23.083 22.506 -19.589 1.00 87.00 374 LEU A O 1
ATOM 2458 N N . ALA A 1 375 ? 23.706 23.824 -17.885 1.00 87.50 375 ALA A N 1
ATOM 2459 C CA . ALA A 1 375 ? 23.256 22.894 -16.848 1.00 87.50 375 ALA A CA 1
ATOM 2460 C C . ALA A 1 375 ? 21.763 22.532 -17.001 1.00 87.50 375 ALA A C 1
ATOM 2462 O O . ALA A 1 375 ? 20.924 23.406 -17.255 1.00 87.50 375 ALA A O 1
ATOM 2463 N N . CYS A 1 376 ? 21.436 21.247 -16.840 1.00 89.00 376 CYS A N 1
ATOM 2464 C CA . CYS A 1 376 ? 20.060 20.761 -16.848 1.00 89.00 376 CYS A CA 1
ATOM 2465 C C . CYS A 1 376 ? 19.256 21.361 -15.691 1.00 89.00 376 CYS A C 1
ATOM 2467 O O . CYS A 1 376 ? 19.771 21.562 -14.591 1.00 89.00 376 CYS A O 1
ATOM 2469 N N . ARG A 1 377 ? 17.965 21.614 -15.926 1.00 88.62 377 ARG A N 1
ATOM 2470 C CA . ARG A 1 377 ? 17.024 22.027 -14.879 1.00 88.62 377 ARG A CA 1
ATOM 2471 C C . ARG A 1 377 ? 15.724 21.234 -14.961 1.00 88.62 377 ARG A C 1
ATOM 2473 O O . ARG A 1 377 ? 15.239 20.957 -16.055 1.00 88.62 377 ARG A O 1
ATOM 2480 N N . ALA A 1 378 ? 15.116 20.965 -13.812 1.00 84.81 378 ALA A N 1
ATOM 2481 C CA . ALA A 1 378 ? 13.732 20.516 -13.762 1.00 84.81 378 ALA A CA 1
ATOM 2482 C C . ALA A 1 378 ? 12.784 21.698 -14.029 1.00 84.81 378 ALA A C 1
ATOM 2484 O O . ALA A 1 378 ? 12.986 22.795 -13.506 1.00 84.81 378 ALA A O 1
ATOM 2485 N N . CYS A 1 379 ? 11.723 21.476 -14.805 1.00 79.00 379 CYS A N 1
ATOM 2486 C CA . CYS A 1 379 ? 10.729 22.502 -15.142 1.00 79.00 379 CYS A CA 1
ATOM 2487 C C . CYS A 1 379 ? 9.706 22.786 -14.028 1.00 79.00 379 CYS A C 1
ATOM 2489 O O . CYS A 1 379 ? 8.915 23.725 -14.136 1.00 79.00 379 CYS A O 1
ATOM 2491 N N . GLY A 1 380 ? 9.747 22.006 -12.945 1.00 70.94 380 GLY A N 1
ATOM 2492 C CA . GLY A 1 380 ? 8.796 22.071 -11.838 1.00 70.94 380 GLY A CA 1
ATOM 2493 C C . GLY A 1 380 ? 7.493 21.297 -12.105 1.00 70.94 380 GLY A C 1
ATOM 2494 O O . GLY A 1 380 ? 7.315 20.724 -13.182 1.00 70.94 380 GLY A O 1
ATOM 2495 N N . PRO A 1 381 ? 6.578 21.236 -11.118 1.00 58.22 381 PRO A N 1
ATOM 2496 C CA . PRO A 1 381 ? 5.343 20.459 -11.227 1.00 58.22 381 PRO A CA 1
ATOM 2497 C C . PRO A 1 381 ? 4.429 20.977 -12.348 1.00 58.22 381 PRO A C 1
ATOM 2499 O O . PRO A 1 381 ? 3.949 22.105 -12.275 1.00 58.22 381 PRO A O 1
ATOM 2502 N N . GLY A 1 382 ? 4.162 20.140 -13.356 1.00 63.25 382 GLY A N 1
ATOM 2503 C CA . GLY A 1 382 ? 3.304 20.478 -14.503 1.00 63.25 382 GLY A CA 1
ATOM 2504 C C . GLY A 1 382 ? 4.016 21.168 -15.677 1.00 63.25 382 GLY A C 1
ATOM 2505 O O . GLY A 1 382 ? 3.359 21.494 -16.669 1.00 63.25 382 GLY A O 1
ATOM 2506 N N . GLY A 1 383 ? 5.335 21.372 -15.590 1.00 72.50 383 GLY A N 1
ATOM 2507 C CA . GLY A 1 383 ? 6.139 21.953 -16.664 1.00 72.50 383 GLY A CA 1
ATOM 2508 C C . GLY A 1 383 ? 6.528 20.938 -17.734 1.00 72.50 383 GLY A C 1
ATOM 2509 O O . GLY A 1 383 ? 6.939 19.823 -17.423 1.00 72.50 383 GLY A O 1
ATOM 2510 N N . ALA A 1 384 ? 6.447 21.345 -19.000 1.00 78.06 384 ALA A N 1
ATOM 2511 C CA . ALA A 1 384 ? 6.907 20.561 -20.142 1.00 78.06 384 ALA A CA 1
ATOM 2512 C C . ALA A 1 384 ? 8.192 21.167 -20.717 1.00 78.06 384 ALA A C 1
ATOM 2514 O O . ALA A 1 384 ? 8.312 22.389 -20.839 1.00 78.06 384 ALA A O 1
ATOM 2515 N N . CYS A 1 385 ? 9.143 20.318 -21.104 1.00 81.00 385 CYS A N 1
ATOM 2516 C CA . CYS A 1 385 ? 10.341 20.767 -21.799 1.00 81.00 385 CYS A CA 1
ATOM 2517 C C . CYS A 1 385 ? 10.079 20.835 -23.309 1.00 81.00 385 CYS A C 1
ATOM 2519 O O . CYS A 1 385 ? 10.062 19.816 -23.995 1.00 81.00 385 CYS A O 1
ATOM 2521 N N . ASN A 1 386 ? 9.870 22.041 -23.833 1.00 84.00 386 ASN A N 1
ATOM 2522 C CA . ASN A 1 386 ? 9.661 22.280 -25.256 1.00 84.00 386 ASN A CA 1
ATOM 2523 C C . ASN A 1 386 ? 10.924 22.901 -25.860 1.00 84.00 386 ASN A C 1
ATOM 2525 O O . ASN A 1 386 ? 11.351 23.983 -25.456 1.00 84.00 386 ASN A O 1
ATOM 2529 N N . ALA A 1 387 ? 11.534 22.192 -26.815 1.00 79.31 387 ALA A N 1
ATOM 2530 C CA . ALA A 1 387 ? 12.759 22.602 -27.511 1.00 79.31 387 ALA A CA 1
ATOM 2531 C C . ALA A 1 387 ? 13.886 23.082 -26.564 1.00 79.31 387 ALA A C 1
ATOM 2533 O O . ALA A 1 387 ? 14.465 24.142 -26.766 1.00 79.31 387 ALA A O 1
ATOM 2534 N N . GLY A 1 388 ? 14.157 22.334 -25.486 1.00 77.69 388 GLY A N 1
ATOM 2535 C CA . GLY A 1 388 ? 15.196 22.682 -24.506 1.00 77.69 388 GLY A CA 1
ATOM 2536 C C . GLY A 1 388 ? 14.866 23.876 -23.600 1.00 77.69 388 GLY A C 1
ATOM 2537 O O . GLY A 1 388 ? 15.716 24.317 -22.827 1.00 77.69 388 GLY A O 1
ATOM 2538 N N . THR A 1 389 ? 13.634 24.390 -23.650 1.00 83.00 389 THR A N 1
ATOM 2539 C CA . THR A 1 389 ? 13.126 25.411 -22.726 1.00 83.00 389 THR A CA 1
ATOM 2540 C C . THR A 1 389 ? 11.951 24.885 -21.912 1.00 83.00 389 THR A C 1
ATOM 2542 O O . THR A 1 389 ? 11.043 24.235 -22.429 1.00 83.00 389 THR A O 1
ATOM 2545 N N . CYS A 1 390 ? 11.948 25.180 -20.612 1.00 80.88 390 CYS A N 1
ATOM 2546 C CA . CYS A 1 390 ? 10.817 24.861 -19.751 1.00 80.88 390 CYS A CA 1
ATOM 2547 C C . CYS A 1 390 ? 9.643 25.787 -20.063 1.00 80.88 390 CYS A C 1
ATOM 2549 O O . CYS A 1 390 ? 9.603 26.928 -19.600 1.00 80.88 390 CYS A O 1
ATOM 2551 N N . SER A 1 391 ? 8.662 25.280 -20.803 1.00 76.56 391 SER A N 1
ATOM 2552 C CA . SER A 1 391 ? 7.344 25.895 -20.867 1.00 76.56 391 SER A CA 1
ATOM 2553 C C . SER A 1 391 ? 6.529 25.411 -19.669 1.00 76.56 391 SER A C 1
ATOM 2555 O O . SER A 1 391 ? 6.163 24.237 -19.601 1.00 76.56 391 SER A O 1
ATOM 2557 N N . ASN A 1 392 ? 6.221 26.314 -18.741 1.00 64.50 392 ASN A N 1
ATOM 2558 C CA . ASN A 1 392 ? 5.108 26.118 -17.818 1.00 64.50 392 ASN A CA 1
ATOM 2559 C C . ASN A 1 392 ? 3.847 26.683 -18.485 1.00 64.50 392 ASN A C 1
ATOM 2561 O O . ASN A 1 392 ? 3.670 27.905 -18.468 1.00 64.50 392 ASN A O 1
ATOM 2565 N N . PRO A 1 393 ? 2.968 25.853 -19.086 1.00 64.44 393 PRO A N 1
ATOM 2566 C CA . PRO A 1 393 ? 1.585 26.272 -19.262 1.00 64.44 393 PRO A CA 1
ATOM 2567 C C . PRO A 1 393 ? 1.015 26.641 -17.887 1.00 64.44 393 PRO A C 1
ATOM 2569 O O . PRO A 1 393 ? 1.383 26.033 -16.878 1.00 64.44 393 PRO A O 1
ATOM 2572 N N . ALA A 1 394 ? 0.141 27.650 -17.840 1.00 73.50 394 ALA A N 1
ATOM 2573 C CA . ALA A 1 394 ? -0.492 28.064 -16.590 1.00 73.50 394 ALA A CA 1
ATOM 2574 C C . ALA A 1 394 ? -1.123 26.851 -15.889 1.00 73.50 394 ALA A C 1
ATOM 2576 O O . ALA A 1 394 ? -1.661 25.959 -16.551 1.00 73.50 394 ALA A O 1
ATOM 2577 N N . CYS A 1 395 ? -1.015 26.790 -14.562 1.00 74.88 395 CYS A N 1
ATOM 2578 C CA . CYS A 1 395 ? -1.545 25.654 -13.815 1.00 74.88 395 CYS A CA 1
ATOM 2579 C C . CYS A 1 395 ? -3.065 25.568 -14.015 1.00 74.88 395 CYS A C 1
ATOM 2581 O O . CYS A 1 395 ? -3.776 26.561 -13.849 1.00 74.88 395 CYS A O 1
ATOM 2583 N N . GLY A 1 396 ? -3.555 24.387 -14.387 1.00 82.75 396 GLY A N 1
ATOM 2584 C CA . GLY A 1 396 ? -4.960 24.155 -14.686 1.00 82.75 396 GLY A CA 1
ATOM 2585 C C . GLY A 1 396 ? -5.306 22.671 -14.866 1.00 82.75 396 GLY A C 1
ATOM 2586 O O . GLY A 1 396 ? -4.467 21.794 -14.644 1.00 82.75 396 GLY A O 1
ATOM 2587 N N . PRO A 1 397 ? -6.541 22.357 -15.297 1.00 81.88 397 PRO A N 1
ATOM 2588 C CA . PRO A 1 397 ? -7.038 20.977 -15.363 1.00 81.88 397 PRO A CA 1
ATOM 2589 C C . PRO A 1 397 ? -6.239 20.045 -16.286 1.00 81.88 397 PRO A C 1
ATOM 2591 O O . PRO A 1 397 ? -6.249 18.833 -16.096 1.00 81.88 397 PRO A O 1
ATOM 2594 N N . ALA A 1 398 ? -5.536 20.600 -17.279 1.00 79.12 398 ALA A N 1
ATOM 2595 C CA . ALA A 1 398 ? -4.750 19.837 -18.250 1.00 79.12 398 ALA A CA 1
ATOM 2596 C C . ALA A 1 398 ? -3.380 19.364 -17.723 1.00 79.12 398 ALA A C 1
ATOM 2598 O O . ALA A 1 398 ? -2.810 18.433 -18.286 1.00 79.12 398 ALA A O 1
ATOM 2599 N N . ASN A 1 399 ? -2.831 20.002 -16.681 1.00 70.81 399 ASN A N 1
ATOM 2600 C CA . ASN A 1 399 ? -1.482 19.725 -16.164 1.00 70.81 399 ASN A CA 1
ATOM 2601 C C . ASN A 1 399 ? -1.407 19.550 -14.636 1.00 70.81 399 ASN A C 1
ATOM 2603 O O . ASN A 1 399 ? -0.335 19.227 -14.124 1.00 70.81 399 ASN A O 1
ATOM 2607 N N . CYS A 1 400 ? -2.513 19.725 -13.904 1.00 81.19 400 CYS A N 1
ATOM 2608 C CA . CYS A 1 400 ? -2.548 19.565 -12.455 1.00 81.19 400 CYS A CA 1
ATOM 2609 C C . CYS A 1 400 ? -3.725 18.689 -11.982 1.00 81.19 400 CYS A C 1
ATOM 2611 O O . CYS A 1 400 ? -4.865 19.150 -11.979 1.00 81.19 400 CYS A O 1
ATOM 2613 N N . PRO A 1 401 ? -3.488 17.447 -11.509 1.00 78.44 401 PRO A N 1
ATOM 2614 C CA . PRO A 1 401 ? -4.549 16.619 -10.923 1.00 78.44 401 PRO A CA 1
ATOM 2615 C C . PRO A 1 401 ? -4.995 17.106 -9.530 1.00 78.44 401 PRO A C 1
ATOM 2617 O O . PRO A 1 401 ? -6.104 16.801 -9.090 1.00 78.44 401 PRO A O 1
ATOM 2620 N N . GLY A 1 402 ? -4.140 17.864 -8.832 1.00 86.12 402 GLY A N 1
ATOM 2621 C CA . GLY A 1 402 ? -4.437 18.506 -7.550 1.00 86.12 402 GLY A CA 1
ATOM 2622 C C . GLY A 1 402 ? -5.054 19.897 -7.724 1.00 86.12 402 GLY A C 1
ATOM 2623 O O . GLY A 1 402 ? -6.005 20.056 -8.483 1.00 86.12 402 GLY A O 1
ATOM 2624 N N . CYS A 1 403 ? -4.528 20.903 -7.028 1.00 90.62 403 CYS A N 1
ATOM 2625 C CA . CYS A 1 403 ? -4.972 22.295 -7.129 1.00 90.62 403 CYS A CA 1
ATOM 2626 C C . CYS A 1 403 ? -3.814 23.246 -7.452 1.00 90.62 403 CYS A C 1
ATOM 2628 O O . CYS A 1 403 ? -2.647 22.933 -7.221 1.00 90.62 403 CYS A O 1
ATOM 2630 N N . CYS A 1 404 ? -4.144 24.427 -7.960 1.00 90.94 404 CYS A N 1
ATOM 2631 C CA . CYS A 1 404 ? -3.191 25.434 -8.402 1.00 90.94 404 CYS A CA 1
ATOM 2632 C C . CYS A 1 404 ? -3.042 26.565 -7.383 1.00 90.94 404 CYS A C 1
ATOM 2634 O O . CYS A 1 404 ? -4.017 27.228 -7.028 1.00 90.94 404 CYS A O 1
ATOM 2636 N N . ASN A 1 405 ? -1.810 26.820 -6.942 1.00 89.56 405 ASN A N 1
ATOM 2637 C CA . ASN A 1 405 ? -1.446 28.037 -6.223 1.00 89.56 405 ASN A CA 1
ATOM 2638 C C . ASN A 1 405 ? -0.566 28.891 -7.148 1.00 89.56 405 ASN A C 1
ATOM 2640 O O . ASN A 1 405 ? 0.613 28.598 -7.358 1.00 89.56 405 ASN A O 1
ATOM 2644 N N . GLY A 1 406 ? -1.179 29.879 -7.806 1.00 84.00 406 GLY A N 1
ATOM 2645 C CA . GLY A 1 406 ? -0.586 30.513 -8.984 1.00 84.00 406 GLY A CA 1
ATOM 2646 C C . GLY A 1 406 ? -0.287 29.468 -10.065 1.00 84.00 406 GLY A C 1
ATOM 2647 O O . GLY A 1 406 ? -1.140 28.646 -10.388 1.00 84.00 406 GLY A O 1
ATOM 2648 N N . ASN A 1 407 ? 0.946 29.458 -10.579 1.00 77.06 407 ASN A N 1
ATOM 2649 C CA . ASN A 1 407 ? 1.412 28.450 -11.540 1.00 77.06 407 ASN A CA 1
ATOM 2650 C C . ASN A 1 407 ? 1.962 27.164 -10.891 1.00 77.06 407 ASN A C 1
ATOM 2652 O O . ASN A 1 407 ? 2.422 26.283 -11.611 1.00 77.06 407 ASN A O 1
ATOM 2656 N N . GLN A 1 408 ? 1.934 27.027 -9.562 1.00 78.69 408 GLN A N 1
ATOM 2657 C CA . GLN A 1 408 ? 2.422 25.825 -8.886 1.00 78.69 408 GLN A CA 1
ATOM 2658 C C . GLN A 1 408 ? 1.287 24.815 -8.684 1.00 78.69 408 GLN A C 1
ATOM 2660 O O . GLN A 1 408 ? 0.339 25.080 -7.942 1.00 78.69 408 GLN A O 1
ATOM 2665 N N . CYS A 1 409 ? 1.412 23.631 -9.290 1.00 79.38 409 CYS A N 1
ATOM 2666 C CA . CYS A 1 409 ? 0.535 22.507 -8.973 1.00 79.38 409 CYS A CA 1
ATOM 2667 C C . CYS A 1 409 ? 0.887 21.923 -7.597 1.00 79.38 409 CYS A C 1
ATOM 2669 O O . CYS A 1 409 ? 2.020 21.501 -7.355 1.00 79.38 409 CYS A O 1
ATOM 2671 N N . LEU A 1 410 ? -0.097 21.886 -6.701 1.00 81.00 410 LEU A N 1
ATOM 2672 C CA . LEU A 1 410 ? -0.028 21.299 -5.365 1.00 81.00 410 LEU A CA 1
ATOM 2673 C C . LEU A 1 410 ? -0.966 20.092 -5.288 1.00 81.00 410 LEU A C 1
ATOM 2675 O O . LEU A 1 410 ? -2.013 20.058 -5.926 1.00 81.00 410 LEU A O 1
ATOM 2679 N N . ALA A 1 411 ? -0.625 19.094 -4.473 1.00 77.31 411 ALA A N 1
ATOM 2680 C CA . ALA A 1 411 ? -1.292 17.787 -4.490 1.00 77.31 411 ALA A CA 1
ATOM 2681 C C . ALA A 1 411 ? -2.745 17.761 -3.947 1.00 77.31 411 ALA A C 1
ATOM 2683 O O . ALA A 1 411 ? -3.408 16.719 -3.981 1.00 77.31 411 ALA A O 1
ATOM 2684 N N . GLY A 1 412 ? -3.270 18.899 -3.477 1.00 82.00 412 GLY A N 1
ATOM 2685 C CA . GLY A 1 412 ? -4.711 19.089 -3.293 1.00 82.00 412 GLY A CA 1
ATOM 2686 C C . GLY A 1 412 ? -5.330 18.438 -2.052 1.00 82.00 412 GLY A C 1
ATOM 2687 O O . GLY A 1 412 ? -6.542 18.245 -2.010 1.00 82.00 412 GLY A O 1
ATOM 2688 N N . PHE A 1 413 ? -4.525 18.013 -1.074 1.00 77.56 413 PHE A N 1
ATOM 2689 C CA . PHE A 1 413 ? -4.992 17.307 0.133 1.00 77.56 413 PHE A CA 1
ATOM 2690 C C . PHE A 1 413 ? -4.585 17.969 1.457 1.00 77.56 413 PHE A C 1
ATOM 2692 O O . PHE A 1 413 ? -4.880 17.426 2.518 1.00 77.56 413 PHE A O 1
ATOM 2699 N N . THR A 1 414 ? -3.906 19.120 1.431 1.00 75.12 414 THR A N 1
ATOM 2700 C CA . THR A 1 414 ? -3.543 19.838 2.666 1.00 75.12 414 THR A CA 1
ATOM 2701 C C . THR A 1 414 ? -4.549 20.948 2.943 1.00 75.12 414 THR A C 1
ATOM 2703 O O . THR A 1 414 ? -5.136 21.501 2.017 1.00 75.12 414 THR A O 1
ATOM 2706 N N . ASN A 1 415 ? -4.708 21.352 4.203 1.00 67.56 415 ASN A N 1
ATOM 2707 C CA . ASN A 1 415 ? -5.615 22.452 4.538 1.00 67.56 415 ASN A CA 1
ATOM 2708 C C . ASN A 1 415 ? -5.227 23.790 3.892 1.00 67.56 415 ASN A C 1
ATOM 2710 O O . ASN A 1 415 ? -6.122 24.570 3.625 1.00 67.56 415 ASN A O 1
ATOM 2714 N N . ARG A 1 416 ? -3.942 24.055 3.607 1.00 77.62 416 ARG A N 1
ATOM 2715 C CA . ARG A 1 416 ? -3.500 25.286 2.908 1.00 77.62 416 ARG A CA 1
ATOM 2716 C C . ARG A 1 416 ? -3.495 25.157 1.381 1.00 77.62 416 ARG A C 1
ATOM 2718 O O . ARG A 1 416 ? -3.118 26.087 0.677 1.00 77.62 416 ARG A O 1
ATOM 2725 N N . SER A 1 417 ? -3.815 23.973 0.868 1.00 84.06 417 SER A N 1
ATOM 2726 C CA . SER A 1 417 ? -3.896 23.683 -0.561 1.00 84.06 417 SER A CA 1
ATOM 2727 C C . SER A 1 417 ? -4.894 22.559 -0.806 1.00 84.06 417 SER A C 1
ATOM 2729 O O . SER A 1 417 ? -4.535 21.439 -1.176 1.00 84.06 417 SER A O 1
ATOM 2731 N N . CYS A 1 418 ? -6.162 22.868 -0.538 1.00 83.88 418 CYS A N 1
ATOM 2732 C CA . CYS A 1 418 ? -7.274 21.959 -0.753 1.00 83.88 418 CYS A CA 1
ATOM 2733 C C . CYS A 1 418 ? -7.879 22.177 -2.141 1.00 83.88 418 CYS A C 1
ATOM 2735 O O . CYS A 1 418 ? -8.149 23.314 -2.527 1.00 83.88 418 CYS A O 1
ATOM 2737 N N . GLY A 1 419 ? -8.095 21.098 -2.890 1.00 88.25 419 GLY A N 1
ATOM 2738 C CA . GLY A 1 419 ? -8.714 21.149 -4.214 1.00 88.25 419 GLY A CA 1
ATOM 2739 C C . GLY A 1 419 ? -8.295 19.979 -5.098 1.00 88.25 419 GLY A C 1
ATOM 2740 O O . GLY A 1 419 ? -7.445 19.170 -4.729 1.00 88.25 419 GLY A O 1
ATOM 2741 N N . SER A 1 420 ? -8.897 19.870 -6.275 1.00 88.88 420 SER A N 1
ATOM 2742 C CA . SER A 1 420 ? -8.613 18.802 -7.240 1.00 88.88 420 SER A CA 1
ATOM 2743 C C . SER A 1 420 ? -8.967 19.244 -8.660 1.00 88.88 420 SER A C 1
ATOM 2745 O O . SER A 1 420 ? -9.798 20.135 -8.835 1.00 88.88 420 SER A O 1
ATOM 2747 N N . GLY A 1 421 ? -8.379 18.598 -9.670 1.00 85.12 421 GLY A N 1
ATOM 2748 C CA . GLY A 1 421 ? -8.682 18.861 -11.081 1.00 85.12 421 GLY A CA 1
ATOM 2749 C C . GLY A 1 421 ? -8.181 20.212 -11.604 1.00 85.12 421 GLY A C 1
ATOM 2750 O O . GLY A 1 421 ? -8.787 20.770 -12.513 1.00 85.12 421 GLY A O 1
ATOM 2751 N N . GLY A 1 422 ? -7.119 20.767 -11.017 1.00 86.94 422 GLY A N 1
ATOM 2752 C CA . GLY A 1 422 ? -6.457 21.981 -11.501 1.00 86.94 422 GLY A CA 1
ATOM 2753 C C . GLY A 1 422 ? -7.215 23.279 -11.220 1.00 86.94 422 GLY A C 1
ATOM 2754 O O . GLY A 1 422 ? -6.882 24.320 -11.781 1.00 86.94 422 GLY A O 1
ATOM 2755 N N . ALA A 1 423 ? -8.225 23.238 -10.349 1.00 89.69 423 ALA A N 1
ATOM 2756 C CA . ALA A 1 423 ? -8.847 24.432 -9.786 1.00 89.69 423 ALA A CA 1
ATOM 2757 C C . ALA A 1 423 ? -7.889 25.158 -8.820 1.00 89.69 423 ALA A C 1
ATOM 2759 O O . ALA A 1 423 ? -6.921 24.571 -8.331 1.00 89.69 423 ALA A O 1
ATOM 2760 N N . ALA A 1 424 ? -8.167 26.425 -8.504 1.00 91.69 424 ALA A N 1
ATOM 2761 C CA . ALA A 1 424 ? -7.391 27.174 -7.516 1.00 91.69 424 ALA A CA 1
ATOM 2762 C C . ALA A 1 424 ? -7.426 26.493 -6.133 1.00 91.69 424 ALA A C 1
ATOM 2764 O O . ALA A 1 424 ? -8.468 26.009 -5.691 1.00 91.69 424 ALA A O 1
ATOM 2765 N N . CYS A 1 425 ? -6.286 26.463 -5.446 1.00 90.81 425 CYS A N 1
ATOM 2766 C CA . CYS A 1 425 ? -6.180 25.918 -4.097 1.00 90.81 425 CYS A CA 1
ATOM 2767 C C . CYS A 1 425 ? -6.938 26.776 -3.074 1.00 90.81 425 CYS A C 1
ATOM 2769 O O . CYS A 1 425 ? -6.675 27.970 -2.948 1.00 90.81 425 CYS A O 1
ATOM 2771 N N . ALA A 1 426 ? -7.809 26.148 -2.284 1.00 89.88 426 ALA A N 1
ATOM 2772 C CA . ALA A 1 426 ? -8.452 26.769 -1.133 1.00 89.88 426 ALA A CA 1
ATOM 2773 C C . ALA A 1 426 ? -7.600 26.612 0.141 1.00 89.88 426 ALA A C 1
ATOM 2775 O O . ALA A 1 426 ? -7.015 25.547 0.375 1.00 89.88 426 ALA A O 1
ATOM 2776 N N . ASP A 1 427 ? -7.574 27.655 0.978 1.00 87.00 427 ASP A N 1
ATOM 2777 C CA . ASP A 1 427 ? -7.026 27.599 2.337 1.00 87.00 427 ASP A CA 1
ATOM 2778 C C . ASP A 1 427 ? -8.154 27.425 3.366 1.00 87.00 427 ASP A C 1
ATOM 2780 O O . ASP A 1 427 ? -8.877 28.357 3.723 1.00 87.00 427 ASP A O 1
ATOM 2784 N N . CYS A 1 428 ? -8.299 26.201 3.858 1.00 78.62 428 CYS A N 1
ATOM 2785 C CA . CYS A 1 428 ? -9.268 25.833 4.876 1.00 78.62 428 CYS A CA 1
ATOM 2786 C C . CYS A 1 428 ? -8.895 26.372 6.270 1.00 78.62 428 CYS A C 1
ATOM 2788 O O . CYS A 1 428 ? -9.789 26.550 7.097 1.00 78.62 428 CYS A O 1
ATOM 2790 N N . PHE A 1 429 ? -7.623 26.718 6.541 1.00 73.69 429 PHE A N 1
ATOM 2791 C CA . PHE A 1 429 ? -7.271 27.383 7.806 1.00 73.69 429 PHE A CA 1
ATOM 2792 C C . PHE A 1 429 ? -7.902 28.770 7.906 1.00 73.69 429 PHE A C 1
ATOM 2794 O O . PHE A 1 429 ? -8.400 29.125 8.971 1.00 73.69 429 PHE A O 1
ATOM 2801 N N . ALA A 1 430 ? -7.952 29.521 6.801 1.00 74.50 430 ALA A N 1
ATOM 2802 C CA . ALA A 1 430 ? -8.601 30.832 6.752 1.00 74.50 430 ALA A CA 1
ATOM 2803 C C . ALA A 1 430 ? -10.115 30.776 7.055 1.00 74.50 430 ALA A C 1
ATOM 2805 O O . ALA A 1 430 ? -10.723 31.804 7.340 1.00 74.50 430 ALA A O 1
ATOM 2806 N N . THR A 1 431 ? -10.721 29.582 7.019 1.00 72.25 431 THR A N 1
ATOM 2807 C CA . THR A 1 431 ? -12.144 29.338 7.313 1.00 72.25 431 THR A CA 1
ATOM 2808 C C . THR A 1 431 ? -12.373 28.443 8.540 1.00 72.25 431 THR A C 1
ATOM 2810 O O . THR A 1 431 ? -13.503 28.031 8.785 1.00 72.25 431 THR A O 1
ATOM 2813 N N . SER A 1 432 ? -11.332 28.132 9.325 1.00 71.81 432 SER A N 1
ATOM 2814 C CA . SER A 1 432 ? -11.390 27.220 10.489 1.00 71.81 432 SER A CA 1
ATOM 2815 C C . SER A 1 432 ? -11.921 25.807 10.182 1.00 71.81 432 SER A C 1
ATOM 2817 O O . SER A 1 432 ? -12.462 25.117 11.052 1.00 71.81 432 SER A O 1
ATOM 2819 N N . THR A 1 433 ? -11.737 25.344 8.945 1.00 77.00 433 THR A N 1
ATOM 2820 C CA . THR A 1 433 ? -12.137 24.008 8.484 1.00 77.00 433 THR A CA 1
ATOM 2821 C C . THR A 1 433 ? -10.930 23.180 8.035 1.00 77.00 433 THR A C 1
ATOM 2823 O O . THR A 1 433 ? -9.784 23.635 8.017 1.00 77.00 433 THR A O 1
ATOM 2826 N N . THR A 1 434 ? -11.176 21.924 7.681 1.00 73.88 434 THR A N 1
ATOM 2827 C CA . THR A 1 434 ? -10.198 21.002 7.114 1.00 73.88 434 THR A CA 1
ATOM 2828 C C . THR A 1 434 ? -10.590 20.592 5.696 1.00 73.88 434 THR A C 1
ATOM 2830 O O . THR A 1 434 ? -11.756 20.685 5.290 1.00 73.88 434 THR A O 1
ATOM 2833 N N . CYS A 1 435 ? -9.585 20.175 4.923 1.00 75.69 435 CYS A N 1
ATOM 2834 C CA . CYS A 1 435 ? -9.767 19.713 3.556 1.00 75.69 435 CYS A CA 1
ATOM 2835 C C . CYS A 1 435 ? -10.460 18.347 3.545 1.00 75.69 435 CYS A C 1
ATOM 2837 O O . CYS A 1 435 ? -9.881 17.346 3.968 1.00 75.69 435 CYS A O 1
ATOM 2839 N N . ASN A 1 436 ? -11.687 18.290 3.030 1.00 80.06 436 ASN A N 1
ATOM 2840 C CA . ASN A 1 436 ? -12.399 17.036 2.846 1.00 80.06 436 ASN A CA 1
ATOM 2841 C C . ASN A 1 436 ? -11.847 16.311 1.608 1.00 80.06 436 ASN A C 1
ATOM 2843 O O . ASN A 1 436 ? -12.227 16.602 0.473 1.00 80.06 436 ASN A O 1
ATOM 2847 N N . THR A 1 437 ? -10.943 15.357 1.831 1.00 72.06 437 THR A N 1
ATOM 2848 C CA . THR A 1 437 ? -10.319 14.545 0.773 1.00 72.06 437 THR A CA 1
ATOM 2849 C C . THR A 1 437 ? -11.257 13.504 0.156 1.00 72.06 437 THR A C 1
ATOM 2851 O O . THR A 1 437 ? -10.917 12.957 -0.894 1.00 72.06 437 THR A O 1
ATOM 2854 N N . LEU A 1 438 ? -12.419 13.260 0.778 1.00 66.19 438 LEU A N 1
ATOM 2855 C CA . LEU A 1 438 ? -13.491 12.381 0.296 1.00 66.19 438 LEU A CA 1
ATOM 2856 C C . LEU A 1 438 ? -14.533 13.132 -0.555 1.00 66.19 438 LEU A C 1
ATOM 2858 O O . LEU A 1 438 ? -15.343 12.497 -1.226 1.00 66.19 438 LEU A O 1
ATOM 2862 N N . ALA A 1 439 ? -14.523 14.470 -0.547 1.00 69.62 439 ALA A N 1
ATOM 2863 C CA . ALA A 1 439 ? -15.341 15.275 -1.450 1.00 69.62 439 ALA A CA 1
ATOM 2864 C C . ALA A 1 439 ? -14.760 15.265 -2.875 1.00 69.62 439 ALA A C 1
ATOM 2866 O O . ALA A 1 439 ? -13.540 15.263 -3.061 1.00 69.62 439 ALA A O 1
ATOM 2867 N N . ASN A 1 440 ? -15.637 15.294 -3.881 1.00 74.38 440 ASN A N 1
ATOM 2868 C CA . ASN A 1 440 ? -15.263 15.380 -5.291 1.00 74.38 440 ASN A CA 1
ATOM 2869 C C . ASN A 1 440 ? -16.055 16.509 -5.991 1.00 74.38 440 ASN A C 1
ATOM 2871 O O . ASN A 1 440 ? -17.262 16.347 -6.182 1.00 74.38 440 ASN A O 1
ATOM 2875 N N . PRO A 1 441 ? -15.419 17.636 -6.372 1.00 75.06 441 PRO A N 1
ATOM 2876 C CA . PRO A 1 441 ? -14.019 17.980 -6.109 1.00 75.06 441 PRO A CA 1
ATOM 2877 C C . PRO A 1 441 ? -13.740 18.184 -4.610 1.00 75.06 441 PRO A C 1
ATOM 2879 O O . PRO A 1 441 ? -14.649 18.450 -3.823 1.00 75.06 441 PRO A O 1
ATOM 2882 N N . ARG A 1 442 ? -12.468 18.067 -4.211 1.00 86.00 442 ARG A N 1
ATOM 2883 C CA . ARG A 1 442 ? -12.053 18.271 -2.814 1.00 86.00 442 ARG A CA 1
ATOM 2884 C C . ARG A 1 442 ? -12.307 19.711 -2.386 1.00 86.00 442 ARG A C 1
ATOM 2886 O O . ARG A 1 442 ? -11.976 20.639 -3.121 1.00 86.00 442 ARG A O 1
ATOM 2893 N N . ALA A 1 443 ? -12.849 19.893 -1.187 1.00 84.25 443 ALA A N 1
ATOM 2894 C CA . ALA A 1 443 ? -13.254 21.201 -0.685 1.00 84.25 443 ALA A CA 1
ATOM 2895 C C . ALA A 1 443 ? -13.053 21.328 0.829 1.00 84.25 443 ALA A C 1
ATOM 2897 O O . ALA A 1 443 ? -13.030 20.339 1.564 1.00 84.25 443 ALA A O 1
ATOM 2898 N N . CYS A 1 444 ? -12.942 22.566 1.299 1.00 85.44 444 CYS A N 1
ATOM 2899 C CA . CYS A 1 444 ? -13.011 22.899 2.717 1.00 85.44 444 CYS A CA 1
ATOM 2900 C C . CYS A 1 444 ? -14.441 22.670 3.229 1.00 85.44 444 CYS A C 1
ATOM 2902 O O . CYS A 1 444 ? -15.384 23.181 2.626 1.00 85.44 444 CYS A O 1
ATOM 2904 N N . GLY A 1 445 ? -14.626 21.897 4.305 1.00 74.06 445 GLY A N 1
ATOM 2905 C CA . GLY A 1 445 ? -15.993 21.570 4.746 1.00 74.06 445 GLY A CA 1
ATOM 2906 C C . GLY A 1 445 ? -16.183 20.856 6.084 1.00 74.06 445 GLY A C 1
ATOM 2907 O O . GLY A 1 445 ? -17.324 20.680 6.496 1.00 74.06 445 GLY A O 1
ATOM 2908 N N . ILE A 1 446 ? -15.117 20.453 6.781 1.00 62.66 446 ILE A N 1
ATOM 2909 C CA . ILE A 1 446 ? -15.222 19.814 8.104 1.00 62.66 446 ILE A CA 1
ATOM 2910 C C . ILE A 1 446 ? -14.617 20.770 9.147 1.00 62.66 446 ILE A C 1
ATOM 2912 O O . ILE A 1 446 ? -13.450 21.128 8.997 1.00 62.66 446 ILE A O 1
ATOM 2916 N N . PRO A 1 447 ? -15.351 21.226 10.180 1.00 62.50 447 PRO A N 1
ATOM 2917 C CA . PRO A 1 447 ? -14.799 22.098 11.221 1.00 62.50 447 PRO A CA 1
ATOM 2918 C C . PRO A 1 447 ? -13.593 21.476 11.940 1.00 62.50 447 PRO A C 1
ATOM 2920 O O . PRO A 1 447 ? -13.607 20.293 12.276 1.00 62.50 447 PRO A O 1
ATOM 2923 N N . SER A 1 448 ? -12.553 22.269 12.208 1.00 61.69 448 SER A N 1
ATOM 2924 C CA . SER A 1 448 ? -11.376 21.801 12.951 1.00 61.69 448 SER A CA 1
ATOM 2925 C C . SER A 1 448 ? -11.602 21.883 14.463 1.00 61.69 448 SER A C 1
ATOM 2927 O O . SER A 1 448 ? -11.582 22.972 15.030 1.00 61.69 448 SER A O 1
ATOM 2929 N N . THR A 1 449 ? -11.722 20.738 15.139 1.00 68.88 449 THR A N 1
ATOM 2930 C CA . THR A 1 449 ? -11.759 20.645 16.615 1.00 68.88 449 THR A CA 1
ATOM 2931 C C . THR A 1 449 ? -10.376 20.381 17.229 1.00 68.88 449 THR A C 1
ATOM 2933 O O . THR A 1 449 ? -10.283 19.745 18.271 1.00 68.88 449 THR A O 1
ATOM 2936 N N . CYS A 1 450 ? -9.293 20.780 16.556 1.00 72.12 450 CYS A N 1
ATOM 2937 C CA . CYS A 1 450 ? -7.903 20.533 16.961 1.00 72.12 450 CYS A CA 1
ATOM 2938 C C . CYS A 1 450 ? -7.306 21.745 17.720 1.00 72.12 450 CYS A C 1
ATOM 2940 O O . CYS A 1 450 ? -7.351 22.848 17.169 1.00 72.12 450 CYS A O 1
ATOM 2942 N N . PRO A 1 451 ? -6.686 21.572 18.910 1.00 77.94 451 PRO A N 1
ATOM 2943 C CA . PRO A 1 451 ? -6.653 20.352 19.719 1.00 77.94 451 PRO A CA 1
ATOM 2944 C C . PRO A 1 451 ? -8.020 20.070 20.357 1.00 77.94 451 PRO A C 1
ATOM 2946 O O . PRO A 1 451 ? -8.685 20.985 20.844 1.00 77.94 451 PRO A O 1
ATOM 2949 N N . ALA A 1 452 ? -8.423 18.802 20.394 1.00 80.88 452 ALA A N 1
ATOM 2950 C CA . ALA A 1 452 ? -9.658 18.411 21.066 1.00 80.88 452 ALA A CA 1
ATOM 2951 C C . ALA A 1 452 ? -9.468 18.458 22.588 1.00 80.88 452 ALA A C 1
ATOM 2953 O O . ALA A 1 452 ? -8.376 18.189 23.090 1.00 80.88 452 ALA A O 1
ATOM 2954 N N . THR A 1 453 ? -10.522 18.787 23.335 1.00 83.44 453 THR A N 1
ATOM 2955 C CA . THR A 1 453 ? -10.476 18.794 24.803 1.00 83.44 453 THR A CA 1
ATOM 2956 C C . THR A 1 453 ? -10.283 17.378 25.337 1.00 83.44 453 THR A C 1
ATOM 2958 O O . THR A 1 453 ? -11.073 16.487 25.027 1.00 83.44 453 THR A O 1
ATOM 2961 N N . TYR A 1 454 ? -9.271 17.170 26.179 1.00 85.81 454 TYR A N 1
ATOM 2962 C CA . TYR A 1 454 ? -9.093 15.907 26.894 1.00 85.81 454 TYR A CA 1
ATOM 2963 C C . TYR A 1 454 ? -9.867 15.937 28.224 1.00 85.81 454 TYR A C 1
ATOM 2965 O O . TYR A 1 454 ? -9.531 16.745 29.091 1.00 85.81 454 TYR A O 1
ATOM 2973 N N . PRO A 1 455 ? -10.881 15.072 28.434 1.00 80.44 455 PRO A N 1
ATOM 2974 C CA . PRO A 1 455 ? -11.695 15.077 29.655 1.00 80.44 455 PRO A CA 1
ATOM 2975 C C . PRO A 1 455 ? -10.972 14.506 30.892 1.00 80.44 455 PRO A C 1
ATOM 2977 O O . PRO A 1 455 ? -11.534 14.518 31.985 1.00 80.44 455 PRO A O 1
ATOM 2980 N N . GLY A 1 456 ? -9.739 14.013 30.736 1.00 84.50 456 GLY A N 1
ATOM 2981 C CA . GLY A 1 456 ? -8.944 13.377 31.786 1.00 84.50 456 GLY A CA 1
ATOM 2982 C C . GLY A 1 456 ? -8.762 11.873 31.564 1.00 84.50 456 GLY A C 1
ATOM 2983 O O . GLY A 1 456 ? -9.416 11.265 30.722 1.00 84.50 456 GLY A O 1
ATOM 2984 N N . CYS A 1 457 ? -7.846 11.263 32.321 1.00 87.25 457 CYS A N 1
ATOM 2985 C CA . CYS A 1 457 ? -7.485 9.859 32.121 1.00 87.25 457 CYS A CA 1
ATOM 2986 C C . CYS A 1 457 ? -8.489 8.885 32.756 1.00 87.25 457 CYS A C 1
ATOM 2988 O O . CYS A 1 457 ? -8.537 8.725 33.981 1.00 87.25 457 CYS A O 1
ATOM 2990 N N . ASN A 1 458 ? -9.236 8.179 31.907 1.00 86.38 458 ASN A N 1
ATOM 2991 C CA . ASN A 1 458 ? -10.271 7.226 32.307 1.00 86.38 458 ASN A CA 1
ATOM 2992 C C . ASN A 1 458 ? -9.741 6.053 33.153 1.00 86.38 458 ASN A C 1
ATOM 2994 O O . ASN A 1 458 ? -8.594 5.616 33.034 1.00 86.38 458 ASN A O 1
ATOM 2998 N N . ALA A 1 459 ? -10.600 5.486 34.008 1.00 76.81 459 ALA A N 1
ATOM 2999 C CA . ALA A 1 459 ? -10.235 4.428 34.960 1.00 76.81 459 ALA A CA 1
ATOM 3000 C C . ALA A 1 459 ? -9.603 3.175 34.312 1.00 76.81 459 ALA A C 1
ATOM 3002 O O . ALA A 1 459 ? -8.731 2.566 34.924 1.00 76.81 459 ALA A O 1
ATOM 3003 N N . GLY A 1 460 ? -9.967 2.830 33.071 1.00 77.06 460 GLY A N 1
ATOM 3004 C CA . GLY A 1 460 ? -9.422 1.671 32.346 1.00 77.06 460 GLY A CA 1
ATOM 3005 C C . GLY A 1 460 ? -8.119 1.905 31.565 1.00 77.06 460 GLY A C 1
ATOM 3006 O O . GLY A 1 460 ? -7.558 0.946 31.045 1.00 77.06 460 GLY A O 1
ATOM 3007 N N . VAL A 1 461 ? -7.628 3.144 31.456 1.00 85.62 461 VAL A N 1
ATOM 3008 C CA . VAL A 1 461 ? -6.468 3.469 30.608 1.00 85.62 461 VAL A CA 1
ATOM 3009 C C . VAL A 1 461 ? -5.161 3.057 31.290 1.00 85.62 461 VAL A C 1
ATOM 3011 O O . VAL A 1 461 ? -4.847 3.490 32.400 1.00 85.62 461 VAL A O 1
ATOM 3014 N N . SER A 1 462 ? -4.383 2.209 30.618 1.00 88.12 462 SER A N 1
ATOM 3015 C CA . SER A 1 462 ? -3.056 1.763 31.048 1.00 88.12 462 SER A CA 1
ATOM 3016 C C . SER A 1 462 ? -2.258 1.265 29.844 1.00 88.12 462 SER A C 1
ATOM 3018 O O . SER A 1 462 ? -2.839 0.766 28.881 1.00 88.12 462 SER A O 1
ATOM 3020 N N . GLN A 1 463 ? -0.932 1.378 29.893 1.00 85.94 463 GLN A N 1
ATOM 3021 C CA . GLN A 1 463 ? -0.065 0.832 28.854 1.00 85.94 463 GLN A CA 1
ATOM 3022 C C . GLN A 1 463 ? -0.178 -0.701 28.824 1.00 85.94 463 GLN A C 1
ATOM 3024 O O . GLN A 1 463 ? -0.028 -1.370 29.854 1.00 85.94 463 GLN A O 1
ATOM 3029 N N . VAL A 1 464 ? -0.431 -1.247 27.631 1.00 84.56 464 VAL A N 1
ATOM 3030 C CA . VAL A 1 464 ? -0.534 -2.693 27.396 1.00 84.56 464 VAL A CA 1
ATOM 3031 C C . VAL A 1 464 ? 0.783 -3.369 27.776 1.00 84.56 464 VAL A C 1
ATOM 3033 O O . VAL A 1 464 ? 1.856 -2.953 27.341 1.00 84.56 464 VAL A O 1
ATOM 3036 N N . VAL A 1 465 ? 0.697 -4.424 28.588 1.00 87.56 465 VAL A N 1
ATOM 3037 C CA . VAL A 1 465 ? 1.838 -5.292 28.894 1.00 87.56 465 VAL A CA 1
ATOM 3038 C C . VAL A 1 465 ? 1.945 -6.318 27.779 1.00 87.56 465 VAL A C 1
ATOM 3040 O O . VAL A 1 465 ? 1.091 -7.195 27.662 1.00 87.56 465 VAL A O 1
ATOM 3043 N N . LEU A 1 466 ? 2.981 -6.195 26.954 1.00 85.06 466 LEU A N 1
ATOM 3044 C CA . LEU A 1 466 ? 3.267 -7.184 25.923 1.00 85.06 466 LEU A CA 1
ATOM 3045 C C . LEU A 1 466 ? 3.821 -8.468 26.567 1.00 85.06 466 LEU A C 1
ATOM 3047 O O . LEU A 1 466 ? 4.727 -8.373 27.404 1.00 85.06 466 LEU A O 1
ATOM 3051 N N . PRO A 1 467 ? 3.312 -9.658 26.194 1.00 83.62 467 PRO A N 1
ATOM 3052 C CA . PRO A 1 467 ? 3.937 -10.919 26.575 1.00 83.62 467 PRO A CA 1
ATOM 3053 C C . PRO A 1 467 ? 5.365 -11.005 26.013 1.00 83.62 467 PRO A C 1
ATOM 3055 O O . PRO A 1 467 ? 5.672 -10.439 24.965 1.00 83.62 467 PRO A O 1
ATOM 3058 N N . GLN A 1 468 ? 6.247 -11.695 26.735 1.00 84.94 468 GLN A N 1
ATOM 3059 C CA . GLN A 1 468 ? 7.647 -11.898 26.347 1.00 84.94 468 GLN A CA 1
ATOM 3060 C C . GLN A 1 468 ? 7.822 -13.244 25.636 1.00 84.94 468 GLN A C 1
ATOM 3062 O O . GLN A 1 468 ? 7.039 -14.161 25.878 1.00 84.94 468 GLN A O 1
ATOM 3067 N N . ASN A 1 469 ? 8.848 -13.352 24.784 1.00 79.19 469 ASN A N 1
ATOM 3068 C CA . ASN A 1 469 ? 9.204 -14.564 24.032 1.00 79.19 469 ASN A CA 1
ATOM 3069 C C . ASN A 1 469 ? 8.019 -15.194 23.264 1.00 79.19 469 ASN A C 1
ATOM 3071 O O . ASN A 1 469 ? 7.757 -16.394 23.356 1.00 79.19 469 ASN A O 1
ATOM 3075 N N . THR A 1 470 ? 7.270 -14.386 22.508 1.00 83.62 470 THR A N 1
ATOM 3076 C CA . THR A 1 470 ? 6.070 -14.868 21.795 1.00 83.62 470 THR A CA 1
ATOM 3077 C C . THR A 1 470 ? 6.349 -15.805 20.614 1.00 83.62 470 THR A C 1
ATOM 3079 O O . THR A 1 470 ? 5.393 -16.357 20.076 1.00 83.62 470 THR A O 1
ATOM 3082 N N . ASN A 1 471 ? 7.615 -16.036 20.231 1.00 89.31 471 ASN A N 1
ATOM 3083 C CA . ASN A 1 471 ? 8.007 -16.962 19.157 1.00 89.31 471 ASN A CA 1
ATOM 3084 C C . ASN A 1 471 ? 7.410 -16.610 17.769 1.00 89.31 471 ASN A C 1
ATOM 3086 O O . ASN A 1 471 ? 7.289 -17.473 16.904 1.00 89.31 471 ASN A O 1
ATOM 3090 N N . VAL A 1 472 ? 7.054 -15.338 17.534 1.00 93.12 472 VAL A N 1
ATOM 3091 C CA . VAL A 1 472 ? 6.397 -14.870 16.292 1.00 93.12 472 VAL A CA 1
ATOM 3092 C C . VAL A 1 472 ? 7.339 -14.276 15.244 1.00 93.12 472 VAL A C 1
ATOM 3094 O O . VAL A 1 472 ? 6.901 -14.068 14.118 1.00 93.12 472 VAL A O 1
ATOM 3097 N N . CYS A 1 473 ? 8.585 -13.956 15.605 1.00 92.50 473 CYS A N 1
ATOM 3098 C CA . CYS A 1 473 ? 9.623 -13.442 14.710 1.00 92.50 473 CYS A CA 1
ATOM 3099 C C . CYS A 1 473 ? 10.808 -14.400 14.642 1.00 92.50 473 CYS A C 1
ATOM 3101 O O . CYS A 1 473 ? 11.420 -14.704 15.669 1.00 92.50 473 CYS A O 1
ATOM 3103 N N . SER A 1 474 ? 11.229 -14.773 13.433 1.00 92.25 474 SER A N 1
ATOM 3104 C CA . SER A 1 474 ? 12.501 -15.482 13.257 1.00 92.25 474 SER A CA 1
ATOM 3105 C C . SER A 1 474 ? 13.723 -14.615 13.626 1.00 92.25 474 SER A C 1
ATOM 3107 O O . SER A 1 474 ? 13.706 -13.385 13.511 1.00 92.25 474 SER A O 1
ATOM 3109 N N . ALA A 1 475 ? 14.840 -15.253 13.996 1.00 92.00 475 ALA A N 1
ATOM 3110 C CA . ALA A 1 475 ? 16.112 -14.556 14.230 1.00 92.00 475 ALA A CA 1
ATOM 3111 C C . ALA A 1 475 ? 16.612 -13.791 12.984 1.00 92.00 475 ALA A C 1
ATOM 3113 O O . ALA A 1 475 ? 17.211 -12.723 13.111 1.00 92.00 475 ALA A O 1
ATOM 3114 N N . VAL A 1 476 ? 16.316 -14.298 11.781 1.00 92.38 476 VAL A N 1
ATOM 3115 C CA . VAL A 1 476 ? 16.631 -13.637 10.503 1.00 92.38 476 VAL A CA 1
ATOM 3116 C C . VAL A 1 476 ? 15.782 -12.376 10.324 1.00 92.38 476 VAL A C 1
ATOM 3118 O O . VAL A 1 476 ? 16.294 -11.335 9.919 1.00 92.38 476 VAL A O 1
ATOM 3121 N N . SER A 1 477 ? 14.500 -12.424 10.688 1.00 92.94 477 SER A N 1
ATOM 3122 C CA . SER A 1 477 ? 13.585 -11.278 10.615 1.00 92.94 477 SER A CA 1
ATOM 3123 C C . SER A 1 477 ? 14.015 -10.144 11.550 1.00 92.94 477 SER A C 1
ATOM 3125 O O . SER A 1 477 ? 13.949 -8.975 11.171 1.00 92.94 477 SER A O 1
ATOM 3127 N N . LEU A 1 478 ? 14.548 -10.478 12.731 1.00 93.56 478 LEU A N 1
ATOM 3128 C CA . LEU A 1 478 ? 15.131 -9.513 13.671 1.00 93.56 478 LEU A CA 1
ATOM 3129 C C . LEU A 1 478 ? 16.440 -8.894 13.146 1.00 93.56 478 LEU A C 1
ATOM 3131 O O . LEU A 1 478 ? 16.618 -7.679 13.226 1.00 93.56 478 LEU A O 1
ATOM 3135 N N . GLN A 1 479 ? 17.322 -9.690 12.528 1.00 94.81 479 GLN A N 1
ATOM 3136 C CA . GLN A 1 479 ? 18.527 -9.179 11.855 1.00 94.81 479 GLN A CA 1
ATOM 3137 C C . GLN A 1 479 ? 18.184 -8.263 10.666 1.00 94.81 479 GLN A C 1
ATOM 3139 O O . GLN A 1 479 ? 18.803 -7.213 10.487 1.00 94.81 479 GLN A O 1
ATOM 3144 N N . ASN A 1 480 ? 17.154 -8.603 9.889 1.00 93.56 480 ASN A N 1
ATOM 3145 C CA . ASN A 1 480 ? 16.671 -7.762 8.795 1.00 93.56 480 ASN A CA 1
ATOM 3146 C C . ASN A 1 480 ? 16.060 -6.449 9.314 1.00 93.56 480 ASN A C 1
ATOM 3148 O O . ASN A 1 480 ? 16.345 -5.388 8.756 1.00 93.56 480 ASN A O 1
ATOM 3152 N N . ALA A 1 481 ? 15.304 -6.490 10.419 1.00 92.12 481 ALA A N 1
ATOM 3153 C CA . ALA A 1 481 ? 14.815 -5.290 11.098 1.00 92.12 481 ALA A CA 1
ATOM 3154 C C . ALA A 1 481 ? 15.974 -4.393 11.567 1.00 92.12 481 ALA A C 1
ATOM 3156 O O . ALA A 1 481 ? 15.917 -3.172 11.403 1.00 92.12 481 ALA A O 1
ATOM 3157 N N . GLN A 1 482 ? 17.057 -4.990 12.082 1.00 94.81 482 GLN A N 1
ATOM 3158 C CA . GLN A 1 482 ? 18.263 -4.268 12.485 1.00 94.81 482 GLN A CA 1
ATOM 3159 C C . GLN A 1 482 ? 18.894 -3.487 11.331 1.00 94.81 482 GLN A C 1
ATOM 3161 O O . GLN A 1 482 ? 19.209 -2.307 11.485 1.00 94.81 482 GLN A O 1
ATOM 3166 N N . ALA A 1 483 ? 19.071 -4.137 10.180 1.00 93.94 483 ALA A N 1
ATOM 3167 C CA . ALA A 1 483 ? 19.680 -3.522 9.008 1.00 93.94 483 ALA A CA 1
ATOM 3168 C C . ALA A 1 483 ? 18.764 -2.458 8.378 1.00 93.94 483 ALA A C 1
ATOM 3170 O O . ALA A 1 483 ? 19.193 -1.328 8.144 1.00 93.94 483 ALA A O 1
ATOM 3171 N N . ALA A 1 484 ? 17.491 -2.788 8.144 1.00 93.19 484 ALA A N 1
ATOM 3172 C CA . ALA A 1 484 ? 16.553 -1.907 7.451 1.00 93.19 484 ALA A CA 1
ATOM 3173 C C . ALA A 1 484 ? 16.192 -0.648 8.255 1.00 93.19 484 ALA A C 1
ATOM 3175 O O . ALA A 1 484 ? 15.975 0.414 7.673 1.00 93.19 484 ALA A O 1
ATOM 3176 N N . CYS A 1 485 ? 16.141 -0.749 9.586 1.00 94.56 485 CYS A N 1
ATOM 3177 C CA . CYS A 1 485 ? 15.739 0.347 10.466 1.00 94.56 485 CYS A CA 1
ATOM 3178 C C . CYS A 1 485 ? 16.914 1.096 11.122 1.00 94.56 485 CYS A C 1
ATOM 3180 O O . CYS A 1 485 ? 16.691 1.946 11.985 1.00 94.56 485 CYS A O 1
ATOM 3182 N N . ALA A 1 486 ? 18.160 0.853 10.692 1.00 90.81 486 ALA A N 1
ATOM 3183 C CA . ALA A 1 486 ? 19.353 1.538 11.204 1.00 90.81 486 ALA A CA 1
ATOM 3184 C C . ALA A 1 486 ? 19.262 3.079 11.128 1.00 90.81 486 ALA A C 1
ATOM 3186 O O . ALA A 1 486 ? 19.716 3.764 12.041 1.00 90.81 486 ALA A O 1
ATOM 3187 N N . ASN A 1 487 ? 18.611 3.611 10.084 1.00 85.81 487 ASN A N 1
ATOM 3188 C CA . ASN A 1 487 ? 18.435 5.049 9.837 1.00 85.81 487 ASN A CA 1
ATOM 3189 C C . ASN A 1 487 ? 17.181 5.662 10.501 1.00 85.81 487 ASN A C 1
ATOM 3191 O O . ASN A 1 487 ? 16.819 6.790 10.179 1.00 85.81 487 ASN A O 1
ATOM 3195 N N . GLY A 1 488 ? 16.492 4.937 11.391 1.00 86.69 488 GLY A N 1
ATOM 3196 C CA . GLY A 1 488 ? 15.287 5.417 12.080 1.00 86.69 488 GLY A CA 1
ATOM 3197 C C . GLY A 1 488 ? 13.977 4.781 11.599 1.00 86.69 488 GLY A C 1
ATOM 3198 O O . GLY A 1 488 ? 13.890 4.210 10.509 1.00 86.69 488 GLY A O 1
ATOM 3199 N N . HIS A 1 489 ? 12.946 4.885 12.440 1.00 86.06 489 HIS A N 1
ATOM 3200 C CA . HIS A 1 489 ? 11.634 4.228 12.303 1.00 86.06 489 HIS A CA 1
ATOM 3201 C C . HIS A 1 489 ? 10.797 4.646 11.074 1.00 86.06 489 HIS A C 1
ATOM 3203 O O . HIS A 1 489 ? 9.904 3.920 10.620 1.00 86.06 489 HIS A O 1
ATOM 3209 N N . ASP A 1 490 ? 11.083 5.843 10.577 1.00 85.81 490 ASP A N 1
ATOM 3210 C CA . ASP A 1 490 ? 10.426 6.600 9.516 1.00 85.81 490 ASP A CA 1
ATOM 3211 C C . ASP A 1 490 ? 11.261 6.642 8.229 1.00 85.81 490 ASP A C 1
ATOM 3213 O O . ASP A 1 490 ? 10.768 7.075 7.188 1.00 85.81 490 ASP A O 1
ATOM 3217 N N . SER A 1 491 ? 12.493 6.119 8.266 1.00 83.69 491 SER A N 1
ATOM 3218 C CA . SER A 1 491 ? 13.306 5.933 7.066 1.00 83.69 491 SER A CA 1
ATOM 3219 C C . SER A 1 491 ? 12.567 5.095 6.014 1.00 83.69 491 SER A C 1
ATOM 3221 O O . SER A 1 491 ? 11.751 4.216 6.326 1.00 83.69 491 SER A O 1
ATOM 3223 N N . VAL A 1 492 ? 12.860 5.366 4.739 1.00 85.38 492 VAL A N 1
ATOM 3224 C CA . VAL A 1 492 ? 12.240 4.671 3.598 1.00 85.38 492 VAL A CA 1
ATOM 3225 C C . VAL A 1 492 ? 12.485 3.165 3.697 1.00 85.38 492 VAL A C 1
ATOM 3227 O O . VAL A 1 492 ? 11.554 2.382 3.532 1.00 85.38 492 VAL A O 1
ATOM 3230 N N . GLN A 1 493 ? 13.707 2.771 4.059 1.00 88.12 493 GLN A N 1
ATOM 3231 C CA . GLN A 1 493 ? 14.131 1.383 4.224 1.00 88.12 493 GLN A CA 1
ATOM 3232 C C . GLN A 1 493 ? 13.354 0.683 5.348 1.00 88.12 493 GLN A C 1
ATOM 3234 O O . GLN A 1 493 ? 12.814 -0.401 5.130 1.00 88.12 493 GLN A O 1
ATOM 3239 N N . CYS A 1 494 ? 13.206 1.319 6.516 1.00 86.31 494 CYS A N 1
ATOM 3240 C CA . CYS A 1 494 ? 12.418 0.760 7.615 1.00 86.31 494 CYS A CA 1
ATOM 3241 C C . CYS A 1 494 ? 10.934 0.636 7.239 1.00 86.31 494 CYS A C 1
ATOM 3243 O O . CYS A 1 494 ? 10.297 -0.384 7.498 1.00 86.31 494 CYS A O 1
ATOM 3245 N N . THR A 1 495 ? 10.379 1.649 6.569 1.00 90.12 495 THR A N 1
ATOM 3246 C CA . THR A 1 495 ? 8.980 1.644 6.117 1.00 90.12 495 THR A CA 1
ATOM 3247 C C . THR A 1 495 ? 8.714 0.539 5.090 1.00 90.12 495 THR A C 1
ATOM 3249 O O . THR A 1 495 ? 7.717 -0.172 5.205 1.00 90.12 495 THR A O 1
ATOM 3252 N N . GLN A 1 496 ? 9.619 0.349 4.125 1.00 87.38 496 GLN A N 1
ATOM 3253 C CA . GLN A 1 496 ? 9.555 -0.738 3.143 1.00 87.38 496 GLN A CA 1
ATOM 3254 C C . GLN A 1 496 ? 9.708 -2.114 3.800 1.00 87.38 496 GLN A C 1
ATOM 3256 O O . GLN A 1 496 ? 8.955 -3.027 3.467 1.00 87.38 496 GLN A O 1
ATOM 3261 N N . PHE A 1 497 ? 10.615 -2.259 4.771 1.00 90.62 497 PHE A N 1
ATOM 3262 C CA . PHE A 1 497 ? 10.766 -3.497 5.534 1.00 90.62 497 PHE A CA 1
ATOM 3263 C C . PHE A 1 497 ? 9.488 -3.866 6.294 1.00 90.62 497 PHE A C 1
ATOM 3265 O O . PHE A 1 497 ? 9.043 -5.004 6.196 1.00 90.62 497 PHE A O 1
ATOM 3272 N N . PHE A 1 498 ? 8.840 -2.920 6.979 1.00 91.44 498 PHE A N 1
ATOM 3273 C CA . PHE A 1 498 ? 7.564 -3.194 7.651 1.00 91.44 498 PHE A CA 1
ATOM 3274 C C . PHE A 1 498 ? 6.428 -3.532 6.669 1.00 91.44 498 PHE A C 1
ATOM 3276 O O . PHE A 1 498 ? 5.584 -4.364 6.995 1.00 91.44 498 PHE A O 1
ATOM 3283 N N . ALA A 1 499 ? 6.415 -2.952 5.462 1.00 88.31 499 ALA A N 1
ATOM 3284 C CA . ALA A 1 499 ? 5.457 -3.321 4.416 1.00 88.31 499 ALA A CA 1
ATOM 3285 C C . ALA A 1 499 ? 5.697 -4.746 3.874 1.00 88.31 499 ALA A C 1
ATOM 3287 O O . ALA A 1 499 ? 4.745 -5.502 3.691 1.00 88.31 499 ALA A O 1
ATOM 3288 N N . PHE A 1 500 ? 6.961 -5.137 3.677 1.00 89.88 500 PHE A N 1
ATOM 3289 C CA . PHE A 1 500 ? 7.351 -6.509 3.337 1.00 89.88 500 PHE A CA 1
ATOM 3290 C C . PHE A 1 500 ? 6.983 -7.496 4.455 1.00 89.88 500 PHE A C 1
ATOM 3292 O O . PHE A 1 500 ? 6.349 -8.519 4.204 1.00 89.88 500 PHE A O 1
ATOM 3299 N N . LEU A 1 501 ? 7.318 -7.165 5.703 1.00 86.75 501 LEU A N 1
ATOM 3300 C CA . LEU A 1 501 ? 7.078 -8.016 6.865 1.00 86.75 501 LEU A CA 1
ATOM 3301 C C . LEU A 1 501 ? 5.576 -8.235 7.105 1.00 86.75 501 LEU A C 1
ATOM 3303 O O . LEU A 1 501 ? 5.166 -9.347 7.416 1.00 86.75 501 LEU A O 1
ATOM 3307 N N . ALA A 1 502 ? 4.740 -7.219 6.868 1.00 84.75 502 ALA A N 1
ATOM 3308 C CA . ALA A 1 502 ? 3.283 -7.354 6.904 1.00 84.75 502 ALA A CA 1
ATOM 3309 C C . ALA A 1 502 ? 2.717 -8.300 5.823 1.00 84.75 502 ALA A C 1
ATOM 3311 O O . ALA A 1 502 ? 1.638 -8.855 6.018 1.00 84.75 502 ALA A O 1
ATOM 3312 N N . ALA A 1 503 ? 3.423 -8.496 4.703 1.00 83.81 503 ALA A N 1
ATOM 3313 C CA . ALA A 1 503 ? 3.012 -9.404 3.632 1.00 83.81 503 ALA A CA 1
ATOM 3314 C C . ALA A 1 503 ? 3.527 -10.845 3.816 1.00 83.81 503 ALA A C 1
ATOM 3316 O O . ALA A 1 503 ? 2.872 -11.777 3.356 1.00 83.81 503 ALA A O 1
ATOM 3317 N N . VAL A 1 504 ? 4.687 -11.030 4.460 1.00 86.81 504 VAL A N 1
ATOM 3318 C CA . VAL A 1 504 ? 5.388 -12.330 4.536 1.00 86.81 504 VAL A CA 1
ATOM 3319 C C . VAL A 1 504 ? 5.330 -12.972 5.928 1.00 86.81 504 VAL A C 1
ATOM 3321 O O . VAL A 1 504 ? 5.208 -14.187 6.032 1.00 86.81 504 VAL A O 1
ATOM 3324 N N . GLU A 1 505 ? 5.373 -12.181 7.002 1.00 89.12 505 GLU A N 1
ATOM 3325 C CA . GLU A 1 505 ? 5.377 -12.658 8.395 1.00 89.12 505 GLU A CA 1
ATOM 3326 C C . GLU A 1 505 ? 4.493 -11.729 9.264 1.00 89.12 505 GLU A C 1
ATOM 3328 O O . GLU A 1 505 ? 4.982 -11.025 10.155 1.00 89.12 505 GLU A O 1
ATOM 3333 N N . PRO A 1 506 ? 3.168 -11.662 9.002 1.00 87.12 506 PRO A N 1
ATOM 3334 C CA . PRO A 1 506 ? 2.283 -10.628 9.554 1.00 87.12 506 PRO A CA 1
ATOM 3335 C C . PRO A 1 506 ? 2.200 -10.625 11.087 1.00 87.12 506 PRO A C 1
ATOM 3337 O O . PRO A 1 506 ? 1.944 -9.579 11.688 1.00 87.12 506 PRO A O 1
ATOM 3340 N N . GLN A 1 507 ? 2.443 -11.768 11.736 1.00 89.81 507 GLN A N 1
ATOM 3341 C CA . GLN A 1 507 ? 2.534 -11.871 13.195 1.00 89.81 507 GLN A CA 1
ATOM 3342 C C . GLN A 1 507 ? 3.799 -11.181 13.734 1.00 89.81 507 GLN A C 1
ATOM 3344 O O . GLN A 1 507 ? 3.689 -10.351 14.640 1.00 89.81 507 GLN A O 1
ATOM 3349 N N . CYS A 1 508 ? 4.969 -11.416 13.123 1.00 91.06 508 CYS A N 1
ATOM 3350 C CA . CYS A 1 508 ? 6.192 -10.672 13.436 1.00 91.06 508 CYS A CA 1
ATOM 3351 C C . CYS A 1 508 ? 6.010 -9.169 13.188 1.00 91.06 508 CYS A C 1
ATOM 3353 O O . CYS A 1 508 ? 6.324 -8.351 14.055 1.00 91.06 508 CYS A O 1
ATOM 3355 N N . GLY A 1 509 ? 5.425 -8.798 12.042 1.00 90.31 509 GLY A N 1
ATOM 3356 C CA . GLY A 1 509 ? 5.143 -7.404 11.687 1.00 90.31 509 GLY A CA 1
ATOM 3357 C C . GLY A 1 509 ? 4.232 -6.698 12.690 1.00 90.31 509 GLY A C 1
ATOM 3358 O O . GLY A 1 509 ? 4.510 -5.564 13.081 1.00 90.31 509 GLY A O 1
ATOM 3359 N N . SER A 1 510 ? 3.194 -7.387 13.169 1.00 89.44 510 SER A N 1
ATOM 3360 C CA . SER A 1 510 ? 2.287 -6.876 14.203 1.00 89.44 510 SER A CA 1
ATOM 3361 C C . SER A 1 510 ? 2.991 -6.728 15.554 1.00 89.44 510 SER A C 1
ATOM 3363 O O . SER A 1 510 ? 2.813 -5.715 16.229 1.00 89.44 510 SER A O 1
ATOM 3365 N N . CYS A 1 511 ? 3.830 -7.695 15.939 1.00 93.69 511 CYS A N 1
ATOM 3366 C CA . CYS A 1 511 ? 4.568 -7.647 17.199 1.00 93.69 511 CYS A CA 1
ATOM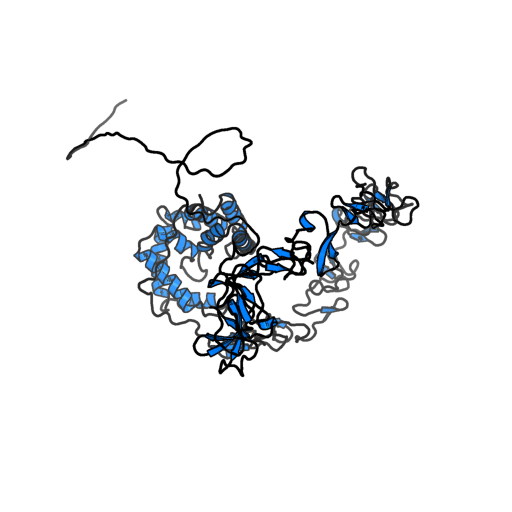 3367 C C . CYS A 1 511 ? 5.620 -6.525 17.211 1.00 93.69 511 CYS A C 1
ATOM 3369 O O . CYS A 1 511 ? 5.575 -5.663 18.092 1.00 93.69 511 CYS A O 1
ATOM 3371 N N . LEU A 1 512 ? 6.495 -6.461 16.196 1.00 93.19 512 LEU A N 1
ATOM 3372 C CA . LEU A 1 512 ? 7.481 -5.383 16.041 1.00 93.19 512 LEU A CA 1
ATOM 3373 C C . LEU A 1 512 ? 6.825 -4.011 15.828 1.00 93.19 512 LEU A C 1
ATOM 3375 O O . LEU A 1 512 ? 7.387 -2.991 16.230 1.00 93.19 512 LEU A O 1
ATOM 3379 N N . GLY A 1 513 ? 5.617 -3.973 15.257 1.00 90.25 513 GLY A N 1
ATOM 3380 C CA . GLY A 1 513 ? 4.829 -2.756 15.065 1.00 90.25 513 GLY A CA 1
ATOM 3381 C C . GLY A 1 513 ? 4.556 -1.990 16.364 1.00 90.25 513 GLY A C 1
ATOM 3382 O O . GLY A 1 513 ? 4.569 -0.760 16.348 1.00 90.25 513 GLY A O 1
ATOM 3383 N N . ASN A 1 514 ? 4.425 -2.680 17.505 1.00 89.62 514 ASN A N 1
ATOM 3384 C CA . ASN A 1 514 ? 4.269 -2.037 18.820 1.00 89.62 514 ASN A CA 1
ATOM 3385 C C . ASN A 1 514 ? 5.475 -1.169 19.214 1.00 89.62 514 ASN A C 1
ATOM 3387 O O . ASN A 1 514 ? 5.334 -0.216 19.980 1.00 89.62 514 ASN A O 1
ATOM 3391 N N . PHE A 1 515 ? 6.657 -1.488 18.683 1.00 91.81 515 PHE A N 1
ATOM 3392 C CA . PHE A 1 515 ? 7.909 -0.781 18.944 1.00 91.81 515 PHE A CA 1
ATOM 3393 C C . PHE A 1 515 ? 8.241 0.264 17.868 1.00 91.81 515 PHE A C 1
ATOM 3395 O O . PHE A 1 515 ? 9.189 1.038 18.033 1.00 91.81 515 PHE A O 1
ATOM 3402 N N . ARG A 1 516 ? 7.446 0.338 16.788 1.00 89.50 516 ARG A N 1
ATOM 3403 C CA . ARG A 1 516 ? 7.654 1.248 15.656 1.00 89.50 516 ARG A CA 1
ATOM 3404 C C . ARG A 1 516 ? 7.220 2.686 15.965 1.00 89.50 516 ARG A C 1
ATOM 3406 O O . ARG A 1 516 ? 6.183 3.160 15.508 1.00 89.50 516 ARG A O 1
ATOM 3413 N N . SER A 1 517 ? 8.051 3.413 16.706 1.00 84.81 517 SER A N 1
ATOM 3414 C CA . SER A 1 517 ? 7.912 4.855 16.936 1.00 84.81 517 SER A CA 1
ATOM 3415 C C . SER A 1 517 ? 9.271 5.547 17.007 1.00 84.81 517 SER A C 1
ATOM 3417 O O . SER A 1 517 ? 10.285 4.895 17.247 1.00 84.81 517 SER A O 1
ATOM 3419 N N . ALA A 1 518 ? 9.281 6.878 16.906 1.00 79.06 518 ALA A N 1
ATOM 3420 C CA . ALA A 1 518 ? 10.408 7.682 17.362 1.00 79.06 518 ALA A CA 1
ATOM 3421 C C . ALA A 1 518 ? 10.766 7.312 18.814 1.00 79.06 518 ALA A C 1
ATOM 3423 O O . ALA A 1 518 ? 9.887 6.935 19.598 1.00 79.06 518 ALA A O 1
ATOM 3424 N N . PHE A 1 519 ? 12.045 7.419 19.174 1.00 76.75 519 PHE A N 1
ATOM 3425 C CA . PHE A 1 519 ? 12.497 7.203 20.551 1.00 76.75 519 PHE A CA 1
ATOM 3426 C C . PHE A 1 519 ? 11.969 8.287 21.494 1.00 76.75 519 PHE A C 1
ATOM 3428 O O . PHE A 1 519 ? 11.345 8.003 22.516 1.00 76.75 519 PHE A O 1
ATOM 3435 N N . PHE A 1 520 ? 12.202 9.531 21.094 1.00 69.31 520 PHE A N 1
ATOM 3436 C CA . PHE A 1 520 ? 11.833 10.748 21.795 1.00 69.31 520 PHE A CA 1
ATOM 3437 C C . PHE A 1 520 ? 11.144 11.651 20.776 1.00 69.31 520 PHE A C 1
ATOM 3439 O O . PHE A 1 520 ? 11.564 11.691 19.616 1.00 69.31 520 PHE A O 1
ATOM 3446 N N . ASP A 1 521 ? 10.095 12.360 21.183 1.00 59.22 521 ASP A N 1
ATOM 3447 C CA . ASP A 1 521 ? 9.602 13.469 20.371 1.00 59.22 521 ASP A CA 1
ATOM 3448 C C . ASP A 1 521 ? 10.638 14.603 20.480 1.00 59.22 521 ASP A C 1
ATOM 3450 O O . ASP A 1 521 ? 10.972 14.993 21.602 1.00 59.22 521 ASP A O 1
ATOM 3454 N N . PRO A 1 522 ? 11.178 15.152 19.375 1.00 46.16 522 PRO A N 1
ATOM 3455 C CA . PRO A 1 522 ? 12.170 16.227 19.448 1.00 46.16 522 PRO A CA 1
ATOM 3456 C C . PRO A 1 522 ? 11.644 17.499 20.140 1.00 46.16 522 PRO A C 1
ATOM 3458 O O . PRO A 1 522 ? 12.435 18.385 20.453 1.00 46.16 522 PRO A O 1
ATOM 3461 N N . ASN A 1 523 ? 10.336 17.585 20.410 1.00 44.19 523 ASN A N 1
ATOM 3462 C CA . ASN A 1 523 ? 9.698 18.686 21.122 1.00 44.19 523 ASN A CA 1
ATOM 3463 C C . ASN A 1 523 ? 9.341 18.368 22.593 1.00 44.19 523 ASN A C 1
ATOM 3465 O O . ASN A 1 523 ? 8.840 19.263 23.274 1.00 44.19 523 ASN A O 1
ATOM 3469 N N . PHE A 1 524 ? 9.530 17.137 23.106 1.00 50.22 524 PHE A N 1
ATOM 3470 C CA . PHE A 1 524 ? 9.117 16.803 24.483 1.00 50.22 524 PHE A CA 1
ATOM 3471 C C . PHE A 1 524 ? 9.833 15.588 25.128 1.00 50.22 524 PHE A C 1
ATOM 3473 O O . PHE A 1 524 ? 10.066 14.586 24.455 1.00 50.22 524 PHE A O 1
ATOM 3480 N N . PRO A 1 525 ? 10.093 15.584 26.457 1.00 53.03 525 PRO A N 1
ATOM 3481 C CA . PRO A 1 525 ? 10.676 14.445 27.189 1.00 53.03 525 PRO A CA 1
ATOM 3482 C C . PRO A 1 525 ? 9.755 13.216 27.383 1.00 53.03 525 PRO A C 1
ATOM 3484 O O . PRO A 1 525 ? 9.991 12.414 28.288 1.00 53.03 525 PRO A O 1
ATOM 3487 N N . THR A 1 526 ? 8.699 13.030 26.583 1.00 60.19 526 THR A N 1
ATOM 3488 C CA . THR A 1 526 ? 7.883 11.805 26.637 1.00 60.19 526 THR A CA 1
ATOM 3489 C C . THR A 1 526 ? 8.528 10.692 25.833 1.00 60.19 526 THR A C 1
ATOM 3491 O O . THR A 1 526 ? 8.951 10.867 24.691 1.00 60.19 526 THR A O 1
ATOM 3494 N N . PHE A 1 527 ? 8.527 9.499 26.422 1.00 68.88 527 PHE A N 1
ATOM 3495 C CA . PHE A 1 527 ? 8.857 8.272 25.715 1.00 68.88 527 PHE A CA 1
ATOM 3496 C C . PHE A 1 527 ? 7.913 8.070 24.533 1.00 68.88 527 PHE A C 1
ATOM 3498 O O . PHE A 1 527 ? 6.687 8.121 24.686 1.00 68.88 527 PHE A O 1
ATOM 3505 N N . GLY A 1 528 ? 8.478 7.770 23.363 1.00 74.12 528 GLY A N 1
ATOM 3506 C CA . GLY A 1 528 ? 7.693 7.272 22.243 1.00 74.12 528 GLY A CA 1
ATOM 3507 C C . GLY A 1 528 ? 6.919 6.006 22.620 1.00 74.12 528 GLY A C 1
ATOM 3508 O O . GLY A 1 528 ? 7.279 5.281 23.558 1.00 74.12 528 GLY A O 1
ATOM 3509 N N . LYS A 1 529 ? 5.842 5.726 21.876 1.00 80.62 529 LYS A N 1
ATOM 3510 C CA . LYS A 1 529 ? 4.949 4.581 22.127 1.00 80.62 529 LYS A CA 1
ATOM 3511 C C . LYS A 1 529 ? 5.711 3.257 22.245 1.00 80.62 529 LYS A C 1
ATOM 3513 O O . LYS A 1 529 ? 5.405 2.477 23.142 1.00 80.62 529 LYS A O 1
ATOM 3518 N N . GLY A 1 530 ? 6.752 3.057 21.434 1.00 87.69 530 GLY A N 1
ATOM 3519 C CA . GLY A 1 530 ? 7.599 1.867 21.478 1.00 87.69 530 GLY A CA 1
ATOM 3520 C C . GLY A 1 530 ? 8.437 1.729 22.751 1.00 87.69 530 GLY A C 1
ATOM 3521 O O . GLY A 1 530 ? 8.502 0.639 23.315 1.00 87.69 530 GLY A O 1
ATOM 3522 N N . ILE A 1 531 ? 9.018 2.816 23.273 1.00 87.38 531 ILE A N 1
ATOM 3523 C CA . ILE A 1 531 ? 9.725 2.763 24.566 1.00 87.38 531 ILE A CA 1
ATOM 3524 C C . ILE A 1 531 ? 8.721 2.517 25.699 1.00 87.38 531 ILE A C 1
ATOM 3526 O O . ILE A 1 531 ? 8.968 1.678 26.560 1.00 87.38 531 ILE A O 1
ATOM 3530 N N . SER A 1 532 ? 7.555 3.171 25.661 1.00 86.69 532 SER A N 1
ATOM 3531 C CA . SER A 1 532 ? 6.483 2.950 26.645 1.00 86.69 532 SER A CA 1
ATOM 3532 C C . SER A 1 532 ? 6.014 1.488 26.656 1.00 86.69 532 SER A C 1
ATOM 3534 O O . SER A 1 532 ? 5.847 0.904 27.723 1.00 86.69 532 SER A O 1
ATOM 3536 N N . ALA A 1 533 ? 5.854 0.871 25.479 1.00 89.38 533 ALA A N 1
ATOM 3537 C CA . ALA A 1 533 ? 5.504 -0.541 25.325 1.00 89.38 533 ALA A CA 1
ATOM 3538 C C . ALA A 1 533 ? 6.609 -1.488 25.825 1.00 89.38 533 ALA A C 1
ATOM 3540 O O . ALA A 1 533 ? 6.306 -2.464 26.506 1.00 89.38 533 ALA A O 1
ATOM 3541 N N . CYS A 1 534 ? 7.880 -1.178 25.551 1.00 92.00 534 CYS A N 1
ATOM 3542 C CA . CYS A 1 534 ? 9.018 -1.963 26.035 1.00 92.00 534 CYS A CA 1
ATOM 3543 C C . CYS A 1 534 ? 9.146 -1.914 27.566 1.00 92.00 534 CYS A C 1
ATOM 3545 O O . CYS A 1 534 ? 9.387 -2.939 28.199 1.00 92.00 534 CYS A O 1
ATOM 3547 N N . VAL A 1 535 ? 8.964 -0.735 28.171 1.00 91.06 535 VAL A N 1
ATOM 3548 C CA . VAL A 1 535 ? 9.128 -0.517 29.619 1.00 91.06 535 VAL A CA 1
ATOM 3549 C C . VAL A 1 535 ? 7.950 -1.067 30.433 1.00 91.06 535 VAL A C 1
ATOM 3551 O O . VAL A 1 535 ? 8.145 -1.459 31.582 1.00 91.06 535 VAL A O 1
ATOM 3554 N N . ALA A 1 536 ? 6.746 -1.147 29.855 1.00 90.69 536 ALA A N 1
ATOM 3555 C CA . ALA A 1 536 ? 5.519 -1.531 30.561 1.00 90.69 536 ALA A CA 1
ATOM 3556 C C . ALA A 1 536 ? 5.626 -2.784 31.465 1.00 90.69 536 ALA A C 1
ATOM 3558 O O . ALA A 1 536 ? 5.185 -2.693 32.610 1.00 90.69 536 ALA A O 1
ATOM 3559 N N . PRO A 1 537 ? 6.220 -3.924 31.054 1.00 91.12 537 PRO A N 1
ATOM 3560 C CA . PRO A 1 537 ? 6.303 -5.124 31.898 1.00 91.12 537 PRO A CA 1
ATOM 3561 C C . PRO A 1 537 ? 7.218 -4.979 33.123 1.00 91.12 537 PRO A C 1
ATOM 3563 O O . PRO A 1 537 ? 7.177 -5.824 34.012 1.00 91.12 537 PRO A O 1
ATOM 3566 N N . PHE A 1 538 ? 8.065 -3.947 33.161 1.00 89.88 538 PHE A N 1
ATOM 3567 C CA . PHE A 1 538 ? 9.101 -3.756 34.180 1.00 89.88 538 PHE A CA 1
ATOM 3568 C C . PHE A 1 538 ? 8.741 -2.690 35.227 1.00 89.88 538 PHE A C 1
ATOM 3570 O O . PHE A 1 538 ? 9.529 -2.435 36.135 1.00 89.88 538 PHE A O 1
ATOM 3577 N N . VAL A 1 539 ? 7.568 -2.057 35.111 1.00 89.75 539 VAL A N 1
ATOM 3578 C CA . VAL A 1 539 ? 7.133 -0.956 35.983 1.00 89.75 539 VAL A CA 1
ATOM 3579 C C . VAL A 1 539 ? 5.798 -1.249 36.665 1.00 89.75 539 VAL A C 1
ATOM 3581 O O . VAL A 1 539 ? 5.022 -2.103 36.233 1.00 89.75 539 VAL A O 1
ATOM 3584 N N . SER A 1 540 ? 5.523 -0.534 37.760 1.00 90.81 540 SER A N 1
ATOM 3585 C CA . SER A 1 540 ? 4.310 -0.738 38.558 1.00 90.81 540 SER A CA 1
ATOM 3586 C C . SER A 1 540 ? 3.026 -0.439 37.768 1.00 90.81 540 SER A C 1
ATOM 3588 O O . SER A 1 540 ? 3.047 0.225 36.726 1.00 90.81 540 SER A O 1
ATOM 3590 N N . ALA A 1 541 ? 1.879 -0.912 38.267 1.00 90.56 541 ALA A N 1
ATOM 3591 C CA . ALA A 1 541 ? 0.582 -0.666 37.635 1.00 90.56 541 ALA A CA 1
ATOM 3592 C C . ALA A 1 541 ? 0.259 0.838 37.534 1.00 90.56 541 ALA A C 1
ATOM 3594 O O . ALA A 1 541 ? -0.307 1.283 36.536 1.00 90.56 541 ALA A O 1
ATOM 3595 N N . GLU A 1 542 ? 0.691 1.624 38.519 1.00 89.31 542 GLU A N 1
ATOM 3596 C CA . GLU A 1 542 ? 0.571 3.082 38.569 1.00 89.31 542 GLU A CA 1
ATOM 3597 C C . GLU A 1 542 ? 1.431 3.735 37.482 1.00 89.31 542 GLU A C 1
ATOM 3599 O O . GLU A 1 542 ? 0.955 4.614 36.768 1.00 89.31 542 GLU A O 1
ATOM 3604 N N . CYS A 1 543 ? 2.669 3.271 37.277 1.00 89.81 543 CYS A N 1
ATOM 3605 C CA . CYS A 1 543 ? 3.503 3.790 36.192 1.00 89.81 543 CYS A CA 1
ATOM 3606 C C . CYS A 1 543 ? 2.960 3.399 34.808 1.00 89.81 543 CYS A C 1
ATOM 3608 O O . CYS A 1 543 ? 2.875 4.249 33.922 1.00 89.81 543 CYS A O 1
ATOM 3610 N N . ARG A 1 544 ? 2.499 2.150 34.622 1.00 90.69 544 ARG A N 1
ATOM 3611 C CA . ARG A 1 544 ? 1.801 1.738 33.387 1.00 90.69 544 ARG A CA 1
ATOM 3612 C C . ARG A 1 544 ? 0.557 2.581 33.125 1.00 90.69 544 ARG A C 1
ATOM 3614 O O . ARG A 1 544 ? 0.300 2.937 31.976 1.00 90.69 544 ARG A O 1
ATOM 3621 N N . ARG A 1 545 ? -0.196 2.929 34.174 1.00 90.56 545 ARG A N 1
ATOM 3622 C CA . ARG A 1 545 ? -1.317 3.871 34.095 1.00 90.56 545 ARG A CA 1
ATOM 3623 C C . ARG A 1 545 ? -0.841 5.234 33.594 1.00 90.56 545 ARG A C 1
ATOM 3625 O O . ARG A 1 545 ? -1.361 5.687 32.585 1.00 90.56 545 ARG A O 1
ATOM 3632 N N . SER A 1 546 ? 0.174 5.843 34.210 1.00 88.94 546 SER A N 1
ATOM 3633 C CA . SER A 1 546 ? 0.720 7.142 33.781 1.00 88.94 546 SER A CA 1
ATOM 3634 C C . SER A 1 546 ? 1.203 7.142 32.325 1.00 88.94 546 SER A C 1
ATOM 3636 O O . SER A 1 546 ? 0.866 8.056 31.571 1.00 88.94 546 SER A O 1
ATOM 3638 N N . LEU A 1 547 ? 1.926 6.096 31.903 1.00 87.25 547 LEU A N 1
ATOM 3639 C CA . LEU A 1 547 ? 2.352 5.899 30.510 1.00 87.25 547 LEU A CA 1
ATOM 3640 C C . LEU A 1 547 ? 1.142 5.865 29.558 1.00 87.25 547 LEU A C 1
ATOM 3642 O O . LEU A 1 547 ? 1.114 6.615 28.583 1.00 87.25 547 LEU A O 1
ATOM 3646 N N . GLY A 1 548 ? 0.114 5.070 29.877 1.00 87.69 548 GLY A N 1
ATOM 3647 C CA . GLY A 1 548 ? -1.125 4.995 29.095 1.00 87.69 548 GLY A CA 1
ATOM 3648 C C . GLY A 1 548 ? -1.890 6.323 29.051 1.00 87.69 548 GLY A C 1
ATOM 3649 O O . GLY A 1 548 ? -2.241 6.788 27.972 1.00 87.69 548 GLY A O 1
ATOM 3650 N N . CYS A 1 549 ? -2.080 6.980 30.201 1.00 88.81 549 CYS A N 1
ATOM 3651 C CA . CYS A 1 549 ? -2.759 8.276 30.327 1.00 88.81 549 CYS A CA 1
ATOM 3652 C C . CYS A 1 549 ? -2.108 9.390 29.496 1.00 88.81 549 CYS A C 1
ATOM 3654 O O . CYS A 1 549 ? -2.791 10.314 29.053 1.00 88.81 549 CYS A O 1
ATOM 3656 N N . SER A 1 550 ? -0.782 9.342 29.337 1.00 86.88 550 SER A N 1
ATOM 3657 C CA . SER A 1 550 ? -0.038 10.273 28.489 1.00 86.88 550 SER A CA 1
ATOM 3658 C C . SER A 1 550 ? -0.364 10.045 27.010 1.00 86.88 550 SER A C 1
ATOM 3660 O O . SER A 1 550 ? -0.752 10.985 26.316 1.00 86.88 550 SER A O 1
ATOM 3662 N N . GLN A 1 551 ? -0.311 8.792 26.544 1.00 85.00 551 GLN A N 1
ATOM 3663 C CA . GLN A 1 551 ? -0.627 8.448 25.152 1.00 85.00 551 GLN A CA 1
ATOM 3664 C C . GLN A 1 551 ? -2.102 8.710 24.806 1.00 85.00 551 GLN A C 1
ATOM 3666 O O . GLN A 1 551 ? -2.377 9.299 23.764 1.00 85.00 551 GLN A O 1
ATOM 3671 N N . ASP A 1 552 ? -3.031 8.358 25.699 1.00 87.19 552 ASP A N 1
ATOM 3672 C CA . ASP A 1 552 ? -4.473 8.601 25.544 1.00 87.19 552 ASP A CA 1
ATOM 3673 C C . ASP A 1 552 ? -4.800 10.100 25.438 1.00 87.19 552 ASP A C 1
ATOM 3675 O O . ASP A 1 552 ? -5.601 10.510 24.596 1.00 87.19 552 ASP A O 1
ATOM 3679 N N . CYS A 1 553 ? -4.100 10.945 26.205 1.00 87.44 553 CYS A N 1
ATOM 3680 C CA . CYS A 1 553 ? -4.220 12.397 26.079 1.00 87.44 553 CYS A CA 1
ATOM 3681 C C . CYS A 1 553 ? -3.741 12.901 24.714 1.00 87.44 553 CYS A C 1
ATOM 3683 O O . CYS A 1 553 ? -4.431 13.701 24.080 1.00 87.44 553 CYS A O 1
ATOM 3685 N N . LEU A 1 554 ? -2.581 12.433 24.239 1.00 84.75 554 LEU A N 1
ATOM 3686 C CA . LEU A 1 554 ? -2.021 12.836 22.944 1.00 84.75 554 LEU A CA 1
ATOM 3687 C C . LEU A 1 554 ? -2.887 12.369 21.771 1.00 84.75 554 LEU A C 1
ATOM 3689 O O . LEU A 1 554 ? -3.071 13.117 20.810 1.00 84.75 554 LEU A O 1
ATOM 3693 N N . ASP A 1 555 ? -3.417 11.150 21.833 1.00 83.81 555 ASP A N 1
ATOM 3694 C CA . ASP A 1 555 ? -4.282 10.615 20.788 1.00 83.81 555 ASP A CA 1
ATOM 3695 C C . ASP A 1 555 ? -5.659 11.288 20.819 1.00 83.81 555 ASP A C 1
ATOM 3697 O O . ASP A 1 555 ? -6.104 11.765 19.776 1.00 83.81 555 ASP A O 1
ATOM 3701 N N . THR A 1 556 ? -6.299 11.434 21.982 1.00 84.56 556 THR A N 1
ATOM 3702 C CA . THR A 1 556 ? -7.586 12.145 22.094 1.00 84.56 556 THR A CA 1
ATOM 3703 C C . THR A 1 556 ? -7.460 13.594 21.625 1.00 84.56 556 THR A C 1
ATOM 3705 O O . THR A 1 556 ? -8.257 14.045 20.806 1.00 84.56 556 THR A O 1
ATOM 3708 N N . SER A 1 557 ? -6.422 14.310 22.072 1.00 85.75 557 SER A N 1
ATOM 3709 C CA . SER A 1 557 ? -6.222 15.723 21.723 1.00 85.75 557 SER A CA 1
ATOM 3710 C C . SER A 1 557 ? -5.881 15.941 20.248 1.00 85.75 557 SER A C 1
ATOM 3712 O O . SER A 1 557 ? -6.294 16.951 19.678 1.00 85.75 557 SER A O 1
ATOM 3714 N N . CYS A 1 558 ? -5.096 15.039 19.640 1.00 82.62 558 CYS A N 1
ATOM 3715 C CA . CYS A 1 558 ? -4.431 15.310 18.362 1.00 82.62 558 CYS A CA 1
ATOM 3716 C C . CYS A 1 558 ? -4.742 14.337 17.210 1.00 82.62 558 CYS A C 1
ATOM 3718 O O . CYS A 1 558 ? -4.309 14.606 16.091 1.00 82.62 558 CYS A O 1
ATOM 3720 N N . THR A 1 559 ? -5.497 13.249 17.406 1.00 76.81 559 THR A N 1
ATOM 3721 C CA . THR A 1 559 ? -5.852 12.327 16.296 1.00 76.81 559 THR A CA 1
ATOM 3722 C C . THR A 1 559 ? -6.785 12.979 15.274 1.00 76.81 559 THR A C 1
ATOM 3724 O O . THR A 1 559 ? -6.693 12.684 14.088 1.00 76.81 559 THR A O 1
ATOM 3727 N N . GLN A 1 560 ? -7.633 13.917 15.708 1.00 71.81 560 GLN A N 1
ATOM 3728 C CA . GLN A 1 560 ? -8.493 14.713 14.818 1.00 71.81 560 GLN A CA 1
ATOM 3729 C C . GLN A 1 560 ? -7.757 15.902 14.167 1.00 71.81 560 GLN A C 1
ATOM 3731 O O . GLN A 1 560 ? -8.361 16.685 13.434 1.00 71.81 560 GLN A O 1
ATOM 3736 N N . CYS A 1 561 ? -6.456 16.074 14.427 1.00 67.06 561 CYS A N 1
ATOM 3737 C CA . CYS A 1 561 ? -5.674 17.118 13.779 1.00 67.06 561 CYS A CA 1
ATOM 3738 C C . CYS A 1 561 ? -5.262 16.698 12.358 1.00 67.06 561 CYS A C 1
ATOM 3740 O O . CYS A 1 561 ? -4.837 15.558 12.159 1.00 67.06 561 CYS A O 1
ATOM 3742 N N . PRO A 1 562 ? -5.310 17.621 11.378 1.00 57.00 562 PRO A N 1
ATOM 3743 C CA . PRO A 1 562 ? -4.881 17.363 10.005 1.00 57.00 562 PRO A CA 1
ATOM 3744 C C . PRO A 1 562 ? -3.466 16.782 9.904 1.00 57.00 562 PRO A C 1
ATOM 3746 O O . PRO A 1 562 ? -2.578 17.129 10.691 1.00 57.00 562 PRO A O 1
ATOM 3749 N N . GLN A 1 563 ? -3.224 15.966 8.873 1.00 50.88 563 GLN A N 1
ATOM 3750 C CA . GLN A 1 563 ? -1.877 15.487 8.554 1.00 50.88 563 GLN A CA 1
ATOM 3751 C C . GLN A 1 563 ? -0.925 16.681 8.356 1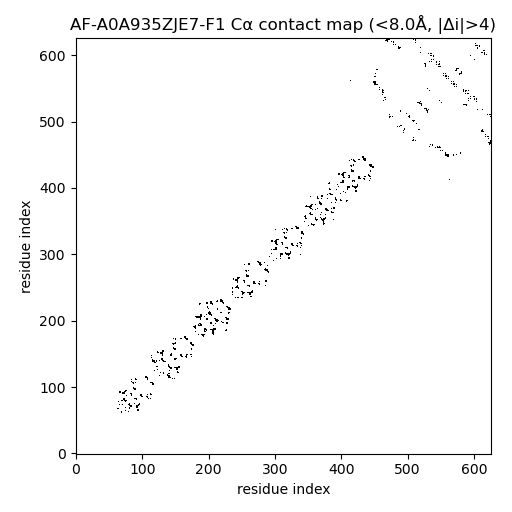.00 50.88 563 GLN A C 1
ATOM 3753 O O . GLN A 1 563 ? -1.219 17.608 7.603 1.00 50.88 563 GLN A O 1
ATOM 3758 N N . GLY A 1 564 ? 0.202 16.672 9.075 1.00 54.28 564 GLY A N 1
ATOM 3759 C CA . GLY A 1 564 ? 1.160 17.785 9.120 1.00 54.28 564 GLY A CA 1
ATOM 3760 C C . GLY A 1 564 ? 0.905 18.846 10.203 1.00 54.28 564 GLY A C 1
ATOM 3761 O O . GLY A 1 564 ? 1.736 19.739 10.350 1.00 54.28 564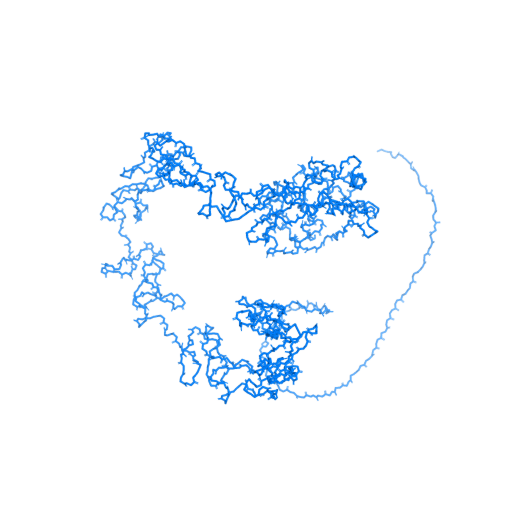 GLY A O 1
ATOM 3762 N N . ALA A 1 565 ? -0.189 18.743 10.973 1.00 64.19 565 ALA A N 1
ATOM 3763 C CA . ALA A 1 565 ? -0.464 19.557 12.168 1.00 64.19 565 ALA A CA 1
ATOM 3764 C C . ALA A 1 565 ? -0.400 18.751 13.486 1.00 64.19 565 ALA A C 1
ATOM 3766 O O . ALA A 1 565 ? -0.329 19.326 14.572 1.00 64.19 565 ALA A O 1
ATOM 3767 N N . THR A 1 566 ? -0.419 17.414 13.413 1.00 71.00 566 THR A N 1
ATOM 3768 C CA . THR A 1 566 ? -0.408 16.511 14.578 1.00 71.00 566 THR A CA 1
ATOM 3769 C C . THR A 1 566 ? 0.816 16.704 15.479 1.00 71.00 566 THR A C 1
ATOM 3771 O O . THR A 1 566 ? 0.677 16.654 16.698 1.00 71.00 566 THR A O 1
ATOM 3774 N N . ALA A 1 567 ? 2.003 16.953 14.913 1.00 66.50 567 ALA A N 1
ATOM 3775 C CA . ALA A 1 567 ? 3.232 17.167 15.686 1.00 66.50 567 ALA A CA 1
ATOM 3776 C C . ALA A 1 567 ? 3.171 18.475 16.495 1.00 66.50 567 ALA A C 1
ATOM 3778 O O . ALA A 1 567 ? 3.439 18.490 17.693 1.00 66.50 567 ALA A O 1
ATOM 3779 N N . GLN A 1 568 ? 2.718 19.556 15.859 1.00 67.94 568 GLN A N 1
ATOM 3780 C CA . GLN A 1 568 ? 2.530 20.863 16.478 1.00 67.94 568 GLN A CA 1
ATOM 3781 C C . GLN A 1 568 ? 1.445 20.792 17.558 1.00 67.94 568 GLN A C 1
ATOM 3783 O O . GLN A 1 568 ? 1.667 21.280 18.662 1.00 67.94 568 GLN A O 1
ATOM 3788 N N . CYS A 1 569 ? 0.325 20.102 17.299 1.00 80.56 569 CYS A N 1
ATOM 3789 C CA . CYS A 1 569 ? -0.685 19.826 18.323 1.00 80.56 569 CYS A CA 1
ATOM 3790 C C . CYS A 1 569 ? -0.075 19.113 19.531 1.00 80.56 569 CYS A C 1
ATOM 3792 O O . CYS A 1 569 ? -0.216 19.604 20.648 1.00 80.56 569 CYS A O 1
ATOM 3794 N N . ARG A 1 570 ? 0.649 18.004 19.313 1.00 81.69 570 ARG A N 1
ATOM 3795 C CA . ARG A 1 570 ? 1.281 17.232 20.392 1.00 81.69 570 ARG A CA 1
ATOM 3796 C C . ARG A 1 570 ? 2.242 18.096 21.207 1.00 81.69 570 ARG A C 1
ATOM 3798 O O . ARG A 1 570 ? 2.117 18.113 22.424 1.00 81.69 570 ARG A O 1
ATOM 3805 N N . SER A 1 571 ? 3.094 18.889 20.553 1.00 72.75 571 SER A N 1
ATOM 3806 C CA . SER A 1 571 ? 3.987 19.845 21.229 1.00 72.75 571 SER A CA 1
ATOM 3807 C C . SER A 1 571 ? 3.261 20.971 21.975 1.00 72.75 571 SER A C 1
ATOM 3809 O O . SER A 1 571 ? 3.819 21.539 22.906 1.00 72.75 571 SER A O 1
ATOM 3811 N N . GLY A 1 572 ? 2.037 21.321 21.563 1.00 77.00 572 GLY A N 1
ATOM 3812 C CA . GLY A 1 572 ? 1.225 22.373 22.171 1.00 77.00 572 GLY A CA 1
ATOM 3813 C C . GLY A 1 572 ? 0.467 21.887 23.403 1.00 77.00 572 GLY A C 1
ATOM 3814 O O . GLY 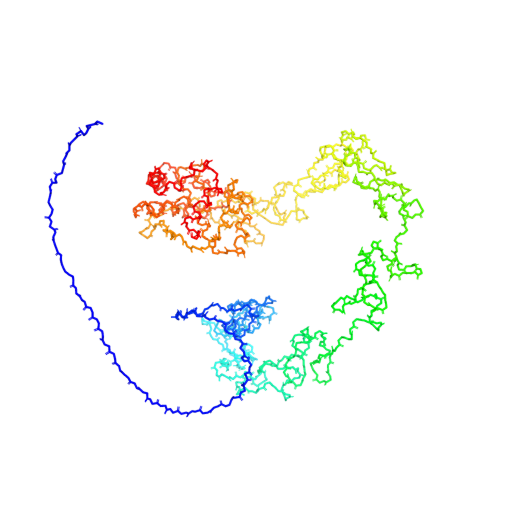A 1 572 ? 0.456 22.568 24.423 1.00 77.00 572 GLY A O 1
ATOM 3815 N N . VAL A 1 573 ? -0.127 20.690 23.343 1.00 82.88 573 VAL A N 1
ATOM 3816 C CA . VAL A 1 573 ? -0.916 20.125 24.454 1.00 82.88 573 VAL A CA 1
ATOM 3817 C C . VAL A 1 573 ? -0.067 19.545 25.586 1.00 82.88 573 VAL A C 1
ATOM 3819 O O . VAL A 1 573 ? -0.625 19.182 26.620 1.00 82.88 573 VAL A O 1
ATOM 3822 N N . THR A 1 574 ? 1.256 19.455 25.421 1.00 79.50 574 THR A N 1
ATOM 3823 C CA . THR A 1 574 ? 2.201 19.041 26.471 1.00 79.50 574 THR A CA 1
ATOM 3824 C C . THR A 1 574 ? 2.970 20.195 27.117 1.00 79.50 574 THR A C 1
ATOM 3826 O O . THR A 1 574 ? 3.772 19.938 28.009 1.00 79.50 574 THR A O 1
ATOM 3829 N N . GLN A 1 575 ? 2.756 21.459 26.738 1.00 77.50 575 GLN A N 1
ATOM 3830 C CA . GLN A 1 575 ? 3.453 22.595 27.367 1.00 77.50 575 GLN A CA 1
ATOM 3831 C C . GLN A 1 575 ? 3.017 22.807 28.821 1.00 77.50 575 GLN A C 1
ATOM 3833 O O . GLN A 1 575 ? 1.890 22.474 29.192 1.00 77.50 575 GLN A O 1
ATOM 3838 N N . ALA A 1 576 ? 3.877 23.404 29.649 1.00 79.06 576 ALA A N 1
ATOM 3839 C CA . ALA A 1 576 ? 3.559 23.683 31.049 1.00 79.06 576 ALA A CA 1
ATOM 3840 C C . ALA A 1 576 ? 2.222 24.444 31.188 1.00 79.06 576 ALA A C 1
ATOM 3842 O O . ALA A 1 576 ? 2.052 25.523 30.629 1.00 79.06 576 ALA A O 1
ATOM 3843 N N . GLY A 1 577 ? 1.270 23.860 31.925 1.00 78.12 577 GLY A N 1
ATOM 3844 C CA . GLY A 1 577 ? -0.083 24.407 32.103 1.00 78.12 577 GLY A CA 1
ATOM 3845 C C . GLY A 1 577 ? -1.136 23.960 31.076 1.00 78.12 577 GLY A C 1
ATOM 3846 O O . GLY A 1 577 ? -2.283 24.383 31.183 1.00 78.12 577 GLY A O 1
ATOM 3847 N N . THR A 1 578 ? -0.796 23.096 30.114 1.00 84.12 578 THR A N 1
ATOM 3848 C CA . THR A 1 578 ? -1.740 22.567 29.105 1.00 84.12 578 THR A CA 1
ATOM 3849 C C . THR A 1 578 ? -2.203 21.131 29.406 1.00 84.12 578 THR A C 1
ATOM 3851 O O . THR A 1 578 ? -1.655 20.447 30.274 1.00 84.12 578 THR A O 1
ATOM 3854 N N . GLN A 1 579 ? -3.253 20.671 28.713 1.00 84.38 579 GLN A N 1
ATOM 3855 C CA . GLN A 1 579 ? -4.074 19.518 29.123 1.00 84.38 579 GLN A CA 1
ATOM 3856 C C . GLN A 1 579 ? -3.348 18.161 29.246 1.00 84.38 579 GLN A C 1
ATOM 3858 O O . GLN A 1 579 ? -3.762 17.343 30.064 1.00 84.38 579 GLN A O 1
ATOM 3863 N N . CYS A 1 580 ? -2.255 17.919 28.511 1.00 87.62 580 CYS A N 1
ATOM 3864 C CA . CYS A 1 580 ? -1.458 16.686 28.607 1.00 87.62 580 CYS A CA 1
ATOM 3865 C C . CYS A 1 580 ? -0.172 16.831 29.436 1.00 87.62 580 CYS A C 1
ATOM 3867 O O . CYS A 1 580 ? 0.556 15.850 29.598 1.00 87.62 580 CYS A O 1
ATOM 3869 N N . PHE A 1 581 ? 0.149 18.015 29.971 1.00 85.94 581 PHE A N 1
ATOM 3870 C CA . PHE A 1 581 ? 1.419 18.256 30.669 1.00 85.94 581 PHE A CA 1
ATOM 3871 C C . PHE A 1 581 ? 1.597 17.390 31.923 1.00 85.94 581 PHE A C 1
ATOM 3873 O O . PHE A 1 581 ? 2.650 16.778 32.117 1.00 85.94 581 PHE A O 1
ATOM 3880 N N . ALA A 1 582 ? 0.563 17.306 32.765 1.00 85.56 582 ALA A N 1
ATOM 3881 C CA . ALA A 1 582 ? 0.626 16.575 34.030 1.00 85.56 582 ALA A CA 1
ATOM 3882 C C . ALA A 1 582 ? 0.830 15.064 33.812 1.00 85.56 582 ALA A C 1
ATOM 3884 O O . ALA A 1 582 ? 1.744 14.473 34.389 1.00 85.56 582 ALA A O 1
ATOM 3885 N N . THR A 1 583 ? 0.036 14.454 32.925 1.00 84.31 583 THR A N 1
ATOM 3886 C CA . THR A 1 583 ? 0.151 13.032 32.560 1.00 84.31 583 THR A CA 1
ATOM 3887 C C . THR A 1 583 ? 1.490 12.724 31.890 1.00 84.31 583 THR A C 1
ATOM 3889 O O . THR A 1 583 ? 2.129 11.726 32.220 1.00 84.31 583 THR A O 1
ATOM 3892 N N . SER A 1 584 ? 1.960 13.608 31.006 1.00 82.19 584 SER A N 1
ATOM 3893 C CA . SER A 1 584 ? 3.245 13.458 30.312 1.00 82.19 584 SER A CA 1
ATOM 3894 C C . SER A 1 584 ? 4.442 13.553 31.260 1.00 82.19 584 SER A C 1
ATOM 3896 O O . SER A 1 584 ? 5.394 12.786 31.126 1.00 82.19 584 SER A O 1
ATOM 3898 N N . THR A 1 585 ? 4.380 14.435 32.262 1.00 83.31 585 THR A N 1
ATOM 3899 C CA . THR A 1 585 ? 5.440 14.585 33.273 1.00 83.31 585 THR A CA 1
ATOM 3900 C C . THR A 1 585 ? 5.522 13.363 34.191 1.00 83.31 585 THR A C 1
ATOM 3902 O O . THR A 1 585 ? 6.612 12.847 34.431 1.00 83.31 585 THR A O 1
ATOM 3905 N N . GLN A 1 586 ? 4.378 12.840 34.650 1.00 83.75 586 GLN A N 1
ATOM 3906 C CA . GLN A 1 586 ? 4.323 11.618 35.467 1.00 83.75 586 GLN A CA 1
ATOM 3907 C C . GLN A 1 586 ? 4.836 10.387 34.699 1.00 83.75 586 GLN A C 1
ATOM 3909 O O . GLN A 1 586 ? 5.593 9.584 35.247 1.00 83.75 586 GLN A O 1
ATOM 3914 N N . ALA A 1 587 ? 4.472 10.263 33.418 1.00 84.19 587 ALA A N 1
ATOM 3915 C CA . ALA A 1 587 ? 4.973 9.222 32.522 1.00 84.19 587 ALA A CA 1
ATOM 3916 C C . ALA A 1 587 ? 6.502 9.293 32.338 1.00 84.19 587 ALA A C 1
ATOM 3918 O O . ALA A 1 587 ? 7.182 8.269 32.434 1.00 84.19 587 ALA A O 1
ATOM 3919 N N . ALA A 1 588 ? 7.049 10.496 32.121 1.00 81.25 588 ALA A N 1
ATOM 3920 C CA . ALA A 1 588 ? 8.487 10.717 31.970 1.00 81.25 588 ALA A CA 1
ATOM 3921 C C . ALA A 1 588 ? 9.270 10.358 33.248 1.00 81.25 588 ALA A C 1
ATOM 3923 O O . ALA A 1 588 ? 10.276 9.652 33.180 1.00 81.25 588 ALA A O 1
ATOM 3924 N N . GLN A 1 589 ? 8.779 10.781 34.419 1.00 83.88 589 GLN A N 1
ATOM 3925 C CA . GLN A 1 589 ? 9.411 10.500 35.713 1.00 83.88 589 GLN A CA 1
ATOM 3926 C C . GLN A 1 589 ? 9.492 8.997 36.012 1.00 83.88 589 GLN A C 1
ATOM 3928 O O . GLN A 1 589 ? 10.563 8.495 36.351 1.00 83.88 589 GLN A O 1
ATOM 3933 N N . CYS A 1 590 ? 8.382 8.263 35.871 1.00 84.38 590 CYS A N 1
ATOM 3934 C CA . CYS A 1 590 ? 8.355 6.849 36.247 1.00 84.38 590 CYS A CA 1
ATOM 3935 C C . CYS A 1 590 ? 9.026 5.943 35.197 1.00 84.38 590 CYS A C 1
ATOM 3937 O O . CYS A 1 590 ? 9.755 5.021 35.560 1.00 84.38 590 CYS A O 1
ATOM 3939 N N . GLY A 1 591 ? 8.853 6.235 33.900 1.00 82.44 591 GLY A N 1
ATOM 3940 C CA . GLY A 1 591 ? 9.505 5.481 32.827 1.00 82.44 591 GLY A CA 1
ATOM 3941 C C . GLY A 1 591 ? 11.017 5.723 32.758 1.00 82.44 591 GLY A C 1
ATOM 3942 O O . GLY A 1 591 ? 11.775 4.789 32.511 1.00 82.44 591 GLY A O 1
ATOM 3943 N N . GLY A 1 592 ? 11.480 6.948 33.038 1.00 80.38 592 GLY A N 1
ATOM 3944 C CA . GLY A 1 592 ? 12.898 7.310 32.940 1.00 80.38 592 GLY A CA 1
ATOM 3945 C C . GLY A 1 592 ? 13.773 6.606 33.969 1.00 80.38 592 GLY A C 1
ATOM 3946 O O . GLY A 1 592 ? 14.847 6.117 33.628 1.00 80.38 592 GLY A O 1
ATOM 3947 N N . LEU A 1 593 ? 13.287 6.468 35.205 1.00 79.88 593 LEU A N 1
ATOM 3948 C CA . LEU A 1 593 ? 13.983 5.711 36.250 1.00 79.88 593 LEU A CA 1
ATOM 3949 C C . LEU A 1 593 ? 14.105 4.216 35.898 1.00 79.88 593 LEU A C 1
ATOM 3951 O O . LEU A 1 593 ? 15.131 3.596 36.186 1.00 79.88 593 LEU A O 1
ATOM 3955 N N . ALA A 1 594 ? 13.104 3.648 35.218 1.00 82.88 594 ALA A N 1
ATOM 3956 C CA . ALA A 1 594 ? 13.131 2.255 34.776 1.00 82.88 594 ALA A CA 1
ATOM 3957 C C . ALA A 1 594 ? 14.179 1.995 33.676 1.00 82.88 594 ALA A C 1
ATOM 3959 O O . ALA A 1 594 ? 14.799 0.934 33.660 1.00 82.88 594 ALA A O 1
ATOM 3960 N N . LEU A 1 595 ? 14.443 2.961 32.789 1.00 85.25 595 LEU A N 1
ATOM 3961 C CA . LEU A 1 595 ? 15.471 2.838 31.740 1.00 85.25 595 LEU A CA 1
ATOM 3962 C C . LEU A 1 595 ? 16.915 2.798 32.271 1.00 85.25 595 LEU A C 1
ATOM 3964 O O . LEU A 1 595 ? 17.829 2.430 31.531 1.00 85.25 595 LEU A O 1
ATOM 3968 N N . LEU A 1 596 ? 17.130 3.194 33.527 1.00 83.44 596 LEU A N 1
ATOM 3969 C CA . LEU A 1 596 ? 18.453 3.326 34.143 1.00 83.44 596 LEU A CA 1
ATOM 3970 C C . LEU A 1 596 ? 18.836 2.144 35.045 1.00 83.44 596 LEU A C 1
ATOM 3972 O O . LEU A 1 596 ? 19.958 2.105 35.547 1.00 83.44 596 LEU A O 1
ATOM 3976 N N . SER A 1 597 ? 17.933 1.187 35.282 1.00 77.38 597 SER A N 1
ATOM 3977 C CA . SER A 1 597 ? 18.183 0.081 36.211 1.00 77.38 597 SER A CA 1
ATOM 3978 C C . SER A 1 597 ? 17.461 -1.213 35.824 1.00 77.38 597 SER A C 1
ATOM 3980 O O . SER A 1 597 ? 16.384 -1.200 35.233 1.00 77.38 597 SER A O 1
ATOM 3982 N N . GLY A 1 598 ? 18.070 -2.352 36.166 1.00 81.38 598 GLY A N 1
ATOM 3983 C CA . GLY A 1 598 ? 17.460 -3.674 36.005 1.00 81.38 598 GLY A CA 1
ATOM 3984 C C . GLY A 1 598 ? 17.224 -4.117 34.548 1.00 81.38 598 GLY A C 1
ATOM 3985 O O . GLY A 1 598 ? 17.865 -3.608 33.623 1.00 81.38 598 GLY A O 1
ATOM 3986 N N . PRO A 1 599 ? 16.314 -5.088 34.324 1.00 81.44 599 PRO A N 1
ATOM 3987 C CA . PRO A 1 599 ? 16.047 -5.667 33.001 1.00 81.44 599 PRO A CA 1
ATOM 3988 C C . PRO A 1 599 ? 15.508 -4.676 31.954 1.00 81.44 599 PRO A C 1
ATOM 3990 O O . PRO A 1 599 ? 15.656 -4.908 30.758 1.00 81.44 599 PRO A O 1
ATOM 3993 N N . SER A 1 600 ? 14.920 -3.558 32.385 1.00 85.19 600 SER A N 1
ATOM 3994 C CA . SER A 1 600 ? 14.403 -2.481 31.527 1.00 85.19 600 SER A CA 1
ATOM 3995 C C . SER A 1 600 ? 15.485 -1.617 30.867 1.00 85.19 600 SER A C 1
ATOM 3997 O O . SER A 1 600 ? 15.166 -0.825 29.982 1.00 85.19 600 SER A O 1
ATOM 3999 N N . THR A 1 601 ? 16.765 -1.801 31.208 1.00 88.81 601 THR A N 1
ATOM 4000 C CA . THR A 1 601 ? 17.908 -1.181 30.501 1.00 88.81 601 THR A CA 1
ATOM 4001 C C . THR A 1 601 ? 17.998 -1.581 29.019 1.00 88.81 601 THR A C 1
ATOM 4003 O O . THR A 1 601 ? 18.477 -0.794 28.201 1.00 88.81 601 THR A O 1
ATOM 4006 N N . LEU A 1 602 ? 17.436 -2.744 28.655 1.00 91.81 602 LEU A N 1
ATOM 4007 C CA . LEU A 1 602 ? 17.131 -3.173 27.280 1.00 91.81 602 LEU A CA 1
ATOM 4008 C C . LEU A 1 602 ? 16.334 -2.120 26.492 1.00 91.81 602 LEU A C 1
ATOM 4010 O O . LEU A 1 602 ? 16.525 -1.944 25.295 1.00 91.81 602 LEU A O 1
ATOM 4014 N N . CYS A 1 603 ? 15.421 -1.415 27.156 1.00 92.38 603 CYS A N 1
ATOM 4015 C CA . CYS A 1 603 ? 14.550 -0.448 26.504 1.00 92.38 603 CYS A CA 1
ATOM 4016 C C . CYS A 1 603 ? 15.225 0.912 26.285 1.00 92.38 603 CYS A C 1
ATOM 4018 O O . CYS A 1 603 ? 14.639 1.757 25.609 1.00 92.38 603 CYS A O 1
ATOM 4020 N N . ASN A 1 604 ? 16.425 1.148 26.833 1.00 91.12 604 ASN A N 1
ATOM 4021 C CA . ASN A 1 604 ? 17.106 2.437 26.755 1.00 91.12 604 ASN A CA 1
ATOM 4022 C C . ASN A 1 604 ? 17.837 2.595 25.404 1.00 91.12 604 ASN A C 1
ATOM 4024 O O . ASN A 1 604 ? 18.790 1.858 25.147 1.00 91.12 604 ASN A O 1
ATOM 4028 N N . PRO A 1 605 ? 17.473 3.575 24.550 1.00 89.44 605 PRO A N 1
ATOM 4029 C CA . PRO A 1 605 ? 18.151 3.810 23.271 1.00 89.44 605 PRO A CA 1
ATOM 4030 C C . PRO A 1 605 ? 19.647 4.130 23.401 1.00 89.44 605 PRO A C 1
ATOM 4032 O O . PRO A 1 605 ? 20.415 3.859 22.476 1.00 89.44 605 PRO A O 1
ATOM 4035 N N . GLN A 1 606 ? 20.084 4.675 24.544 1.00 89.44 606 GLN A N 1
ATOM 4036 C CA . GLN A 1 606 ? 21.495 4.984 24.803 1.00 89.44 606 GLN A CA 1
ATOM 4037 C C . GLN A 1 606 ? 22.370 3.725 24.812 1.00 89.44 606 GLN A C 1
ATOM 4039 O O . GLN A 1 606 ? 23.496 3.775 24.319 1.00 89.44 606 GLN A O 1
ATOM 4044 N N . SER A 1 607 ? 21.836 2.586 25.269 1.00 90.88 607 SER A N 1
ATOM 4045 C CA . SER A 1 607 ? 22.508 1.276 25.253 1.00 90.88 607 SER A CA 1
ATOM 4046 C C . SER A 1 607 ? 22.889 0.806 23.839 1.00 90.88 607 SER A C 1
ATOM 4048 O O . SER A 1 607 ? 23.730 -0.074 23.687 1.00 90.88 607 SER A O 1
ATOM 4050 N N . TYR A 1 608 ? 22.291 1.411 22.806 1.00 92.00 608 TYR A N 1
ATOM 4051 C CA . TYR A 1 608 ? 22.483 1.098 21.387 1.00 92.00 608 TYR A CA 1
ATOM 4052 C C . TYR A 1 608 ? 23.094 2.271 20.606 1.00 92.00 608 TYR A C 1
ATOM 4054 O O . TYR A 1 608 ? 23.030 2.293 19.378 1.00 92.00 608 TYR A O 1
ATOM 4062 N N . GLY A 1 609 ? 23.626 3.289 21.295 1.00 90.00 609 GLY A N 1
ATOM 4063 C CA . GLY A 1 609 ? 24.146 4.503 20.656 1.00 90.00 609 GLY A CA 1
ATOM 4064 C C . GLY A 1 609 ? 23.091 5.264 19.844 1.00 90.00 609 GLY A C 1
ATOM 4065 O O . GLY A 1 609 ? 23.429 5.884 18.841 1.00 90.00 609 GLY A O 1
ATOM 4066 N N . PHE A 1 610 ? 21.813 5.172 20.236 1.00 87.69 610 PHE A N 1
ATOM 4067 C CA . PHE A 1 610 ? 20.650 5.656 19.480 1.00 87.69 610 PHE A CA 1
ATOM 4068 C C . PHE A 1 610 ? 20.486 5.045 18.071 1.00 87.69 610 PHE A C 1
ATOM 4070 O O . PHE A 1 610 ? 19.729 5.575 17.257 1.00 87.69 610 PHE A O 1
ATOM 4077 N N . ASN A 1 611 ? 21.117 3.904 17.770 1.00 92.62 611 ASN A N 1
ATOM 4078 C CA . ASN A 1 611 ? 20.820 3.160 16.549 1.00 92.62 611 ASN A CA 1
ATOM 4079 C C . ASN A 1 611 ? 19.447 2.476 16.677 1.00 92.62 611 ASN A C 1
ATOM 4081 O O . ASN A 1 611 ? 19.265 1.545 17.467 1.00 92.62 611 ASN A O 1
ATOM 4085 N N . TYR A 1 612 ? 18.475 2.951 15.896 1.00 93.31 612 TYR A N 1
ATOM 4086 C CA . TYR A 1 612 ? 17.088 2.500 16.003 1.00 93.31 612 TYR A CA 1
ATOM 4087 C C . TYR A 1 612 ? 16.902 1.026 15.609 1.00 93.31 612 TYR A C 1
ATOM 4089 O O . TYR A 1 612 ? 16.191 0.297 16.298 1.00 93.31 612 TYR A O 1
ATOM 4097 N N . GLY A 1 613 ? 17.603 0.555 14.575 1.00 93.75 613 GLY A N 1
ATOM 4098 C CA . GLY A 1 613 ? 17.582 -0.850 14.169 1.00 93.75 613 GLY A CA 1
ATOM 4099 C C . GLY A 1 613 ? 18.159 -1.789 15.233 1.00 93.75 613 GLY A C 1
ATOM 4100 O O . GLY A 1 613 ? 17.559 -2.818 15.535 1.00 93.75 613 GLY A O 1
ATOM 4101 N N . ALA A 1 614 ? 19.291 -1.433 15.847 1.00 94.88 614 ALA A N 1
ATOM 4102 C CA . ALA A 1 614 ? 19.917 -2.236 16.901 1.00 94.88 614 ALA A CA 1
ATOM 4103 C C . ALA A 1 614 ? 19.023 -2.359 18.147 1.00 94.88 614 ALA A C 1
ATOM 4105 O O . ALA A 1 614 ? 18.862 -3.458 18.679 1.00 94.88 614 ALA A O 1
ATOM 4106 N N . TRP A 1 615 ? 18.383 -1.260 18.560 1.00 95.75 615 TRP A N 1
ATOM 4107 C CA . TRP A 1 615 ? 17.382 -1.282 19.629 1.00 95.75 615 TRP A CA 1
ATOM 4108 C C . TRP A 1 615 ? 16.162 -2.135 19.251 1.00 95.75 615 TRP A C 1
ATOM 4110 O O . TRP A 1 615 ? 15.764 -3.004 20.022 1.00 95.75 615 TRP A O 1
ATOM 4120 N N . LEU A 1 616 ? 15.600 -1.944 18.049 1.00 95.44 616 LEU A N 1
ATOM 4121 C CA . LEU A 1 616 ? 14.408 -2.669 17.590 1.00 95.44 616 LEU A CA 1
ATOM 4122 C C . LEU A 1 616 ? 14.656 -4.181 17.504 1.00 95.44 616 LEU A C 1
ATOM 4124 O O . LEU A 1 616 ? 13.780 -4.962 17.858 1.00 95.44 616 LEU A O 1
ATOM 4128 N N . SER A 1 617 ? 15.854 -4.589 17.083 1.00 95.12 617 SER A N 1
ATOM 4129 C CA . SER A 1 617 ? 16.298 -5.986 17.047 1.00 95.12 617 SER A CA 1
ATOM 4130 C C . SER A 1 617 ? 16.401 -6.594 18.449 1.00 95.12 617 SER A C 1
ATOM 4132 O O . SER A 1 617 ? 15.838 -7.657 18.700 1.00 95.12 617 SER A O 1
ATOM 4134 N N . ALA A 1 618 ? 17.034 -5.896 19.400 1.00 94.75 618 ALA A N 1
ATOM 4135 C CA . ALA A 1 618 ? 17.185 -6.383 20.772 1.00 94.75 618 ALA A CA 1
ATOM 4136 C C . ALA A 1 618 ? 15.847 -6.457 21.531 1.00 94.75 618 ALA A C 1
ATOM 4138 O O . ALA A 1 618 ? 15.549 -7.459 22.184 1.00 94.75 618 ALA A O 1
ATOM 4139 N N . VAL A 1 619 ? 15.010 -5.421 21.418 1.00 94.81 619 VAL A N 1
ATOM 4140 C CA . VAL A 1 619 ? 13.651 -5.409 21.983 1.00 94.81 619 VAL A CA 1
ATOM 4141 C C . VAL A 1 619 ? 12.787 -6.466 21.292 1.00 94.81 619 VAL A C 1
ATOM 4143 O O . VAL A 1 619 ? 12.121 -7.258 21.959 1.00 94.81 619 VAL A O 1
ATOM 4146 N N . GLY A 1 620 ? 12.868 -6.559 19.964 1.00 94.31 620 GLY A N 1
ATOM 4147 C CA . GLY A 1 620 ? 12.211 -7.590 19.171 1.00 94.31 620 GLY A CA 1
ATOM 4148 C C . GLY A 1 620 ? 12.583 -9.003 19.617 1.00 94.31 620 GLY A C 1
ATOM 4149 O O . GLY A 1 620 ? 11.686 -9.816 19.806 1.00 94.31 620 GLY A O 1
ATOM 4150 N N . ALA A 1 621 ? 13.856 -9.284 19.901 1.00 94.12 621 ALA A N 1
ATOM 4151 C CA . ALA A 1 621 ? 14.295 -10.574 20.433 1.00 94.12 621 ALA A CA 1
ATOM 4152 C C . ALA A 1 621 ? 13.644 -10.915 21.785 1.00 94.12 621 ALA A C 1
ATOM 4154 O O . ALA A 1 621 ? 13.291 -12.066 22.015 1.00 94.12 621 ALA A O 1
ATOM 4155 N N . ARG A 1 622 ? 13.421 -9.929 22.667 1.00 93.19 622 ARG A N 1
ATOM 4156 C CA . ARG A 1 622 ? 12.799 -10.157 23.985 1.00 93.19 622 ARG A CA 1
ATOM 4157 C C . ARG A 1 622 ? 11.280 -10.351 23.941 1.00 93.19 622 ARG A C 1
ATOM 4159 O O . ARG A 1 622 ? 10.726 -11.038 24.798 1.00 93.19 622 ARG A O 1
ATOM 4166 N N . PHE A 1 623 ? 10.593 -9.700 23.010 1.00 93.94 623 PHE A N 1
ATOM 4167 C CA . PHE A 1 623 ? 9.125 -9.670 22.980 1.00 93.94 623 PHE A CA 1
ATOM 4168 C C . PHE A 1 623 ? 8.524 -10.527 21.864 1.00 93.94 623 PHE A C 1
ATOM 4170 O O . PHE A 1 623 ? 7.527 -11.214 22.080 1.00 93.94 623 PHE A O 1
ATOM 4177 N N . CYS A 1 624 ? 9.157 -10.525 20.695 1.00 94.75 624 CYS A N 1
ATOM 4178 C CA . CYS A 1 624 ? 8.670 -11.157 19.473 1.00 94.75 624 CYS A CA 1
ATOM 4179 C C . CYS A 1 624 ? 9.487 -12.388 19.052 1.00 94.75 624 CYS A C 1
ATOM 4181 O O . CYS A 1 624 ? 8.974 -13.236 18.329 1.00 94.75 624 CYS A O 1
ATOM 4183 N N . GLY A 1 625 ? 10.749 -12.475 19.476 1.00 88.88 625 GLY A N 1
ATOM 4184 C CA . GLY A 1 625 ? 11.665 -13.560 19.134 1.00 88.88 625 GLY A CA 1
ATOM 4185 C C . GLY A 1 625 ? 11.343 -14.906 19.800 1.00 88.88 625 GLY A C 1
ATOM 4186 O O . GLY A 1 625 ? 10.390 -14.995 20.588 1.00 88.88 625 GLY A O 1
ATOM 4187 N N . PRO A 1 626 ? 12.134 -15.942 19.461 1.00 75.69 626 PRO A N 1
ATOM 4188 C CA . PRO A 1 626 ? 12.054 -17.270 20.065 1.00 75.69 626 PRO A CA 1
ATOM 4189 C C . PRO A 1 626 ? 12.484 -17.293 21.546 1.00 75.69 626 PRO A C 1
ATOM 4191 O O . PRO A 1 626 ? 13.503 -16.647 21.878 1.00 75.69 626 PRO A O 1
#

Sequence (626 aa):
MKEPVFASPPSSFSRVARFVASLAFFGSAVAAAGSGCGRSSLEEPILDASLTDAKTDSGGDAGTCGPSTCPNGCCDVRGVCRVGTDVQACGGLGGKCSDCIAAGQDVCEPSRKACGKRVPTCDATSCAAGCCVTAGGTGVCLPGTDATACGQGGASCTDCAGQGQACDSRL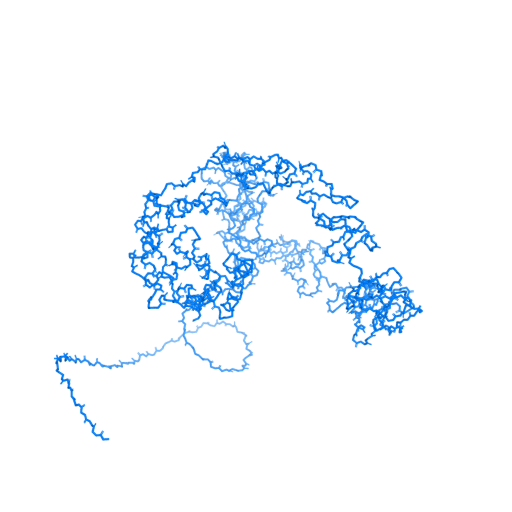RTCNAARKCDASNCAGCCVGDQCLTGTDGQACGNRGAACQNCTAQGTTCGPSAGGGGQCQGIGRCGPQNCGGCCDARGTCTEGIDSTSCGRGGEACQDCTGRAQVCAPRDQPNGRTCITPPPCGPENCAGCCIGDRCTLGTQDTACGAAGTQCTNCAGLNQVCGAGGVCQGGQTCGPANCRGCCDGNTCMPGTDAAMCGQGGLACRACGPGGACNAGTCSNPACGPANCPGCCNGNQCLAGFTNRSCGSGGAACADCFATSTTCNTLANPRACGIPSTCPATYPGCNAGVSQVVLPQNTNVCSAVSLQNAQAACANGHDSVQCTQFFAFLAAVEPQCGSCLGNFRSAFFDPNFPTFGKGISACVAPFVSAECRRSLGCSQDCLDTSCTQCPQGATAQCRSGVTQAGTQCFATSTQAAQCGGLALLSGPSTLCNPQSYGFNYGAWLSAVGARFCGP

Secondary structure (DSSP, 8-state):
--------------------------------------------------------------PPSSTTT-TTSEE-TTS-EE-SEETTEE--TTEEPB-TTTTT--EEETTTTEEEEEESS-STTTSTTSEEEEETTEEEEE-SEETTEE--TTPBPB-SGGGTEEE-TTT-SEEE---S-TTT-SSEEETTEEE-SBSSSSB-STTEEPB-TGGGT-EEEE-TTSSEEEE----S-TTT-SSEE-TTS-EE-SEETTEE--TTEEPB--GGGT-EEPPTTSTTTTSEEPPPPPSTTT-SSEEETTEEE-SEETTEE--TTEEPB-SGGGTEEEETTTEEEE---SSTTT-SSEEETTEEE-SBSSSSB-STTEEPB---TT-EEETTEEE-PPSSTTT-SSEEETTEEE-SEETTEE--TTPBPB-SGGGTEEEETTSSS-EEEEE--PSPPP----TT-----PPS----S-HHHHHHHHHHTTT-TTSHHHHHHHHHHHHH-HHHHHHHHTT-S-SEETTEEEEPHHHHHHHGGGS-HHHHHHHHHHHHHHHHHHTTSPTTTHHHHHHHHTSTTSTTHHHHHHHHHHHHHHTTSGGGGGG-GGGGTT-HHHHHHHHHHHHT--